Protein AF-A0A453NR59-F1 (afdb_monomer)

Sequence (553 aa):
RKSHPSDSLLFVTFSFIYSMVAASSSSSPSQHPIKNKASTRVNTRGRNKETQRRPRMLTFTAALRHVPVLDQPTAEPWRRLSLHLHSQRRPCGLVLISKSPSYPEVDLGEWKVDEYRQRTDEPSEMRQMIDAIRTALASLGDDETSMSVSAYDTALVALVKNLDGGDGPQFPSCIDWIVQNQLPDGSWGDPAFFMVQDRMISTLACVVAVKSWNIDSDNLCDRGVLFIKENMSRLVEEEQDWMPCGFEINFPALLEKAKDLDLDIPYDDPVLEEIYAKRNLKLSKIPLDVLHAIPTTLLFSVEGMVDLPLDWETLLRLRCPDGSFHSSPAATAAALSHTGDKECHAFLDRLIQKFEGGVPCSHSMDTFEQLWVVDRLMRLGISRHFTSEIQQCLEFIYRRWTQKGLAHNMHCPIPDIDDTAMGFRLLRQHGYDITPSVFKHFEKDGKFVCFPMETNHASVTPMHNTYRASQFMFPGDDDVLARAGRYCREFLQERQSSNKLYDKWIITKDLPGEVGYTLNFPWKASLPRIETRMYLDQYGGNNDVWIANVLYR

Solvent-accessible surface area (backbone atoms only — not comparable to full-atom values): 33286 Å² total; per-residue (Å²): 138,89,82,86,83,88,84,80,81,82,83,79,88,82,81,89,88,85,88,78,82,88,81,84,87,88,82,89,90,87,85,87,84,91,88,84,90,89,86,86,88,88,85,86,89,86,88,87,88,86,89,86,85,86,82,94,74,92,75,85,77,81,79,81,75,85,76,79,89,74,80,85,80,84,80,78,83,86,78,85,84,80,86,85,84,82,88,80,91,82,86,85,84,92,79,93,78,89,83,81,84,90,75,82,92,69,88,74,73,76,75,73,73,70,78,74,74,77,72,69,72,47,76,64,57,55,50,51,52,51,53,52,50,50,54,58,57,68,63,58,48,88,78,29,64,89,62,46,67,22,46,37,23,18,20,44,37,29,57,25,59,24,86,89,72,53,99,46,49,59,38,57,49,21,50,56,36,55,71,74,56,56,42,95,77,25,32,27,51,58,90,87,56,90,48,70,66,38,30,47,44,13,17,52,33,37,33,44,33,39,59,75,68,69,61,87,54,94,59,50,50,59,36,18,43,50,37,46,59,78,44,52,77,53,70,73,76,58,68,80,65,60,55,39,50,57,42,55,40,36,44,57,47,49,48,54,57,29,52,77,66,70,53,86,62,74,80,84,41,73,62,49,57,56,40,52,53,50,23,55,56,53,60,75,66,56,57,62,70,54,62,54,71,47,80,55,78,64,42,44,49,50,57,28,48,75,90,52,96,75,58,62,79,52,42,58,74,56,42,28,85,69,22,24,24,65,31,10,45,33,18,17,28,42,50,26,67,77,66,67,41,65,46,27,47,52,34,51,54,53,39,27,67,75,48,72,18,28,28,33,65,57,51,51,38,29,44,42,50,46,51,50,50,49,51,49,35,48,46,63,65,55,36,85,83,41,56,70,60,48,50,53,43,48,55,54,52,56,75,60,59,48,79,69,31,24,27,46,26,94,51,48,90,63,37,32,39,35,51,26,18,44,47,51,35,55,40,49,74,71,71,49,93,80,70,54,65,28,55,54,60,30,53,53,97,88,41,68,34,53,40,63,91,62,84,70,79,62,50,48,61,39,32,48,35,32,31,61,26,32,75,72,69,57,95,88,56,55,62,56,33,57,52,46,27,51,47,26,47,53,51,53,49,49,26,56,74,68,75,51,55,62,35,52,52,41,52,60,69,29,54,51,58,57,52,51,48,52,74,74,38,47,73,96,69,50,50,71,70,59,51,17,59,54,40,64,76,31,62,42,72,91,70,35,37,35,42,43,70,42,61,39,85

Secondary structure (DSSP, 8-state):
---PPPP------------SSSS------------------------------------------PPPPPPP--PPPPPP----PPP----S-------PPP--------------------HHHHHHHHHHHHHHHHT--TT----PPPHHHHHHHHTPBPTTS-SSBS-HHHHHHHHHT--TTS--S-SSS--HHHHHHHHHHHHHHHHHTT--STTHHHHHHHHHHHHGGGGGSS-GGGPPTTHHHHHHHHHHHHHHTT----TT-HHHHHHHHHHHHHHHT--HHHHHHS--GGGGGGGG-TTS---HHHHHTT--TTS-BTTBHHHHHHHHHHH--HHHHHHHHHHHHHTTT---SSS--HHHHHHHHHHHHHHTT-GGG-HHHHHHHHHHHHHH-BTTB--SSSS-S---HHHHHHHHHHHHHTT----GGGGGGGEETTEE-SSTT--SPPPHHHHHHHHHHHTTPPTTS-THHHHHHHHHHHHHHHHHHTT----SSEE-S-HHHHHHHHHHS-GGG--HHHHHHHHHHH--GGG-EEESSSEE-

pLDDT: mean 80.2, std 28.32, range [20.62, 98.94]

Nearest PDB structures (foldseek):
  8kbw-assembly1_D  TM=9.846E-01  e=1.018E-43  Oryza sativa Japonica Group
  8kbw-assembly1_F  TM=9.799E-01  e=2.922E-42  Oryza sativa Japonica Group
  8ih5-assembly1_E  TM=9.667E-01  e=9.192E-41  Oryza sativa Japonica Group
  7wat-assembly1_B  TM=9.197E-01  e=3.704E-31  Selaginella moellendorffii
  7y47-assembly1_B  TM=9.138E-01  e=4.881E-31  Selaginella moellendorffii

Foldseek 3Di:
DDDDDDDDDDDDDDDDDDPPPPPPDDDDDDDDDDDDDDDDDDDDDDDDDDDDDDDDDDDDDPDPDDDDDDDDDDDDDDDDDDDDDDDDDDDDDDDDDDDDDDDDDDPPPDPPPPDPPPPPVDPVNVVVVLVVVVVVLVQFDAQDADKDFQLLLLLLQLPQCCPVDDLHGVQVQSLVVLLVQQDPQLWDADPQDDDLLQRLNSLLSSLLSCLSHVPDDPCSNVSSQVSQQVCVVVLVVDDPLQHFDCSLQRNVLSVVSCVVSVRPHPCVPPVVVVSPVVNVVVLVPDPQVDQLPEQDPVLLPVLSNVVDPDDLVSNCVRAFPQQHRQQASSSLSVSCNVPVDPSSVVNNVVQCVVVRSTHHRGTDQSLVVLLVSLVLCQLLVNCVSVVVSNVVSLVVNVVQQDLQFDCSHNRRPWRFLLSRLSNLQSCLVVPHDDAPNNQVQQDDPLAGAGTRPDPDDHWLRSLLSLLLSLLSDDPPGDCSSVSSNVRSLVVLVVCLVVVNQDGNFKDFQPSSQLSVCCSVAPPVRDDSVVSSVSVVNGGPVPNMWTHHSGIMD

Structure (mmCIF, N/CA/C/O backbone):
data_AF-A0A453NR59-F1
#
_entry.id   AF-A0A453NR59-F1
#
loop_
_atom_site.group_PDB
_atom_site.id
_atom_site.type_symbol
_atom_site.label_atom_id
_atom_site.label_alt_id
_atom_site.label_comp_id
_atom_site.label_asym_id
_atom_site.label_entity_id
_atom_site.label_seq_id
_atom_site.pdbx_PDB_ins_code
_atom_site.Cartn_x
_atom_site.Cartn_y
_atom_site.Cartn_z
_atom_site.occupancy
_atom_site.B_iso_or_equiv
_atom_site.auth_seq_id
_atom_site.auth_comp_id
_atom_site.auth_asym_id
_atom_site.auth_atom_id
_atom_site.pdbx_PDB_model_num
ATOM 1 N N . ARG A 1 1 ? 21.270 -46.106 5.129 1.00 30.94 1 ARG A N 1
ATOM 2 C CA . ARG A 1 1 ? 21.697 -44.953 4.298 1.00 30.94 1 ARG A CA 1
ATOM 3 C C . ARG A 1 1 ? 20.506 -44.576 3.437 1.00 30.94 1 ARG A C 1
ATOM 5 O O . ARG A 1 1 ? 19.933 -45.461 2.824 1.00 30.94 1 ARG A O 1
ATOM 12 N N . LYS A 1 2 ? 20.062 -43.328 3.589 1.00 27.31 2 LYS A N 1
ATOM 13 C CA . LYS A 1 2 ? 18.743 -42.799 3.228 1.00 27.31 2 LYS A CA 1
ATOM 14 C C . LYS A 1 2 ? 18.624 -42.538 1.721 1.00 27.31 2 LYS A C 1
ATOM 16 O O . LYS A 1 2 ? 19.560 -42.006 1.137 1.00 27.31 2 LYS A O 1
ATOM 21 N N . SER A 1 3 ? 17.450 -42.806 1.162 1.00 23.88 3 SER A N 1
ATOM 22 C CA . SER A 1 3 ? 16.920 -42.159 -0.042 1.00 23.88 3 SER A CA 1
ATOM 23 C C . SER A 1 3 ? 15.446 -41.860 0.234 1.00 23.88 3 SER A C 1
ATOM 25 O O . SER A 1 3 ? 14.648 -42.785 0.377 1.00 23.88 3 SER A O 1
ATOM 27 N N . HIS A 1 4 ? 15.133 -40.578 0.424 1.00 25.89 4 HIS A N 1
ATOM 28 C CA . HIS A 1 4 ? 13.773 -40.068 0.608 1.00 25.89 4 HIS A CA 1
ATOM 29 C C . HIS A 1 4 ? 13.069 -39.904 -0.751 1.00 25.89 4 HIS A C 1
ATOM 31 O O . HIS A 1 4 ? 13.758 -39.695 -1.753 1.00 25.89 4 HIS A O 1
ATOM 37 N N . PRO A 1 5 ? 11.730 -40.023 -0.791 1.00 29.55 5 PRO A N 1
ATOM 38 C CA . PRO A 1 5 ? 10.952 -40.011 -2.019 1.00 29.55 5 PRO A CA 1
ATOM 39 C C . PRO A 1 5 ? 10.528 -38.596 -2.434 1.00 29.55 5 PRO A C 1
ATOM 41 O O . PRO A 1 5 ? 10.531 -37.656 -1.648 1.00 29.55 5 PRO A O 1
ATOM 44 N N . SER A 1 6 ? 10.174 -38.508 -3.709 1.00 24.55 6 SER A N 1
ATOM 45 C CA . SER A 1 6 ? 9.587 -37.392 -4.441 1.00 24.55 6 SER A CA 1
ATOM 46 C C . SER A 1 6 ? 8.207 -36.987 -3.914 1.00 24.55 6 SER A C 1
ATOM 48 O O . SER A 1 6 ? 7.274 -37.790 -3.986 1.00 24.55 6 SER A O 1
ATOM 50 N N . ASP A 1 7 ? 8.056 -35.728 -3.503 1.00 23.50 7 ASP A N 1
ATOM 51 C CA . ASP A 1 7 ? 6.749 -35.116 -3.270 1.00 23.50 7 ASP A CA 1
ATOM 52 C C . ASP A 1 7 ? 6.194 -34.543 -4.574 1.00 23.50 7 ASP A C 1
ATOM 54 O O . ASP A 1 7 ? 6.773 -33.672 -5.225 1.00 23.50 7 ASP A O 1
ATOM 58 N N . SER A 1 8 ? 5.052 -35.101 -4.959 1.00 21.92 8 SER A N 1
ATOM 59 C CA . SER A 1 8 ? 4.227 -34.692 -6.089 1.00 21.92 8 SER A CA 1
ATOM 60 C C . SER A 1 8 ? 3.148 -33.774 -5.522 1.00 21.92 8 SER A C 1
ATOM 62 O O . SER A 1 8 ? 2.193 -34.267 -4.925 1.00 21.92 8 SER A O 1
ATOM 64 N N . LEU A 1 9 ? 3.293 -32.452 -5.643 1.00 24.22 9 LEU A N 1
ATOM 65 C CA . LEU A 1 9 ? 2.202 -31.547 -5.279 1.00 24.22 9 LEU A CA 1
ATOM 66 C C . LEU A 1 9 ? 1.147 -31.571 -6.392 1.00 24.22 9 LEU A C 1
ATOM 68 O O . LEU A 1 9 ? 1.423 -31.212 -7.538 1.00 24.22 9 LEU A O 1
ATOM 72 N N . LEU A 1 10 ? -0.057 -32.024 -6.039 1.00 21.95 10 LEU A N 1
ATOM 73 C CA . LEU A 1 10 ? -1.246 -31.946 -6.876 1.00 21.95 10 LEU A CA 1
ATOM 74 C C . LEU A 1 10 ? -1.553 -30.479 -7.209 1.00 21.95 10 LEU A C 1
ATOM 76 O O . LEU A 1 10 ? -1.907 -29.692 -6.335 1.00 21.95 10 LEU A O 1
ATOM 80 N N . PHE A 1 11 ? -1.484 -30.140 -8.494 1.00 23.05 11 PHE A N 1
ATOM 81 C CA . PHE A 1 11 ? -2.125 -28.951 -9.041 1.00 23.05 11 PHE A CA 1
ATOM 82 C C . PHE A 1 11 ? -3.631 -29.204 -9.114 1.00 23.05 11 PHE A C 1
ATOM 84 O O . PHE A 1 11 ? -4.097 -29.971 -9.956 1.00 23.05 11 PHE A O 1
ATOM 91 N N . VAL A 1 12 ? -4.395 -28.563 -8.233 1.00 22.38 12 VAL A N 1
ATOM 92 C CA . VAL A 1 12 ? -5.850 -28.506 -8.363 1.00 22.38 12 VAL A CA 1
ATOM 93 C C . VAL A 1 12 ? -6.205 -27.236 -9.130 1.00 22.38 12 VAL A C 1
ATOM 95 O O . VAL A 1 12 ? -6.075 -26.118 -8.638 1.00 22.38 12 VAL A O 1
ATOM 98 N N . THR A 1 13 ? -6.622 -27.419 -10.378 1.00 22.52 13 THR A N 1
ATOM 99 C CA . THR A 1 13 ? -7.206 -26.384 -11.231 1.00 22.52 13 THR A CA 1
ATOM 100 C C . THR A 1 13 ? -8.578 -25.978 -10.695 1.00 22.52 13 THR A C 1
ATOM 102 O O . THR A 1 13 ? -9.481 -26.812 -10.659 1.00 22.52 13 THR A O 1
ATOM 105 N N . PHE A 1 14 ? -8.771 -24.701 -10.359 1.00 23.72 14 PHE A N 1
ATOM 106 C CA . PHE A 1 14 ? -10.100 -24.120 -10.154 1.00 23.72 14 PHE A CA 1
ATOM 107 C C . PHE A 1 14 ? -10.243 -22.832 -10.973 1.00 23.72 14 PHE A C 1
ATOM 109 O O . PHE A 1 14 ? -9.561 -21.837 -10.739 1.00 23.72 14 PHE A O 1
ATOM 116 N N . SER A 1 15 ? -11.127 -22.901 -11.970 1.00 21.48 15 SER A N 1
ATOM 117 C CA . SER A 1 15 ? -11.626 -21.795 -12.794 1.00 21.48 15 SER A CA 1
ATOM 118 C C . SER A 1 15 ? -13.110 -21.555 -12.485 1.00 21.48 15 SER A C 1
ATOM 120 O O . SER A 1 15 ? -13.805 -22.498 -12.114 1.00 21.48 15 SER A O 1
ATOM 122 N N . PHE A 1 16 ? -13.573 -20.324 -12.760 1.00 21.75 16 PHE A N 1
ATOM 123 C CA . PHE A 1 16 ? -14.920 -19.739 -12.559 1.00 21.75 16 PHE A CA 1
ATOM 124 C C . PHE A 1 16 ? -15.162 -19.237 -11.119 1.00 21.75 16 PHE A C 1
ATOM 126 O O . PHE A 1 16 ? -14.926 -19.956 -10.163 1.00 21.75 16 PHE A O 1
ATOM 133 N N . ILE A 1 17 ? -15.594 -17.993 -10.855 1.00 23.20 17 ILE A N 1
ATOM 134 C CA . ILE A 1 17 ? -16.795 -17.289 -11.343 1.00 23.20 17 ILE A CA 1
ATOM 135 C C . ILE A 1 17 ? -16.603 -15.758 -11.190 1.00 23.20 17 ILE A C 1
ATOM 137 O O . ILE A 1 17 ? -16.393 -15.292 -10.072 1.00 23.20 17 ILE A O 1
ATOM 141 N N . TYR A 1 18 ? -16.768 -14.978 -12.272 1.00 23.44 18 TYR A N 1
ATOM 142 C CA . TYR A 1 18 ? -17.138 -13.542 -12.209 1.00 23.44 18 TYR A CA 1
ATOM 143 C C . TYR A 1 18 ? -18.020 -13.065 -13.393 1.00 23.44 18 TYR A C 1
ATOM 145 O O . TYR A 1 18 ? -18.164 -11.873 -13.636 1.00 23.44 18 TYR A O 1
ATOM 153 N N . SER A 1 19 ? -18.664 -13.975 -14.138 1.00 23.34 19 SER A N 1
ATOM 154 C CA . SER A 1 19 ? -19.433 -13.630 -15.355 1.00 23.34 19 SER A CA 1
ATOM 155 C C . SER A 1 19 ? -20.955 -13.501 -15.178 1.00 23.34 19 SER A C 1
ATOM 157 O O . SER A 1 19 ? -21.668 -13.609 -16.168 1.00 23.34 19 SER A O 1
ATOM 159 N N . MET A 1 20 ? -21.491 -13.265 -13.974 1.00 23.36 20 MET A N 1
ATOM 160 C CA . MET A 1 20 ? -22.959 -13.212 -13.786 1.00 23.36 20 MET A CA 1
ATOM 161 C C . MET A 1 20 ? -23.554 -11.933 -13.184 1.00 23.36 20 MET A C 1
ATOM 163 O O . MET A 1 20 ? -24.763 -11.885 -13.003 1.00 23.36 20 MET A O 1
ATOM 167 N N . VAL A 1 21 ? -22.782 -10.864 -12.965 1.00 26.31 21 VAL A N 1
ATOM 168 C CA . VAL A 1 21 ? -23.342 -9.607 -12.409 1.00 26.31 21 VAL A CA 1
ATOM 169 C C . VAL A 1 21 ? -23.544 -8.504 -13.468 1.00 26.31 21 VAL A C 1
ATOM 171 O O . VAL A 1 21 ? -24.237 -7.528 -13.221 1.00 26.31 21 VAL A O 1
ATOM 174 N N . ALA A 1 22 ? -23.045 -8.674 -14.699 1.00 24.31 22 ALA A N 1
ATOM 175 C CA . ALA A 1 22 ? -23.114 -7.638 -15.743 1.00 24.31 22 ALA A CA 1
ATOM 176 C C . ALA A 1 22 ? -24.247 -7.810 -16.784 1.00 24.31 22 ALA A C 1
ATOM 178 O O . ALA A 1 22 ? -24.255 -7.107 -17.791 1.00 24.31 22 ALA A O 1
ATOM 179 N N . ALA A 1 23 ? -25.197 -8.732 -16.590 1.00 24.59 23 ALA A N 1
ATOM 180 C CA . ALA A 1 23 ? -26.222 -9.045 -17.595 1.00 24.59 23 ALA A CA 1
ATOM 181 C C . ALA A 1 23 ? -27.645 -9.078 -17.018 1.00 24.59 23 ALA A C 1
ATOM 183 O O . ALA A 1 23 ? -28.349 -10.075 -17.143 1.00 24.59 23 ALA A O 1
ATOM 184 N N . SER A 1 24 ? -28.089 -7.982 -16.403 1.00 26.59 24 SER A N 1
ATOM 185 C CA . SER A 1 24 ? -29.510 -7.800 -16.079 1.00 26.59 24 SER A CA 1
ATOM 186 C C . SER A 1 24 ? -29.870 -6.332 -15.848 1.00 26.59 24 SER A C 1
ATOM 188 O O . SER A 1 24 ? -30.228 -5.940 -14.744 1.00 26.59 24 SER A O 1
ATOM 190 N N . SER A 1 25 ? -29.800 -5.516 -16.902 1.00 25.88 25 SER A N 1
ATOM 191 C CA . SER A 1 25 ? -30.511 -4.228 -16.963 1.00 25.88 25 SER A CA 1
ATOM 192 C C . SER A 1 25 ? -30.574 -3.680 -18.395 1.00 25.88 25 SER A C 1
ATOM 194 O O . SER A 1 25 ? -29.899 -2.723 -18.756 1.00 25.88 25 SER A O 1
ATOM 196 N N . SER A 1 26 ? -31.410 -4.271 -19.254 1.00 23.02 26 SER A N 1
ATOM 197 C CA . SER A 1 26 ? -31.927 -3.537 -20.423 1.00 23.02 26 SER A CA 1
ATOM 198 C C . SER A 1 26 ? -33.247 -4.107 -20.953 1.00 23.02 26 SER A C 1
ATOM 200 O O . SER A 1 26 ? -33.278 -5.093 -21.680 1.00 23.02 26 SER A O 1
ATOM 202 N N . SER A 1 27 ? -34.350 -3.425 -20.631 1.00 23.88 27 SER A N 1
ATOM 203 C CA . SER A 1 27 ? -35.547 -3.334 -21.482 1.00 23.88 27 SER A CA 1
ATOM 204 C C . SER A 1 27 ? -36.422 -2.148 -21.035 1.00 23.88 27 SER A C 1
ATOM 206 O O . SER A 1 27 ? -36.832 -2.077 -19.882 1.00 23.88 27 SER A O 1
ATOM 208 N N . SER A 1 28 ? -36.625 -1.216 -21.970 1.00 21.55 28 SER A N 1
ATOM 209 C CA . SER A 1 28 ? -37.230 0.139 -21.947 1.00 21.55 28 SER A CA 1
ATOM 210 C C . SER A 1 28 ? -38.777 0.164 -21.759 1.00 21.55 28 SER A C 1
ATOM 212 O O . SER A 1 28 ? -39.328 -0.894 -21.468 1.00 21.55 28 SER A O 1
ATOM 214 N N . PRO A 1 29 ? -39.559 1.232 -22.108 1.00 35.22 29 PRO A N 1
ATOM 215 C CA . PRO A 1 29 ? -39.371 2.710 -22.127 1.00 35.22 29 PRO A CA 1
ATOM 216 C C . PRO A 1 29 ? -40.577 3.521 -21.534 1.00 35.22 29 PRO A C 1
ATOM 218 O O . PRO A 1 29 ? -41.672 2.992 -21.381 1.00 35.22 29 PRO A O 1
ATOM 221 N N . SER A 1 30 ? -40.438 4.851 -21.340 1.00 22.66 30 SER A N 1
ATOM 222 C CA . SER A 1 30 ? -41.244 5.912 -22.024 1.00 22.66 30 SER A CA 1
ATOM 223 C C . SER A 1 30 ? -41.492 7.241 -21.251 1.00 22.66 30 SER A C 1
ATOM 225 O O . SER A 1 30 ? -41.971 7.258 -20.127 1.00 22.66 30 SER A O 1
ATOM 227 N N . GLN A 1 31 ? -41.204 8.342 -21.973 1.00 24.48 31 GLN A N 1
ATOM 228 C CA . GLN A 1 31 ? -41.931 9.626 -22.146 1.00 24.48 31 GLN A CA 1
ATOM 229 C C . GLN A 1 31 ? -41.962 10.768 -21.078 1.00 24.48 31 GLN A C 1
ATOM 231 O O . GLN A 1 31 ? -42.538 10.672 -20.005 1.00 24.48 31 GLN A O 1
ATOM 236 N N . HIS A 1 32 ? -41.396 11.910 -21.522 1.00 22.64 32 HIS A N 1
ATOM 237 C CA . HIS A 1 32 ? -41.512 13.351 -21.153 1.00 22.64 32 HIS A CA 1
ATOM 238 C C . HIS A 1 32 ? -42.9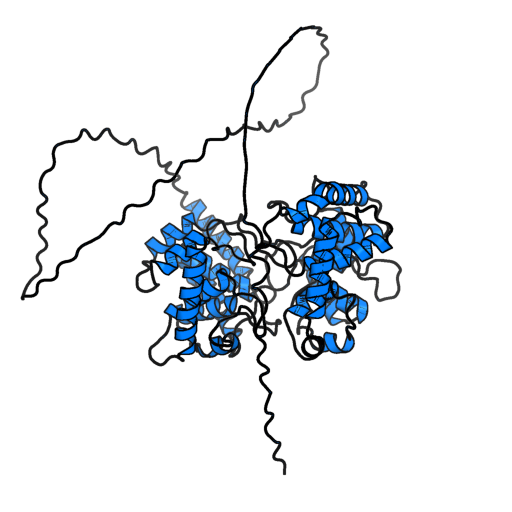66 13.926 -21.086 1.00 22.64 32 HIS A C 1
ATOM 240 O O . HIS A 1 32 ? -43.861 13.145 -21.404 1.00 22.64 32 HIS A O 1
ATOM 246 N N . PRO A 1 33 ? -43.269 15.257 -20.866 1.00 35.56 33 PRO A N 1
ATOM 247 C CA . PRO A 1 33 ? -42.413 16.482 -20.768 1.00 35.56 33 PRO A CA 1
ATOM 248 C C . PRO A 1 33 ? -42.783 17.639 -19.758 1.00 35.56 33 PRO A C 1
ATOM 250 O O . PRO A 1 33 ? -43.935 17.842 -19.406 1.00 35.56 33 PRO A O 1
ATOM 253 N N . ILE A 1 34 ? -41.780 18.499 -19.458 1.00 26.39 34 ILE A N 1
ATOM 254 C CA . ILE A 1 34 ? -41.689 20.004 -19.504 1.00 26.39 34 ILE A CA 1
ATOM 255 C C . ILE A 1 34 ? -42.743 20.922 -18.787 1.00 26.39 34 ILE A C 1
ATOM 257 O O . ILE A 1 34 ? -43.900 20.940 -19.193 1.00 26.39 34 ILE A O 1
ATOM 261 N N . LYS A 1 35 ? -42.298 21.873 -17.913 1.00 25.64 35 LYS A N 1
ATOM 262 C CA . LYS A 1 35 ? -42.375 23.378 -18.065 1.00 25.64 35 LYS A CA 1
ATOM 263 C C . LYS A 1 35 ? -42.089 24.241 -16.798 1.00 25.64 35 LYS A C 1
ATOM 265 O O . LYS A 1 35 ? -42.830 24.208 -15.832 1.00 25.64 35 LYS A O 1
ATOM 270 N N . ASN A 1 36 ? -41.083 25.121 -16.948 1.00 25.41 36 ASN A N 1
ATOM 271 C CA . ASN A 1 36 ? -40.976 26.578 -16.666 1.00 25.41 36 ASN A CA 1
ATOM 272 C C . ASN A 1 36 ? -41.312 27.261 -15.309 1.00 25.41 36 ASN A C 1
ATOM 274 O O . ASN A 1 36 ? -42.467 27.403 -14.937 1.00 25.41 36 ASN A O 1
ATOM 278 N N . LYS A 1 37 ? -40.260 27.920 -14.772 1.00 26.36 37 LYS A N 1
ATOM 279 C CA . LYS A 1 37 ? -40.084 29.351 -14.378 1.00 26.36 37 LYS A CA 1
ATOM 280 C C . LYS A 1 37 ? -41.217 30.122 -13.667 1.00 26.36 37 LYS A C 1
ATOM 282 O O . LYS A 1 37 ? -42.235 30.397 -14.287 1.00 26.36 37 LYS A O 1
ATOM 287 N N . ALA A 1 38 ? -40.869 30.773 -12.545 1.00 25.89 38 ALA A N 1
ATOM 288 C CA . ALA A 1 38 ? -41.012 32.232 -12.354 1.00 25.89 38 ALA A CA 1
ATOM 289 C C . ALA A 1 38 ? -40.244 32.744 -11.114 1.00 25.89 38 ALA A C 1
ATOM 291 O O . ALA A 1 38 ? -40.097 32.051 -10.116 1.00 25.89 38 ALA A O 1
ATOM 292 N N . SER A 1 39 ? -39.759 33.982 -11.219 1.00 24.91 39 SER A N 1
ATOM 293 C CA . SER A 1 39 ? -38.958 34.739 -10.250 1.00 24.91 39 SER A CA 1
ATOM 294 C C . SER A 1 39 ? -39.833 35.760 -9.521 1.00 24.91 39 SER A C 1
ATOM 296 O O . SER A 1 39 ? -40.679 36.361 -10.180 1.00 24.91 39 SER A O 1
ATOM 298 N N . THR A 1 40 ? -39.516 36.109 -8.267 1.00 26.94 40 THR A N 1
ATOM 299 C CA . THR A 1 40 ? -39.802 37.469 -7.769 1.00 26.94 40 THR A CA 1
ATOM 300 C C . THR A 1 40 ? -38.821 37.920 -6.686 1.00 26.94 40 THR A C 1
ATOM 302 O O . THR A 1 40 ? -38.576 37.224 -5.707 1.00 26.94 40 THR A O 1
ATOM 305 N N . ARG A 1 41 ? -38.281 39.124 -6.889 1.00 25.08 41 ARG A N 1
ATOM 306 C CA . ARG A 1 41 ? -37.447 39.931 -5.987 1.00 25.08 41 ARG A CA 1
ATOM 307 C C . ARG A 1 41 ? -38.358 40.912 -5.243 1.00 25.08 41 ARG A C 1
ATOM 309 O O . ARG A 1 41 ? -39.159 41.560 -5.908 1.00 25.08 41 ARG A O 1
ATOM 316 N N . VAL A 1 42 ? -38.140 41.142 -3.948 1.00 28.09 42 VAL A N 1
ATOM 317 C CA . VAL A 1 42 ? -38.495 42.405 -3.269 1.00 28.09 42 VAL A CA 1
ATOM 318 C C . VAL A 1 42 ? -37.373 42.770 -2.295 1.00 28.09 42 VAL A C 1
ATOM 320 O O . VAL A 1 42 ? -36.690 41.915 -1.744 1.00 28.09 42 VAL A O 1
ATOM 323 N N . ASN A 1 43 ? -37.147 44.070 -2.179 1.00 25.08 43 ASN A N 1
ATOM 324 C CA . ASN A 1 43 ? -35.990 44.764 -1.641 1.00 25.08 43 ASN A CA 1
ATOM 325 C C . ASN A 1 43 ? -36.537 45.861 -0.719 1.00 25.08 43 ASN A C 1
ATOM 327 O O . ASN A 1 43 ? -37.370 46.616 -1.207 1.00 25.08 43 ASN A O 1
ATOM 331 N N . THR A 1 44 ? -36.061 46.028 0.521 1.00 29.41 44 THR A N 1
ATOM 332 C CA . THR A 1 44 ? -36.150 47.331 1.218 1.00 29.41 44 THR A CA 1
ATOM 333 C C . THR A 1 44 ? -35.121 47.497 2.340 1.00 29.41 44 THR A C 1
ATOM 335 O O . THR A 1 44 ? -34.983 46.674 3.236 1.00 29.41 44 THR A O 1
ATOM 338 N N . ARG A 1 45 ? -34.444 48.644 2.237 1.00 26.16 45 ARG A N 1
ATOM 339 C CA . ARG A 1 45 ? -33.489 49.341 3.114 1.00 26.16 45 ARG A CA 1
ATOM 340 C C . ARG A 1 45 ? -33.963 49.620 4.552 1.00 26.16 45 ARG A C 1
ATOM 342 O O . ARG A 1 45 ? -35.130 49.923 4.761 1.00 26.16 45 ARG A O 1
ATOM 349 N N . GLY A 1 46 ? -32.991 49.811 5.453 1.00 26.64 46 GLY A N 1
ATOM 350 C CA . GLY A 1 46 ? -33.104 50.675 6.641 1.00 26.64 46 GLY A CA 1
ATOM 351 C C . GLY A 1 46 ? -31.756 50.887 7.350 1.00 26.64 46 GLY A C 1
ATOM 352 O O . GLY A 1 46 ? -31.129 49.926 7.766 1.00 26.64 46 GLY A O 1
ATOM 353 N N . ARG A 1 47 ? -31.282 52.140 7.433 1.00 26.81 47 ARG A N 1
ATOM 354 C CA . ARG A 1 47 ? -30.015 52.596 8.053 1.00 26.81 47 ARG A CA 1
ATOM 355 C C . ARG A 1 47 ? -30.183 52.841 9.561 1.00 26.81 47 ARG A C 1
ATOM 357 O O . ARG A 1 47 ? -31.214 53.379 9.938 1.00 26.81 47 ARG A O 1
ATOM 364 N N . ASN A 1 48 ? -29.113 52.673 10.349 1.00 27.47 48 ASN A N 1
ATOM 365 C CA . ASN A 1 48 ? -28.638 53.711 11.282 1.00 27.47 48 ASN A CA 1
ATOM 366 C C . ASN A 1 48 ? -27.174 53.488 11.707 1.00 27.47 48 ASN A C 1
ATOM 368 O O . ASN A 1 48 ? -26.700 52.360 11.781 1.00 27.47 48 ASN A O 1
ATOM 372 N N . LYS A 1 49 ? -26.455 54.602 11.898 1.00 26.69 49 LYS A N 1
ATOM 373 C CA . LYS A 1 49 ? -25.043 54.709 12.294 1.00 26.69 49 LYS A CA 1
ATOM 374 C C . LYS A 1 49 ? -24.964 55.097 13.770 1.00 26.69 49 LYS A C 1
ATOM 376 O O . LYS A 1 49 ? -25.665 56.024 14.155 1.00 26.69 49 LYS A O 1
ATOM 381 N N . GLU A 1 50 ? -23.998 54.548 14.499 1.00 26.22 50 GLU A N 1
ATOM 382 C CA . GLU A 1 50 ? -23.361 55.233 15.628 1.00 26.22 50 GLU A CA 1
ATOM 383 C C . GLU A 1 50 ? -21.894 54.793 15.756 1.00 26.22 50 GLU A C 1
ATOM 385 O O . GLU A 1 50 ? -21.523 53.667 15.431 1.00 26.22 50 GLU A O 1
ATOM 390 N N . THR A 1 51 ? -21.039 55.744 16.122 1.00 25.23 51 THR A N 1
ATOM 391 C CA . THR A 1 51 ? -19.570 55.690 16.085 1.00 25.23 51 THR A CA 1
ATOM 392 C C . THR A 1 51 ? -18.984 55.721 17.493 1.00 25.23 51 THR A C 1
ATOM 394 O O . THR A 1 51 ? -19.256 56.670 18.221 1.00 25.23 51 THR A O 1
ATOM 397 N N . GLN A 1 52 ? -18.057 54.812 17.817 1.00 25.61 52 GLN A N 1
ATOM 398 C CA . GLN A 1 52 ? -17.033 55.010 18.856 1.00 25.61 52 GLN A CA 1
ATOM 399 C C . GLN A 1 52 ? -15.729 54.268 18.499 1.00 25.61 52 GLN A C 1
ATOM 401 O O . GLN A 1 52 ? -15.718 53.337 17.699 1.00 25.61 52 GLN A O 1
ATOM 406 N N . ARG A 1 53 ? -14.598 54.794 18.985 1.00 23.36 53 ARG A N 1
ATOM 407 C CA . ARG A 1 53 ? -13.232 54.649 18.443 1.00 23.36 53 ARG A CA 1
ATOM 408 C C . ARG A 1 53 ? -12.359 53.595 19.165 1.00 23.36 53 ARG A C 1
ATOM 410 O O . ARG A 1 53 ? -12.208 53.702 20.373 1.00 23.36 53 ARG A O 1
ATOM 417 N N . ARG A 1 54 ? -11.587 52.852 18.337 1.00 22.75 54 ARG A N 1
ATOM 418 C CA . ARG A 1 54 ? -10.211 52.267 18.488 1.00 22.75 54 ARG A CA 1
ATOM 419 C C . ARG A 1 54 ? -10.043 51.002 19.367 1.00 22.75 54 ARG A C 1
ATOM 421 O O . ARG A 1 54 ? -10.797 50.879 20.317 1.00 22.75 54 ARG A O 1
ATOM 428 N N . PRO A 1 55 ? -9.044 50.107 19.111 1.00 24.09 55 PRO A N 1
ATOM 429 C CA . PRO A 1 55 ? -7.799 50.276 18.333 1.00 24.09 55 PRO A CA 1
ATOM 430 C C . PRO A 1 55 ? -7.536 49.223 17.221 1.00 24.09 55 PRO A C 1
ATOM 432 O O . PRO A 1 55 ? -8.305 48.299 17.000 1.00 24.09 55 PRO A O 1
ATOM 435 N N . ARG A 1 56 ? -6.439 49.432 16.477 1.00 23.12 56 ARG A N 1
ATOM 436 C CA . ARG A 1 56 ? -5.957 48.624 15.342 1.00 23.12 56 ARG A CA 1
ATOM 437 C C . ARG A 1 56 ? -5.513 47.221 15.783 1.00 23.12 56 ARG A C 1
ATOM 439 O O . ARG A 1 56 ? -4.618 47.119 16.614 1.00 23.12 56 ARG A O 1
ATOM 446 N N . MET A 1 57 ? -6.030 46.191 15.115 1.00 21.77 57 MET A N 1
ATOM 447 C CA . MET A 1 57 ? -5.423 44.860 15.019 1.00 21.77 57 MET A CA 1
ATOM 448 C C . MET A 1 57 ? -5.384 44.486 13.530 1.00 21.77 57 MET A C 1
ATOM 450 O O . MET A 1 57 ? -6.364 44.683 12.813 1.00 21.77 57 MET A O 1
ATOM 454 N N . LEU A 1 58 ? -4.215 44.071 13.043 1.00 22.08 58 LEU A N 1
ATOM 455 C CA . LEU A 1 58 ? -3.972 43.676 11.655 1.00 22.08 58 LEU A CA 1
ATOM 456 C C . LEU A 1 58 ? -4.678 42.343 11.370 1.00 22.08 58 LEU A C 1
ATOM 458 O O . LEU A 1 58 ? -4.177 41.287 11.732 1.00 22.08 58 LEU A O 1
ATOM 462 N N . THR A 1 59 ? -5.836 42.393 10.717 1.00 21.33 59 THR A N 1
ATOM 463 C CA . THR A 1 59 ? -6.482 41.229 10.098 1.00 21.33 59 THR A CA 1
ATOM 464 C C . THR A 1 59 ? -5.911 41.000 8.700 1.00 21.33 59 THR A C 1
ATOM 466 O O . THR A 1 59 ? -6.078 41.844 7.818 1.00 21.33 59 THR A O 1
ATOM 469 N N . PHE A 1 60 ? -5.275 39.846 8.483 1.00 20.62 60 PHE A N 1
ATOM 470 C CA . PHE A 1 60 ? -5.045 39.292 7.149 1.00 20.62 60 PHE A CA 1
ATOM 471 C C . PHE A 1 60 ? -6.377 38.752 6.611 1.00 20.62 60 PHE A C 1
ATOM 473 O O . PHE A 1 60 ? -6.825 37.675 6.986 1.00 20.62 60 PHE A O 1
ATOM 480 N N . THR A 1 61 ? -7.037 39.505 5.733 1.00 21.00 61 THR A N 1
ATOM 481 C CA . THR A 1 61 ? -8.100 38.971 4.872 1.00 21.00 61 THR A CA 1
ATOM 482 C C . THR A 1 61 ? -7.463 38.215 3.710 1.00 21.00 61 THR A C 1
ATOM 484 O O . THR A 1 61 ? -6.918 38.837 2.796 1.00 21.00 61 THR A O 1
ATOM 487 N N . ALA A 1 62 ? -7.556 36.885 3.721 1.00 22.44 62 ALA A N 1
ATOM 488 C CA . ALA A 1 62 ? -7.386 36.083 2.517 1.00 22.44 62 ALA A CA 1
ATOM 489 C C . ALA A 1 62 ? -8.592 36.346 1.604 1.00 22.44 62 ALA A C 1
ATOM 491 O O . ALA A 1 62 ? -9.715 35.927 1.879 1.00 22.44 62 ALA A O 1
ATOM 492 N N . ALA A 1 63 ? -8.377 37.116 0.541 1.00 22.64 63 ALA A N 1
ATOM 493 C CA . ALA A 1 63 ? -9.374 37.303 -0.497 1.00 22.64 63 ALA A CA 1
ATOM 494 C C . ALA A 1 63 ? -9.518 35.992 -1.285 1.00 22.64 63 ALA A C 1
ATOM 496 O O . ALA A 1 63 ? -8.692 35.682 -2.142 1.00 22.64 63 ALA A O 1
ATOM 497 N N . LEU A 1 64 ? -10.581 35.238 -0.998 1.00 23.86 64 LEU A N 1
ATOM 498 C CA . LEU A 1 64 ? -11.105 34.193 -1.874 1.00 23.86 64 LEU A CA 1
ATOM 499 C C . LEU A 1 64 ? -11.459 34.830 -3.223 1.00 23.86 64 LEU A C 1
ATOM 501 O O . LEU A 1 64 ? -12.458 35.539 -3.357 1.00 23.86 64 LEU A O 1
ATOM 505 N N . ARG A 1 65 ? -10.620 34.605 -4.237 1.00 23.34 65 ARG A N 1
ATOM 506 C CA . ARG A 1 65 ? -11.016 34.828 -5.628 1.00 23.34 65 ARG A CA 1
ATOM 507 C C . ARG A 1 65 ? -11.868 33.642 -6.061 1.00 23.34 65 ARG A C 1
ATOM 509 O O . ARG A 1 65 ? -11.356 32.543 -6.236 1.00 23.34 65 ARG A O 1
ATOM 516 N N . HIS A 1 66 ? -13.159 33.899 -6.252 1.00 22.77 66 HIS A N 1
ATOM 517 C CA . HIS A 1 66 ? -14.033 33.062 -7.065 1.00 22.77 66 HIS A CA 1
ATOM 518 C C . HIS A 1 66 ? -13.388 32.835 -8.439 1.00 22.77 66 HIS A C 1
ATOM 520 O O . HIS A 1 66 ? -13.161 33.790 -9.184 1.00 22.77 66 HIS A O 1
ATOM 526 N N . VAL A 1 67 ? -13.105 31.577 -8.767 1.00 24.05 67 VAL A N 1
ATOM 527 C CA . VAL A 1 67 ? -12.795 31.143 -10.131 1.00 24.05 67 VAL A CA 1
ATOM 528 C C . VAL A 1 67 ? -14.128 30.776 -10.791 1.00 24.05 67 VAL A C 1
ATOM 530 O O . VAL A 1 67 ? -14.865 29.968 -10.225 1.00 24.05 67 VAL A O 1
ATOM 533 N N . PRO A 1 68 ? -14.503 31.382 -11.931 1.00 23.30 68 PRO A N 1
ATOM 534 C CA . PRO A 1 68 ? -15.696 30.970 -12.652 1.00 23.30 68 PRO A CA 1
ATOM 535 C C . PRO A 1 68 ? -15.458 29.617 -13.332 1.00 23.30 68 PRO A C 1
ATOM 537 O O . PRO A 1 68 ? -14.422 29.396 -13.956 1.00 23.30 68 PRO A O 1
ATOM 540 N N . VAL A 1 69 ? -16.451 28.736 -13.208 1.00 28.17 69 VAL A N 1
ATOM 541 C CA . VAL A 1 69 ? -16.606 27.508 -13.994 1.00 28.17 69 VAL A CA 1
ATOM 542 C C . VAL A 1 69 ? -16.622 27.894 -15.475 1.00 28.17 69 VAL A C 1
ATOM 544 O O . VAL A 1 69 ? -17.490 28.656 -15.899 1.00 28.17 69 VAL A O 1
ATOM 547 N N . LEU A 1 70 ? -15.640 27.412 -16.236 1.00 26.02 70 LEU A N 1
ATOM 548 C CA . LEU A 1 70 ? -15.612 27.499 -17.695 1.00 26.02 70 LEU A CA 1
ATOM 549 C C . LEU A 1 70 ? -15.977 26.131 -18.274 1.00 26.02 70 LEU A C 1
ATOM 551 O O . LEU A 1 70 ? -15.474 25.103 -17.823 1.00 26.02 70 LEU A O 1
ATOM 555 N N . ASP A 1 71 ? -16.887 26.171 -19.243 1.00 26.55 71 ASP A N 1
ATOM 556 C CA . ASP A 1 71 ? -17.472 25.043 -19.959 1.00 26.55 71 ASP A CA 1
ATOM 557 C C . ASP A 1 71 ? -16.434 24.081 -20.568 1.00 26.55 71 ASP A C 1
ATOM 559 O O . ASP A 1 71 ? -15.345 24.473 -20.992 1.00 26.55 71 ASP A O 1
ATOM 563 N N . GLN A 1 72 ? -16.826 22.806 -20.643 1.00 25.34 72 GLN A N 1
ATOM 564 C CA . GLN A 1 72 ? -16.107 21.716 -21.306 1.00 25.34 72 GLN A CA 1
ATOM 565 C C . GLN A 1 72 ? -15.712 22.076 -22.753 1.00 25.34 72 GLN A C 1
ATOM 567 O O . GLN A 1 72 ? -16.586 22.451 -23.539 1.00 25.34 72 GLN A O 1
ATOM 572 N N . PRO A 1 73 ? -14.457 21.857 -23.185 1.00 26.34 73 PRO A N 1
ATOM 573 C CA . PRO A 1 73 ? -14.153 21.784 -24.602 1.00 26.34 73 PRO A CA 1
ATOM 574 C C . PRO A 1 73 ? -14.481 20.376 -25.115 1.00 26.34 73 PRO A C 1
ATOM 576 O O . PRO A 1 73 ? -13.851 19.388 -24.739 1.00 26.34 73 PRO A O 1
ATOM 579 N N . THR A 1 74 ? -15.464 20.281 -26.009 1.00 28.61 74 THR A N 1
ATOM 580 C CA . THR A 1 74 ? -15.684 19.104 -26.856 1.00 28.61 74 THR A CA 1
ATOM 581 C C . THR A 1 74 ? -14.445 18.866 -27.721 1.00 28.61 74 THR A C 1
ATOM 583 O O . THR A 1 74 ? -14.146 19.668 -28.607 1.00 28.61 74 THR A O 1
ATOM 586 N N . ALA A 1 75 ? -13.719 17.778 -27.470 1.00 28.81 75 ALA A N 1
ATOM 587 C CA . ALA A 1 75 ? -12.613 17.343 -28.315 1.00 28.81 75 ALA A CA 1
ATOM 588 C C . ALA A 1 75 ? -13.151 16.737 -29.625 1.00 28.81 75 ALA A C 1
ATOM 590 O O . ALA A 1 75 ? -13.909 15.767 -29.597 1.00 28.81 75 ALA A O 1
ATOM 591 N N . GLU A 1 76 ? -12.756 17.286 -30.778 1.00 26.55 76 GLU A N 1
ATOM 592 C CA . GLU A 1 76 ? -12.948 16.609 -32.067 1.00 26.55 76 GLU A CA 1
ATOM 593 C C . GLU A 1 76 ? -11.931 15.460 -32.254 1.00 26.55 76 GLU A C 1
ATOM 595 O O . GLU A 1 76 ? -10.813 15.532 -31.735 1.00 26.55 76 GLU A O 1
ATOM 600 N N . PRO A 1 77 ? -12.264 14.395 -33.014 1.00 27.88 77 PRO A N 1
ATOM 601 C CA . PRO A 1 77 ? -11.424 13.207 -33.128 1.00 27.88 77 PRO A CA 1
ATOM 602 C C . PRO A 1 77 ? -10.195 13.447 -34.017 1.00 27.88 77 PRO A C 1
ATOM 604 O O . PRO A 1 77 ? -10.299 13.925 -35.149 1.00 27.88 77 PRO A O 1
ATOM 607 N N . TRP A 1 78 ? -9.026 13.026 -33.533 1.00 30.83 78 TRP A N 1
ATOM 608 C CA . TRP A 1 78 ? -7.745 13.071 -34.240 1.00 30.83 78 TRP A CA 1
ATOM 609 C C . TRP A 1 78 ? -7.804 12.428 -35.640 1.00 30.83 78 TRP A C 1
ATOM 611 O O . TRP A 1 78 ? -8.030 11.225 -35.793 1.00 30.83 78 TRP A O 1
ATOM 621 N N . ARG A 1 79 ? -7.526 13.217 -36.690 1.00 27.58 79 ARG A N 1
ATOM 622 C CA . ARG A 1 79 ? -7.280 12.704 -38.049 1.00 27.58 79 ARG A CA 1
ATOM 623 C C . ARG A 1 79 ? -5.917 12.003 -38.112 1.00 27.58 79 ARG A C 1
ATOM 625 O O . ARG A 1 79 ? -4.890 12.596 -37.798 1.00 27.58 79 ARG A O 1
ATOM 632 N N . ARG A 1 80 ? -5.906 10.750 -38.588 1.00 26.36 80 ARG A N 1
ATOM 633 C CA . ARG A 1 80 ? -4.700 9.957 -38.901 1.00 26.36 80 ARG A CA 1
ATOM 634 C C . ARG A 1 80 ? -3.736 10.721 -39.821 1.00 26.36 80 ARG A C 1
ATOM 636 O O . ARG A 1 80 ? -4.066 10.973 -40.979 1.00 26.36 80 ARG A O 1
ATOM 643 N N . LEU A 1 81 ? -2.505 10.957 -39.370 1.00 26.81 81 LEU A N 1
ATOM 644 C CA . LEU A 1 81 ? -1.375 11.266 -40.251 1.00 26.81 81 LEU A CA 1
ATOM 645 C C . LEU A 1 81 ? -0.854 9.959 -40.865 1.00 26.81 81 LEU A C 1
ATOM 647 O O . LEU A 1 81 ? -0.267 9.129 -40.178 1.00 26.81 81 LEU A O 1
ATOM 651 N N . SER A 1 82 ? -1.098 9.760 -42.162 1.00 25.19 82 SER A N 1
ATOM 652 C CA . SER A 1 82 ? -0.591 8.608 -42.920 1.00 25.19 82 SER A CA 1
ATOM 653 C C . SER A 1 82 ? 0.621 9.032 -43.751 1.00 25.19 82 SER A C 1
ATOM 655 O O . SER A 1 82 ? 0.461 9.641 -44.807 1.00 25.19 82 SER A O 1
ATOM 657 N N . LEU A 1 83 ? 1.834 8.707 -43.301 1.00 27.34 83 LEU A N 1
ATOM 658 C CA . LEU A 1 83 ? 3.046 8.844 -44.114 1.00 27.34 83 LEU A CA 1
ATOM 659 C C . LEU A 1 83 ? 3.154 7.643 -45.064 1.00 27.34 83 LEU A C 1
ATOM 661 O O . LEU A 1 83 ? 3.437 6.526 -44.638 1.00 27.34 83 LEU A O 1
ATOM 665 N N . HIS A 1 84 ? 2.920 7.870 -46.357 1.00 26.20 84 HIS A N 1
ATOM 666 C CA . HIS A 1 84 ? 3.152 6.869 -47.399 1.00 26.20 84 HIS A CA 1
ATOM 667 C C . HIS A 1 84 ? 4.609 6.946 -47.866 1.00 26.20 84 HIS A C 1
ATOM 669 O O . HIS A 1 84 ? 4.993 7.866 -48.585 1.00 26.20 84 HIS A O 1
ATOM 675 N N . LEU A 1 85 ? 5.424 5.968 -47.470 1.00 26.48 85 LEU A N 1
ATOM 676 C CA . LEU A 1 85 ? 6.767 5.768 -48.015 1.00 26.48 85 LEU A CA 1
ATOM 677 C C . LEU A 1 85 ? 6.680 4.838 -49.231 1.00 26.48 85 LEU A C 1
ATOM 679 O O . LEU A 1 85 ? 6.185 3.715 -49.137 1.00 26.48 85 LEU A O 1
ATOM 683 N N . HIS A 1 86 ? 7.168 5.292 -50.383 1.00 26.69 86 HIS A N 1
ATOM 684 C CA . HIS A 1 86 ? 7.391 4.436 -51.547 1.00 26.69 86 HIS A CA 1
ATOM 685 C C . HIS A 1 86 ? 8.879 4.134 -51.687 1.00 26.69 86 HIS A C 1
ATOM 687 O O . HIS A 1 86 ? 9.704 5.038 -51.800 1.00 26.69 86 HIS A O 1
ATOM 693 N N . SER A 1 87 ? 9.220 2.844 -51.691 1.00 27.08 87 SER A N 1
ATOM 694 C CA . SER A 1 87 ? 10.568 2.375 -51.994 1.00 27.08 87 SER A CA 1
ATOM 695 C C . SER A 1 87 ? 10.722 2.169 -53.500 1.00 27.08 87 SER A C 1
ATOM 697 O O . SER A 1 87 ? 9.969 1.393 -54.091 1.00 27.08 87 SER A O 1
ATOM 699 N N . GLN A 1 88 ? 11.752 2.752 -54.108 1.00 28.78 88 GLN A N 1
ATOM 700 C CA . GLN A 1 88 ? 12.323 2.220 -55.344 1.00 28.78 88 GLN A CA 1
ATOM 701 C C . GLN A 1 88 ? 13.840 2.084 -55.196 1.00 28.78 88 GLN A C 1
ATOM 703 O O . GLN A 1 88 ? 14.527 2.989 -54.733 1.00 28.78 88 GLN A O 1
ATOM 708 N N . ARG A 1 89 ? 14.352 0.905 -55.566 1.00 29.34 89 ARG A N 1
ATOM 709 C CA . ARG A 1 89 ? 15.782 0.573 -55.624 1.00 29.34 89 ARG A CA 1
ATOM 710 C C . ARG A 1 89 ? 16.369 1.016 -56.967 1.00 29.34 89 ARG A C 1
ATOM 712 O O . ARG A 1 89 ? 15.827 0.588 -57.983 1.00 29.34 89 ARG A O 1
ATOM 719 N N . ARG A 1 90 ? 17.530 1.695 -56.963 1.00 27.47 90 ARG A N 1
ATOM 720 C CA . ARG A 1 90 ? 18.775 1.371 -57.723 1.00 27.47 90 ARG A CA 1
ATOM 721 C C . ARG A 1 90 ? 19.878 2.446 -57.508 1.00 27.47 90 ARG A C 1
ATOM 723 O O . ARG A 1 90 ? 19.590 3.438 -56.850 1.00 27.47 90 ARG A O 1
ATOM 730 N N . PRO A 1 91 ? 21.153 2.175 -57.871 1.00 36.88 91 PRO A N 1
ATOM 731 C CA . PRO A 1 91 ? 22.297 2.345 -56.971 1.00 36.88 91 PRO A CA 1
ATOM 732 C C . PRO A 1 91 ? 23.061 3.671 -57.124 1.00 36.88 91 PRO A C 1
ATOM 734 O O . PRO A 1 91 ? 23.083 4.265 -58.195 1.00 36.88 91 PRO A O 1
ATOM 737 N N . CYS A 1 92 ? 23.779 4.005 -56.045 1.00 34.34 92 CYS A N 1
ATOM 738 C CA . CYS A 1 92 ? 24.803 5.048 -55.886 1.00 34.34 92 CYS A CA 1
ATOM 739 C C . CYS A 1 92 ? 24.314 6.495 -55.649 1.00 34.34 92 CYS A C 1
ATOM 741 O O . CYS A 1 92 ? 23.952 7.208 -56.573 1.00 34.34 92 CYS A O 1
ATOM 743 N N . GLY A 1 93 ? 24.455 6.935 -54.386 1.00 32.78 93 GLY A N 1
ATOM 744 C CA . GLY A 1 93 ? 24.615 8.340 -53.976 1.00 32.78 93 GLY A CA 1
ATOM 745 C C . GLY A 1 93 ? 23.331 9.090 -53.603 1.00 32.78 93 GLY A C 1
ATOM 746 O O . GLY A 1 93 ? 22.587 9.516 -54.476 1.00 32.78 93 GLY A O 1
ATOM 747 N N . LEU A 1 94 ? 23.092 9.318 -52.306 1.00 29.66 94 LEU A N 1
ATOM 748 C CA . LEU A 1 94 ? 22.020 10.194 -51.813 1.00 29.66 94 LEU A CA 1
ATOM 749 C C . LEU A 1 94 ? 22.557 11.625 -51.643 1.00 29.66 94 LEU A C 1
ATOM 751 O O . LEU A 1 94 ? 23.330 11.896 -50.728 1.00 29.66 94 LEU A O 1
ATOM 755 N N . VAL A 1 95 ? 22.120 12.534 -52.516 1.00 28.34 95 VAL A N 1
ATOM 756 C CA . VAL A 1 95 ? 22.149 13.988 -52.294 1.00 28.34 95 VAL A CA 1
ATOM 757 C C . VAL A 1 95 ? 20.708 14.412 -52.010 1.00 28.34 95 VAL A C 1
ATOM 759 O O . VAL A 1 95 ? 19.820 14.174 -52.828 1.00 28.34 95 VAL A O 1
ATOM 762 N N . LEU A 1 96 ? 20.458 15.009 -50.845 1.00 27.59 96 LEU A N 1
ATOM 763 C CA . LEU A 1 96 ? 19.148 15.555 -50.484 1.00 27.59 96 LEU A CA 1
ATOM 764 C C . LEU A 1 96 ? 19.005 16.961 -51.082 1.00 27.59 96 LEU A C 1
ATOM 766 O O . LEU A 1 96 ? 19.698 17.883 -50.664 1.00 27.59 96 LEU A O 1
ATOM 770 N N . ILE A 1 97 ? 18.090 17.137 -52.039 1.00 27.08 97 ILE A N 1
ATOM 771 C CA . ILE A 1 97 ? 17.603 18.455 -52.470 1.00 27.08 97 ILE A CA 1
ATOM 772 C C . ILE A 1 97 ? 16.077 18.427 -52.390 1.00 27.08 97 ILE A C 1
ATOM 774 O O . ILE A 1 97 ? 15.429 17.713 -53.154 1.00 27.08 97 ILE A O 1
ATOM 778 N N . SER A 1 98 ? 15.493 19.211 -51.482 1.00 28.81 98 SER A N 1
ATOM 779 C CA . SER A 1 98 ? 14.049 19.454 -51.448 1.00 28.81 98 SER A CA 1
ATOM 780 C C . SER A 1 98 ? 13.698 20.652 -52.334 1.00 28.81 98 SER A C 1
ATOM 782 O O . SER A 1 98 ? 14.161 21.764 -52.080 1.00 28.81 98 SER A O 1
ATOM 784 N N . LYS A 1 99 ? 12.851 20.450 -53.347 1.00 28.80 99 LYS A N 1
ATOM 785 C CA . LYS A 1 99 ? 12.102 21.529 -54.008 1.00 28.80 99 LYS A CA 1
ATOM 786 C C . LYS A 1 99 ? 10.650 21.452 -53.541 1.00 28.80 99 LYS A C 1
ATOM 788 O O . LYS A 1 99 ? 9.972 20.473 -53.836 1.00 28.80 99 LYS A O 1
ATOM 793 N N . SER A 1 100 ? 10.190 22.468 -52.821 1.00 30.09 100 SER A N 1
ATOM 794 C CA . SER A 1 100 ? 8.786 22.617 -52.421 1.00 30.09 100 SER A CA 1
ATOM 795 C C . SER A 1 100 ? 7.979 23.297 -53.541 1.00 30.09 100 SER A C 1
ATOM 797 O O . SER A 1 100 ? 8.519 24.202 -54.181 1.00 30.09 100 SER A O 1
ATOM 799 N N . PRO A 1 101 ? 6.703 22.933 -53.784 1.00 29.97 101 PRO A N 1
ATOM 800 C CA . PRO A 1 101 ? 5.792 23.748 -54.584 1.00 29.97 101 PRO A CA 1
ATOM 801 C C . PRO A 1 101 ? 5.276 24.938 -53.761 1.00 29.97 101 PRO A C 1
ATOM 803 O O . PRO A 1 101 ? 4.969 24.801 -52.577 1.00 29.97 101 PRO A O 1
ATOM 806 N N . SER A 1 102 ? 5.182 26.103 -54.398 1.00 31.39 102 SER A N 1
ATOM 807 C CA . SER A 1 102 ? 4.657 27.351 -53.835 1.00 31.39 102 SER A CA 1
ATOM 808 C C . SER A 1 102 ? 3.132 27.306 -53.665 1.00 31.39 102 SER A C 1
ATOM 810 O O . SER A 1 102 ? 2.421 27.038 -54.635 1.00 31.39 102 SER A O 1
ATOM 812 N N . TYR A 1 103 ? 2.643 27.621 -52.463 1.00 31.12 103 TYR A N 1
ATOM 813 C CA . TYR A 1 103 ? 1.224 27.838 -52.146 1.00 31.12 103 TYR A CA 1
ATOM 814 C C . TYR A 1 103 ? 0.928 29.342 -51.981 1.00 31.12 103 TYR A C 1
ATOM 816 O O . TYR A 1 103 ? 1.852 30.093 -51.664 1.00 31.12 103 TYR A O 1
ATOM 824 N N . PRO A 1 104 ? -0.321 29.794 -52.221 1.00 32.91 104 PRO A N 1
ATOM 825 C CA . PRO A 1 104 ? -0.678 31.211 -52.180 1.00 32.91 104 PRO A CA 1
ATOM 826 C C . PRO A 1 104 ? -0.585 31.784 -50.761 1.00 32.91 104 PRO A C 1
ATOM 828 O O . PRO A 1 104 ? -0.921 31.105 -49.791 1.00 32.91 104 PRO A O 1
ATOM 831 N N . GLU A 1 105 ? -0.136 33.038 -50.673 1.00 36.19 105 GLU A N 1
ATOM 832 C CA . GLU A 1 105 ? -0.032 33.821 -49.440 1.00 36.19 105 GLU A CA 1
ATOM 833 C C . GLU A 1 105 ? -1.396 33.910 -48.747 1.00 36.19 105 GLU A C 1
ATOM 835 O O . GLU A 1 105 ? -2.316 34.591 -49.201 1.00 36.19 105 GLU A O 1
ATOM 840 N N . VAL A 1 106 ? -1.521 33.188 -47.637 1.00 35.16 106 VAL A N 1
ATOM 841 C CA . VAL A 1 106 ? -2.540 33.438 -46.624 1.00 35.16 106 VAL A CA 1
ATOM 842 C C . VAL A 1 106 ? -1.908 34.410 -45.641 1.00 35.16 106 VAL A C 1
ATOM 844 O O . VAL A 1 106 ? -0.810 34.145 -45.152 1.00 35.16 106 VAL A O 1
ATOM 847 N N . ASP A 1 107 ? -2.587 35.527 -45.390 1.00 38.53 107 ASP A N 1
ATOM 848 C CA . ASP A 1 107 ? -2.199 36.530 -44.402 1.00 38.53 107 ASP A CA 1
ATOM 849 C C . ASP A 1 107 ? -2.044 35.845 -43.036 1.00 38.53 107 ASP A C 1
ATOM 851 O O . ASP A 1 107 ? -3.020 35.487 -42.368 1.00 38.53 107 ASP A O 1
ATOM 855 N N . LEU A 1 108 ? -0.793 35.554 -42.673 1.00 35.69 108 LEU A N 1
ATOM 856 C CA . LEU A 1 108 ? -0.422 35.033 -41.370 1.00 35.69 108 LEU A CA 1
ATOM 857 C C . LEU A 1 108 ? -0.543 36.202 -40.403 1.00 35.69 108 LEU A C 1
ATOM 859 O O . LEU A 1 108 ? 0.446 36.859 -40.086 1.00 35.69 108 LEU A O 1
ATOM 863 N N . GLY A 1 109 ? -1.766 36.449 -39.932 1.00 37.69 109 GLY A N 1
ATOM 864 C CA . GLY A 1 109 ? -1.959 37.195 -38.701 1.00 37.69 109 GLY A CA 1
ATOM 865 C C . GLY A 1 109 ? -1.015 36.594 -37.667 1.00 37.69 109 GLY A C 1
ATOM 866 O O . GLY A 1 109 ? -1.115 35.401 -37.367 1.00 37.69 109 GLY A O 1
ATOM 867 N N . GLU A 1 110 ? -0.041 37.393 -37.226 1.00 33.19 110 GLU A N 1
ATOM 868 C CA . GLU A 1 110 ? 0.940 36.997 -36.228 1.00 33.19 110 GLU A CA 1
ATOM 869 C C . GLU A 1 110 ? 0.182 36.356 -35.071 1.00 33.19 110 GLU A C 1
ATOM 871 O O . GLU A 1 110 ? -0.570 37.018 -34.349 1.00 33.19 110 GLU A O 1
ATOM 876 N N . TRP A 1 111 ? 0.365 35.049 -34.896 1.00 30.66 111 TRP A N 1
ATOM 877 C CA . TRP A 1 111 ? 0.070 34.440 -33.618 1.00 30.66 111 TRP A CA 1
ATOM 878 C C . TRP A 1 111 ? 1.011 35.138 -32.654 1.00 30.66 111 TRP A C 1
ATOM 880 O O . TRP A 1 111 ? 2.212 34.865 -32.647 1.00 30.66 111 TRP A O 1
ATOM 890 N N . LYS A 1 112 ? 0.476 36.093 -31.887 1.00 30.84 112 LYS A N 1
ATOM 891 C CA . LYS A 1 112 ? 1.141 36.555 -30.682 1.00 30.84 112 LYS A CA 1
ATOM 892 C C . LYS A 1 112 ? 1.387 35.294 -29.881 1.00 30.84 112 LYS A C 1
ATOM 894 O O . LYS A 1 112 ? 0.455 34.687 -29.364 1.00 30.84 112 LYS A O 1
ATOM 899 N N . VAL A 1 113 ? 2.643 34.866 -29.890 1.00 37.31 113 VAL A N 1
ATOM 900 C CA . VAL A 1 113 ? 3.178 33.927 -28.926 1.00 37.31 113 VAL A CA 1
ATOM 901 C C . VAL A 1 113 ? 2.910 34.619 -27.605 1.00 37.31 113 VAL A C 1
ATOM 903 O O . VAL A 1 113 ? 3.619 35.564 -27.256 1.00 37.31 113 VAL A O 1
ATOM 906 N N . ASP A 1 114 ? 1.798 34.252 -26.963 1.00 36.56 114 ASP A N 1
ATOM 907 C CA . ASP A 1 114 ? 1.508 34.664 -25.602 1.00 36.56 114 ASP A CA 1
ATOM 908 C C . ASP A 1 114 ? 2.799 34.475 -24.832 1.00 36.56 114 ASP A C 1
ATOM 910 O O . ASP A 1 114 ? 3.437 33.424 -24.946 1.00 36.56 114 ASP A O 1
ATOM 914 N N . GLU A 1 115 ? 3.215 35.548 -24.163 1.00 39.03 115 GLU A N 1
ATOM 915 C CA . GLU A 1 115 ? 4.432 35.638 -23.382 1.00 39.03 115 GLU A CA 1
ATOM 916 C C . GLU A 1 115 ? 4.657 34.315 -22.647 1.00 39.03 115 GLU A C 1
ATOM 918 O O . GLU A 1 115 ? 4.100 34.068 -21.574 1.00 39.03 115 GLU A O 1
ATOM 923 N N . TYR A 1 116 ? 5.515 33.458 -23.212 1.00 39.28 116 TYR A N 1
ATOM 924 C CA . TYR A 1 116 ? 6.260 32.505 -22.422 1.00 39.28 116 TYR A CA 1
ATOM 925 C C . TYR A 1 116 ? 7.007 33.404 -21.456 1.00 39.28 116 TYR A C 1
ATOM 927 O O . TYR A 1 116 ? 8.025 33.998 -21.812 1.00 39.28 116 TYR A O 1
ATOM 935 N N . ARG A 1 117 ? 6.442 33.592 -20.258 1.00 39.84 117 ARG A N 1
ATOM 936 C CA . ARG A 1 117 ? 7.170 34.145 -19.132 1.00 39.84 117 ARG A CA 1
ATOM 937 C C . ARG A 1 117 ? 8.466 33.363 -19.113 1.00 39.84 117 ARG A C 1
ATOM 939 O O . ARG A 1 117 ? 8.468 32.181 -18.775 1.00 39.84 117 ARG A O 1
ATOM 946 N N . GLN A 1 118 ? 9.548 34.018 -19.515 1.00 41.78 118 GLN A N 1
ATOM 947 C CA . GLN A 1 118 ? 10.888 33.609 -19.167 1.00 41.78 118 GLN A CA 1
ATOM 948 C C . GLN A 1 118 ? 10.937 33.695 -17.642 1.00 41.78 118 GLN A C 1
ATOM 950 O O . GLN A 1 118 ? 11.402 34.672 -17.068 1.00 41.78 118 GLN A O 1
ATOM 955 N N . ARG A 1 119 ? 10.414 32.674 -16.958 1.00 45.38 119 ARG A N 1
ATOM 956 C CA . ARG A 1 119 ? 11.067 32.226 -15.745 1.00 45.38 119 ARG A CA 1
ATOM 957 C C . ARG A 1 119 ? 12.378 31.653 -16.245 1.00 45.38 119 ARG A C 1
ATOM 959 O O . ARG A 1 119 ? 12.471 30.497 -16.638 1.00 45.38 119 ARG A O 1
ATOM 966 N N . THR A 1 120 ? 13.371 32.523 -16.369 1.00 49.44 120 THR A N 1
ATOM 967 C CA . THR A 1 120 ? 14.737 32.087 -16.160 1.00 49.44 120 THR A CA 1
ATOM 968 C C . THR A 1 120 ? 14.734 31.557 -14.736 1.00 49.44 120 THR A C 1
ATOM 970 O O . THR A 1 120 ? 14.828 32.356 -13.810 1.00 49.44 120 THR A O 1
ATOM 973 N N . ASP A 1 121 ? 14.492 30.255 -14.557 1.00 50.38 121 ASP A N 1
ATOM 974 C CA . ASP A 1 121 ? 14.797 29.603 -13.288 1.00 50.38 121 ASP A CA 1
ATOM 975 C C . ASP A 1 121 ? 16.253 29.977 -13.020 1.00 50.38 121 ASP A C 1
ATOM 977 O O . ASP A 1 121 ? 17.152 29.626 -13.797 1.00 50.38 121 ASP A O 1
ATOM 981 N N . GLU A 1 122 ? 16.467 30.829 -12.021 1.00 59.31 122 GLU A N 1
ATOM 982 C CA . GLU A 1 122 ? 17.790 31.360 -11.735 1.00 59.31 122 GLU A CA 1
ATOM 983 C C . GLU A 1 122 ? 18.704 30.143 -11.525 1.00 59.31 122 GLU A C 1
ATOM 985 O O . GLU A 1 122 ? 18.313 29.206 -10.822 1.00 59.31 122 GLU A O 1
ATOM 990 N N . PRO A 1 123 ? 19.925 30.086 -12.089 1.00 64.94 123 PRO A N 1
ATOM 991 C CA . PRO A 1 123 ? 20.817 28.933 -11.920 1.00 64.94 123 PRO A CA 1
ATOM 992 C C . PRO A 1 123 ? 21.039 28.521 -10.451 1.00 64.94 123 PRO A C 1
ATOM 994 O O . PRO A 1 123 ? 21.462 27.400 -10.172 1.00 64.94 123 PRO A O 1
ATOM 997 N N . SER A 1 124 ? 20.768 29.435 -9.513 1.00 72.69 124 SER A N 1
ATOM 998 C CA . SER A 1 124 ? 20.701 29.192 -8.072 1.00 72.69 124 SER A CA 1
ATOM 999 C C . SER A 1 124 ? 19.533 28.284 -7.655 1.00 72.69 124 SER A C 1
ATOM 1001 O O . SER A 1 124 ? 19.753 27.337 -6.907 1.00 72.69 124 SER A O 1
ATOM 1003 N N . GLU A 1 125 ? 18.321 28.521 -8.158 1.00 86.81 125 GLU A N 1
ATOM 1004 C CA . GLU A 1 125 ? 17.113 27.746 -7.833 1.00 86.81 125 GLU A CA 1
ATOM 1005 C C . GLU A 1 125 ? 17.222 26.307 -8.351 1.00 86.81 125 GLU A C 1
ATOM 1007 O O . GLU A 1 125 ? 16.911 25.358 -7.634 1.00 86.81 125 GLU A O 1
ATOM 1012 N N . MET A 1 126 ? 17.766 26.114 -9.559 1.00 92.25 126 MET A N 1
ATOM 1013 C CA . MET A 1 126 ? 17.996 24.770 -10.104 1.00 92.25 126 MET A CA 1
ATOM 1014 C C . MET A 1 126 ? 18.962 23.952 -9.240 1.00 92.25 126 MET A C 1
ATOM 1016 O O . MET A 1 126 ? 18.714 22.773 -8.992 1.00 92.25 126 MET A O 1
ATOM 1020 N N . ARG A 1 127 ? 20.057 24.566 -8.769 1.00 93.19 127 ARG A N 1
ATOM 1021 C CA . ARG A 1 127 ? 21.003 23.891 -7.868 1.00 93.19 127 ARG A CA 1
ATOM 1022 C C . ARG A 1 127 ? 20.341 23.517 -6.548 1.00 93.19 127 ARG A C 1
ATOM 1024 O O . ARG A 1 127 ? 20.480 22.379 -6.126 1.00 93.19 127 ARG A O 1
ATOM 1031 N N . GLN A 1 128 ? 19.561 24.424 -5.963 1.00 95.00 128 GLN A N 1
ATOM 1032 C CA . GLN A 1 128 ? 18.819 24.149 -4.730 1.00 95.00 128 GLN A CA 1
ATOM 1033 C C . GLN A 1 128 ? 17.843 22.976 -4.893 1.00 95.00 128 GLN A C 1
ATOM 1035 O O . GLN A 1 128 ? 17.796 22.109 -4.027 1.00 95.00 128 GLN A O 1
ATOM 1040 N N . MET A 1 129 ? 17.114 22.896 -6.013 1.00 95.88 129 MET A N 1
ATOM 1041 C CA . MET A 1 129 ? 16.222 21.762 -6.292 1.00 95.88 129 MET A CA 1
ATOM 1042 C C . MET A 1 129 ? 16.989 20.443 -6.458 1.00 95.88 129 MET A C 1
ATOM 1044 O O . MET A 1 129 ? 16.558 19.415 -5.941 1.00 95.88 129 MET A O 1
ATOM 1048 N N . ILE A 1 130 ? 18.134 20.462 -7.149 1.00 96.94 130 ILE A N 1
ATOM 1049 C CA . ILE A 1 130 ? 18.998 19.279 -7.286 1.00 96.94 130 ILE A CA 1
ATOM 1050 C C . ILE A 1 130 ? 19.505 18.830 -5.912 1.00 96.94 130 ILE A C 1
ATOM 1052 O O . ILE A 1 130 ? 19.417 17.648 -5.596 1.00 96.94 130 ILE A O 1
ATOM 1056 N N . ASP A 1 131 ? 19.998 19.749 -5.086 1.00 96.50 131 ASP A N 1
ATOM 1057 C CA . ASP A 1 131 ? 20.532 19.414 -3.764 1.00 96.50 131 ASP A CA 1
ATOM 1058 C C . ASP A 1 131 ? 19.432 18.924 -2.804 1.00 96.50 131 ASP A C 1
ATOM 1060 O O . ASP A 1 131 ? 19.663 18.003 -2.018 1.00 96.50 131 ASP A O 1
ATOM 1064 N N . ALA A 1 132 ? 18.210 19.455 -2.917 1.00 96.56 132 ALA A N 1
ATOM 1065 C CA . ALA A 1 132 ? 17.050 18.953 -2.180 1.00 96.56 132 ALA A CA 1
ATOM 1066 C C . ALA A 1 132 ? 16.695 17.511 -2.582 1.00 96.56 132 ALA A C 1
ATOM 1068 O O . ALA A 1 132 ? 16.513 16.661 -1.712 1.00 96.56 132 ALA A O 1
ATOM 1069 N N . ILE A 1 133 ? 16.670 17.206 -3.886 1.00 97.50 133 ILE A N 1
ATOM 1070 C CA . ILE A 1 133 ? 16.436 15.837 -4.373 1.00 97.50 133 ILE A CA 1
ATOM 1071 C C . ILE A 1 133 ? 17.563 14.904 -3.921 1.00 97.50 133 ILE A C 1
ATOM 1073 O O . ILE A 1 133 ? 17.281 13.803 -3.467 1.00 97.50 133 ILE A O 1
ATOM 1077 N N . ARG A 1 134 ? 18.832 15.330 -3.974 1.00 97.50 134 ARG A N 1
ATOM 1078 C CA . ARG A 1 134 ? 19.949 14.526 -3.446 1.00 97.50 134 ARG A CA 1
ATOM 1079 C C . ARG A 1 134 ? 19.796 14.220 -1.966 1.00 97.50 134 ARG A C 1
ATOM 1081 O O . ARG A 1 134 ? 20.058 13.097 -1.556 1.00 97.50 134 ARG A O 1
ATOM 1088 N N . THR A 1 135 ? 19.366 15.205 -1.183 1.00 96.25 135 THR A N 1
ATOM 1089 C CA . THR A 1 135 ? 19.116 15.022 0.250 1.00 96.25 135 THR A CA 1
ATOM 1090 C C . THR A 1 135 ? 18.017 13.980 0.477 1.00 96.25 135 THR A C 1
ATOM 1092 O O . THR A 1 135 ? 18.208 13.091 1.297 1.00 96.25 135 THR A O 1
ATOM 1095 N N . ALA A 1 136 ? 16.926 14.024 -0.298 1.00 95.62 136 ALA A N 1
ATOM 1096 C CA . ALA A 1 136 ? 15.866 13.014 -0.233 1.00 95.62 136 ALA A CA 1
ATOM 1097 C C . ALA A 1 136 ? 16.335 11.622 -0.699 1.00 95.62 136 ALA A C 1
ATOM 1099 O O . ALA A 1 136 ? 15.966 10.611 -0.116 1.00 95.62 136 ALA A O 1
ATOM 1100 N N . LEU A 1 137 ? 17.189 11.545 -1.724 1.00 96.38 137 LEU A N 1
ATOM 1101 C CA . LEU A 1 137 ? 17.774 10.274 -2.168 1.00 96.38 137 LEU A CA 1
ATOM 1102 C C . LEU A 1 137 ? 18.713 9.675 -1.115 1.00 96.38 137 LEU A C 1
ATOM 1104 O O . LEU A 1 137 ? 18.758 8.461 -0.957 1.00 96.38 137 LEU A O 1
ATOM 1108 N N . ALA A 1 138 ? 19.443 10.517 -0.383 1.00 93.50 138 ALA A N 1
ATOM 1109 C CA . ALA A 1 138 ? 20.359 10.087 0.667 1.00 93.50 138 ALA A CA 1
ATOM 1110 C C . ALA A 1 138 ? 19.650 9.558 1.927 1.00 93.50 138 ALA A C 1
ATOM 1112 O O . ALA A 1 138 ? 20.300 8.894 2.732 1.00 93.50 138 ALA A O 1
ATOM 1113 N N . SER A 1 139 ? 18.354 9.844 2.110 1.00 92.00 139 SER A N 1
ATOM 1114 C CA . SER A 1 139 ? 17.545 9.267 3.194 1.00 92.00 139 SER A CA 1
ATOM 1115 C C . SER A 1 139 ? 16.901 7.925 2.837 1.00 92.00 139 SER A C 1
ATOM 1117 O O . SER A 1 139 ? 16.301 7.307 3.709 1.00 92.00 139 SER A O 1
ATOM 1119 N N . LEU A 1 140 ? 17.013 7.463 1.586 1.00 93.56 140 LEU A N 1
ATOM 1120 C CA . LEU A 1 140 ? 16.568 6.122 1.201 1.00 93.56 140 LEU A CA 1
ATOM 1121 C C . LEU A 1 140 ? 17.513 5.070 1.795 1.00 93.56 140 LEU A C 1
ATOM 1123 O O . LEU A 1 140 ? 18.731 5.258 1.826 1.00 93.56 140 LEU A O 1
ATOM 1127 N N . GLY A 1 141 ? 16.970 3.939 2.240 1.00 89.50 141 GLY A N 1
ATOM 1128 C CA . GLY A 1 141 ? 17.768 2.916 2.908 1.00 89.50 141 GLY A CA 1
ATOM 1129 C C . GLY A 1 141 ? 16.978 1.676 3.296 1.00 89.50 141 GLY A C 1
ATOM 1130 O O . GLY A 1 141 ? 15.818 1.523 2.926 1.00 89.50 141 GLY A O 1
ATOM 1131 N N . ASP A 1 142 ? 17.641 0.773 4.021 1.00 88.94 142 ASP A N 1
ATOM 1132 C CA . ASP A 1 142 ? 16.996 -0.412 4.588 1.00 88.94 142 ASP A CA 1
ATOM 1133 C C . ASP A 1 142 ? 15.992 0.027 5.662 1.00 88.94 142 ASP A C 1
ATOM 1135 O O . ASP A 1 142 ? 16.353 0.791 6.554 1.00 88.94 142 ASP A O 1
ATOM 1139 N N . ASP A 1 143 ? 14.751 -0.459 5.578 1.00 85.19 143 ASP A N 1
ATOM 1140 C CA . ASP A 1 143 ? 13.667 -0.150 6.529 1.00 85.19 143 ASP A CA 1
ATOM 1141 C C . ASP A 1 143 ? 13.251 1.343 6.597 1.00 85.19 143 ASP A C 1
ATOM 1143 O O . ASP A 1 143 ? 12.461 1.789 7.444 1.00 85.19 143 ASP A O 1
ATOM 1147 N N . GLU A 1 144 ? 13.744 2.139 5.647 1.00 85.88 144 GLU A N 1
ATOM 1148 C CA . GLU A 1 144 ? 13.368 3.534 5.458 1.00 85.88 144 GLU A CA 1
ATOM 1149 C C . GLU A 1 144 ? 12.230 3.658 4.452 1.00 85.88 144 GLU A C 1
ATOM 1151 O O . GLU A 1 144 ? 12.213 2.999 3.415 1.00 85.88 144 GLU A O 1
ATOM 1156 N N . THR A 1 145 ? 11.218 4.458 4.786 1.00 85.94 145 THR A N 1
ATOM 1157 C CA . THR A 1 145 ? 10.072 4.683 3.902 1.00 85.94 145 THR A CA 1
ATOM 1158 C C . THR A 1 145 ? 9.400 6.000 4.249 1.00 85.94 145 THR A C 1
ATOM 1160 O O . THR A 1 145 ? 9.062 6.232 5.413 1.00 85.94 145 THR A O 1
ATOM 1163 N N . SER A 1 146 ? 9.164 6.834 3.238 1.00 86.69 146 SER A N 1
ATOM 1164 C CA . SER A 1 146 ? 8.402 8.075 3.382 1.00 86.69 146 SER A CA 1
ATOM 1165 C C . SER A 1 146 ? 6.933 7.830 3.030 1.00 86.69 146 SER A C 1
ATOM 1167 O O . SER A 1 146 ? 6.527 8.049 1.897 1.00 86.69 146 SER A O 1
ATOM 1169 N N . MET A 1 147 ? 6.138 7.361 3.995 1.00 91.88 147 MET A N 1
ATOM 1170 C CA . MET A 1 147 ? 4.692 7.149 3.827 1.00 91.88 147 MET A CA 1
ATOM 1171 C C . MET A 1 147 ? 3.878 8.031 4.766 1.00 91.88 147 MET A C 1
ATOM 1173 O O . MET A 1 147 ? 4.295 8.329 5.886 1.00 91.88 147 MET A O 1
ATOM 1177 N N . SER A 1 148 ? 2.680 8.411 4.326 1.00 95.81 148 SER A N 1
ATOM 1178 C CA . SER A 1 148 ? 1.696 9.059 5.194 1.00 95.81 148 SER A CA 1
ATOM 1179 C C . SER A 1 148 ? 1.179 8.119 6.290 1.00 95.81 148 SER A C 1
ATOM 1181 O O . SER A 1 148 ? 1.047 6.910 6.090 1.00 95.81 148 SER A O 1
ATOM 1183 N N . VAL A 1 149 ? 0.826 8.693 7.441 1.00 97.88 149 VAL A N 1
ATOM 1184 C CA . VAL A 1 149 ? 0.193 7.966 8.550 1.00 97.88 149 VAL A CA 1
ATOM 1185 C C . VAL A 1 149 ? -1.219 7.511 8.161 1.00 97.88 149 VAL A C 1
ATOM 1187 O O . VAL A 1 149 ? -1.982 8.277 7.574 1.00 97.88 149 VAL A O 1
ATOM 1190 N N . SER A 1 150 ? -1.572 6.278 8.527 1.00 98.56 150 SER A N 1
ATOM 1191 C CA . SER A 1 150 ? -2.909 5.700 8.385 1.00 98.56 150 SER A CA 1
ATOM 1192 C C . SER A 1 150 ? -3.689 5.871 9.686 1.00 98.56 150 SER A C 1
ATOM 1194 O O . SER A 1 150 ? -3.317 5.328 10.731 1.00 98.56 150 SER A O 1
ATOM 1196 N N . ALA A 1 151 ? -4.803 6.600 9.632 1.00 98.75 151 ALA A N 1
ATOM 1197 C CA . ALA A 1 151 ? -5.689 6.742 10.785 1.00 98.75 151 ALA A CA 1
ATOM 1198 C C . ALA A 1 151 ? -6.350 5.410 11.177 1.00 98.75 151 ALA A C 1
ATOM 1200 O O . ALA A 1 151 ? -6.477 5.115 12.365 1.00 98.75 151 ALA A O 1
ATOM 1201 N N . TYR A 1 152 ? -6.705 4.585 10.187 1.00 98.88 152 TYR A N 1
ATOM 1202 C CA . TYR A 1 152 ? -7.247 3.243 10.395 1.00 98.88 152 TYR A CA 1
ATOM 1203 C C . TYR A 1 152 ? -6.276 2.342 11.172 1.00 98.88 152 TYR A C 1
ATOM 1205 O O . TYR A 1 152 ? -6.638 1.794 12.214 1.00 98.88 152 TYR A O 1
ATOM 1213 N N . ASP A 1 153 ? -5.031 2.223 10.704 1.00 98.81 153 ASP A N 1
ATOM 1214 C CA . ASP A 1 153 ? -4.029 1.363 11.340 1.00 98.81 153 ASP A CA 1
ATOM 1215 C C . ASP A 1 153 ? -3.638 1.904 12.717 1.00 98.81 153 ASP A C 1
ATOM 1217 O O . ASP A 1 153 ? -3.568 1.139 13.679 1.00 98.81 153 ASP A O 1
ATOM 1221 N N . THR A 1 154 ? -3.476 3.227 12.847 1.00 98.94 154 THR A N 1
ATOM 1222 C CA . THR A 1 154 ? -3.192 3.876 14.137 1.00 98.94 154 THR A CA 1
ATOM 1223 C C . THR A 1 154 ? -4.287 3.586 15.159 1.00 98.94 154 THR A C 1
ATOM 1225 O O . THR A 1 154 ? -3.985 3.263 16.307 1.00 98.94 154 THR A O 1
ATOM 1228 N N . ALA A 1 155 ? -5.558 3.621 14.752 1.00 98.81 155 ALA A N 1
ATOM 1229 C CA . ALA A 1 155 ? -6.672 3.263 15.621 1.00 98.81 155 ALA A CA 1
ATOM 1230 C C . ALA A 1 155 ? -6.658 1.789 16.042 1.00 98.81 155 ALA A C 1
ATOM 1232 O O . ALA A 1 155 ? -6.929 1.491 17.205 1.00 98.81 155 ALA A O 1
ATOM 1233 N N . LEU A 1 156 ? -6.303 0.865 15.145 1.00 98.75 156 LEU A N 1
ATOM 1234 C CA . LEU A 1 156 ? -6.229 -0.555 15.496 1.00 98.75 156 LEU A CA 1
ATOM 1235 C C . LEU A 1 156 ? -5.065 -0.852 16.445 1.00 98.75 156 LEU A C 1
ATOM 1237 O O . LEU A 1 156 ? -5.227 -1.623 17.389 1.00 98.75 156 LEU A O 1
ATOM 1241 N N . VAL A 1 157 ? -3.918 -0.200 16.249 1.00 98.88 157 VAL A N 1
ATOM 1242 C CA . VAL A 1 157 ? -2.788 -0.268 17.187 1.00 98.88 157 VAL A CA 1
ATOM 1243 C C . VAL A 1 157 ? -3.178 0.314 18.547 1.00 98.88 157 VAL A C 1
ATOM 1245 O O . VAL A 1 157 ? -2.867 -0.271 19.585 1.00 98.88 157 VAL A O 1
ATOM 1248 N N . ALA A 1 158 ? -3.933 1.413 18.565 1.00 98.56 158 ALA A N 1
ATOM 1249 C CA . ALA A 1 158 ? -4.402 2.035 19.798 1.00 98.56 158 ALA A CA 1
ATOM 1250 C C . ALA A 1 158 ? -5.376 1.152 20.604 1.00 98.56 158 ALA A C 1
ATOM 1252 O O . ALA A 1 158 ? -5.535 1.360 21.805 1.00 98.56 158 ALA A O 1
ATOM 1253 N N . LEU A 1 159 ? -6.027 0.166 19.976 1.00 98.38 159 LEU A N 1
ATOM 1254 C CA . LEU A 1 159 ? -6.923 -0.789 20.641 1.00 98.38 159 LEU A CA 1
ATOM 1255 C C . LEU A 1 159 ? -6.188 -1.924 21.371 1.00 98.38 159 LEU A C 1
ATOM 1257 O O . LEU A 1 159 ? -6.819 -2.651 22.144 1.00 98.38 159 LEU A O 1
ATOM 1261 N N . VAL A 1 160 ? -4.880 -2.093 21.155 1.00 98.31 160 VAL A N 1
ATOM 1262 C CA . VAL A 1 160 ? -4.091 -3.111 21.859 1.00 98.31 160 VAL A CA 1
ATOM 1263 C C . VAL A 1 160 ? -4.096 -2.789 23.353 1.00 98.31 160 VAL A C 1
ATOM 1265 O O . VAL A 1 160 ? -3.659 -1.717 23.775 1.00 98.31 160 VAL A O 1
ATOM 1268 N N . LYS A 1 161 ? -4.593 -3.721 24.171 1.00 97.25 161 LYS A N 1
ATOM 1269 C CA . LYS A 1 161 ? -4.598 -3.582 25.633 1.00 97.25 161 LYS A CA 1
ATOM 1270 C C . LYS A 1 161 ? -3.196 -3.754 26.196 1.00 97.25 161 LYS A C 1
ATOM 1272 O O . LYS A 1 161 ? -2.400 -4.513 25.649 1.00 97.25 161 LYS A O 1
ATOM 1277 N N . ASN A 1 162 ? -2.922 -3.087 27.312 1.00 96.12 162 ASN A N 1
ATOM 1278 C CA . ASN A 1 162 ? -1.667 -3.244 28.032 1.00 96.12 162 ASN A CA 1
ATOM 1279 C C . ASN A 1 162 ? -1.402 -4.727 28.361 1.00 96.12 162 ASN A C 1
ATOM 1281 O O . ASN A 1 162 ? -2.197 -5.384 29.039 1.00 96.12 162 ASN A O 1
ATOM 1285 N N . LEU A 1 163 ? -0.270 -5.239 27.875 1.00 93.19 163 LEU A N 1
ATOM 1286 C CA . LEU A 1 163 ? 0.094 -6.654 27.975 1.00 93.19 163 LEU A CA 1
ATOM 1287 C C . LEU A 1 163 ? 0.474 -7.076 29.404 1.00 93.19 163 LEU A C 1
ATOM 1289 O O . LEU A 1 163 ? 0.378 -8.256 29.736 1.00 93.19 163 LEU A O 1
ATOM 1293 N N . ASP A 1 164 ? 0.834 -6.122 30.265 1.00 90.94 164 ASP A N 1
ATOM 1294 C CA . ASP A 1 164 ? 1.151 -6.345 31.681 1.00 90.94 164 ASP A CA 1
ATOM 1295 C C . ASP A 1 164 ? -0.104 -6.357 32.582 1.00 90.94 164 ASP A C 1
ATOM 1297 O O . ASP A 1 164 ? 0.002 -6.443 33.808 1.00 90.94 164 ASP A O 1
ATOM 1301 N N . GLY A 1 165 ? -1.308 -6.288 31.996 1.00 84.81 165 GLY A N 1
ATOM 1302 C CA . GLY A 1 165 ? -2.584 -6.436 32.707 1.00 84.81 165 GLY A CA 1
ATOM 1303 C C . GLY A 1 165 ? -3.199 -5.137 33.238 1.00 84.81 165 GLY A C 1
ATOM 1304 O O . GLY A 1 165 ? -4.093 -5.194 34.080 1.00 84.81 165 GLY A O 1
ATOM 1305 N N . GLY A 1 166 ? -2.734 -3.974 32.774 1.00 87.44 166 GLY A N 1
ATOM 1306 C CA . GLY A 1 166 ? -3.387 -2.689 33.048 1.00 87.44 166 GLY A CA 1
ATOM 1307 C C . GLY A 1 166 ? -4.652 -2.468 32.206 1.00 87.44 166 GLY A C 1
ATOM 1308 O O . GLY A 1 166 ? -4.751 -2.951 31.082 1.00 87.44 166 GLY A O 1
ATOM 1309 N N . ASP A 1 167 ? -5.588 -1.659 32.709 1.00 89.00 167 ASP A N 1
ATOM 1310 C CA . ASP A 1 167 ? -6.861 -1.339 32.030 1.00 89.00 167 ASP A CA 1
ATOM 1311 C C . ASP A 1 167 ? -6.734 -0.283 30.910 1.00 89.00 167 ASP A C 1
ATOM 1313 O O . ASP A 1 167 ? -7.737 0.262 30.461 1.00 89.00 167 ASP A O 1
ATOM 1317 N N . GLY A 1 168 ? -5.514 0.056 30.483 1.00 93.94 168 GLY A N 1
ATOM 1318 C CA . GLY A 1 168 ? -5.238 1.104 29.493 1.00 93.94 168 GLY A CA 1
ATOM 1319 C C . GLY A 1 168 ? -4.665 0.574 28.172 1.00 93.94 168 GLY A C 1
ATOM 1320 O O . GLY A 1 168 ? -4.348 -0.618 28.067 1.00 93.94 168 GLY A O 1
ATOM 1321 N N . PRO A 1 169 ? -4.490 1.453 27.168 1.00 97.19 169 PRO A N 1
ATOM 1322 C CA . PRO A 1 169 ? -3.857 1.085 25.909 1.00 97.19 169 PRO A CA 1
ATOM 1323 C C . PRO A 1 169 ? -2.380 0.747 26.120 1.00 97.19 169 PRO A C 1
ATOM 1325 O O . PRO A 1 169 ? -1.678 1.399 26.895 1.00 97.19 169 PRO A O 1
ATOM 1328 N N . GLN A 1 170 ? -1.891 -0.246 25.379 1.00 98.06 170 GLN A N 1
ATOM 1329 C CA . GLN A 1 170 ? -0.467 -0.572 25.294 1.00 98.06 170 GLN A CA 1
ATOM 1330 C C . GLN A 1 170 ? 0.341 0.586 24.694 1.00 98.06 170 GLN A C 1
ATOM 1332 O O . GLN A 1 170 ? 1.500 0.780 25.060 1.00 98.06 170 GLN A O 1
ATOM 1337 N N . PHE A 1 171 ? -0.279 1.355 23.794 1.00 98.00 171 PHE A N 1
ATOM 1338 C CA . PHE A 1 171 ? 0.351 2.442 23.051 1.00 98.00 171 PHE A CA 1
ATOM 1339 C C . PHE A 1 171 ? -0.446 3.754 23.196 1.00 98.00 171 PHE A C 1
ATOM 1341 O O . PHE A 1 171 ? -1.199 4.127 22.294 1.00 98.00 171 PHE A O 1
ATOM 1348 N N . PRO A 1 172 ? -0.318 4.476 24.328 1.00 97.31 172 PRO A N 1
ATOM 1349 C CA . PRO A 1 172 ? -1.080 5.704 24.571 1.00 97.31 172 PRO A CA 1
ATOM 1350 C C . PRO A 1 172 ? -0.838 6.814 23.538 1.00 97.31 172 PRO A C 1
ATOM 1352 O O . PRO A 1 172 ? -1.765 7.544 23.204 1.00 97.31 172 PRO A O 1
ATOM 1355 N N . SER A 1 173 ? 0.367 6.911 22.971 1.00 98.44 173 SER A N 1
ATOM 1356 C CA . SER A 1 173 ? 0.698 7.915 21.949 1.00 98.44 173 SER A CA 1
ATOM 1357 C C . SER A 1 173 ? -0.118 7.766 20.659 1.00 98.44 173 SER A C 1
ATOM 1359 O O . SER A 1 173 ? -0.341 8.757 19.967 1.00 98.44 173 SER A O 1
ATOM 1361 N N . CYS A 1 174 ? -0.626 6.568 20.348 1.00 98.75 174 CYS A N 1
ATOM 1362 C CA . CYS A 1 174 ? -1.562 6.385 19.237 1.00 98.75 174 CYS A CA 1
ATOM 1363 C C . CYS A 1 174 ? -2.907 7.067 19.508 1.00 98.75 174 CYS A C 1
ATOM 1365 O O . CYS A 1 174 ? -3.505 7.629 18.593 1.00 98.75 174 CYS A O 1
ATOM 1367 N N . ILE A 1 175 ? -3.368 7.076 20.763 1.00 98.12 175 ILE A N 1
ATOM 1368 C CA . ILE A 1 175 ? -4.568 7.825 21.162 1.00 98.12 175 ILE A CA 1
ATOM 1369 C C . ILE A 1 175 ? -4.318 9.326 21.034 1.00 98.12 175 ILE A C 1
ATOM 1371 O O . ILE A 1 175 ? -5.154 10.026 20.462 1.00 98.12 175 ILE A O 1
ATOM 1375 N N . ASP A 1 176 ? -3.159 9.808 21.489 1.00 97.94 176 ASP A N 1
ATOM 1376 C CA . ASP A 1 176 ? -2.784 11.219 21.351 1.00 97.94 176 ASP A CA 1
ATOM 1377 C C . ASP A 1 176 ? -2.774 11.653 19.878 1.00 97.94 176 ASP A C 1
ATOM 1379 O O . ASP A 1 176 ? -3.319 12.708 19.541 1.00 97.94 176 ASP A O 1
ATOM 1383 N N . TRP A 1 177 ? -2.229 10.816 18.986 1.00 98.62 177 TRP A N 1
ATOM 1384 C CA . TRP A 1 177 ? -2.250 11.071 17.547 1.00 98.62 177 TRP A CA 1
ATOM 1385 C C . TRP A 1 177 ? -3.683 11.153 17.007 1.00 98.62 177 TRP A C 1
ATOM 1387 O O . TRP A 1 177 ? -4.015 12.111 16.308 1.00 98.62 177 TRP A O 1
ATOM 1397 N N . ILE A 1 178 ? -4.560 10.206 17.362 1.00 98.56 178 ILE A N 1
ATOM 1398 C CA . ILE A 1 178 ? -5.965 10.203 16.914 1.00 98.56 178 ILE A CA 1
ATOM 1399 C C . ILE A 1 178 ? -6.672 11.491 17.344 1.00 98.56 178 ILE A C 1
ATOM 1401 O O . ILE A 1 178 ? -7.343 12.119 16.521 1.00 98.56 178 ILE A O 1
ATOM 1405 N N . VAL A 1 179 ? -6.488 11.909 18.600 1.00 98.06 179 VAL A N 1
ATOM 1406 C CA . VAL A 1 179 ? -7.103 13.125 19.153 1.00 98.06 179 VAL A CA 1
ATOM 1407 C C . VAL A 1 179 ? -6.656 14.379 18.397 1.00 98.06 179 VAL A C 1
ATOM 1409 O O . VAL A 1 179 ? -7.467 15.258 18.114 1.00 98.06 179 VAL A O 1
ATOM 1412 N N . GLN A 1 180 ? -5.379 14.454 18.024 1.00 97.44 180 GLN A N 1
ATOM 1413 C CA . GLN A 1 180 ? -4.794 15.634 17.381 1.00 97.44 180 GLN A CA 1
ATOM 1414 C C . GLN A 1 180 ? -5.070 15.731 15.872 1.00 97.44 180 GLN A C 1
ATOM 1416 O O . GLN A 1 180 ? -4.885 16.803 15.298 1.00 97.44 180 GLN A O 1
ATOM 1421 N N . ASN A 1 181 ? -5.511 14.645 15.226 1.00 98.00 181 ASN A N 1
ATOM 1422 C CA . ASN A 1 181 ? -5.581 14.545 13.762 1.00 98.00 181 ASN A CA 1
ATOM 1423 C C . ASN A 1 181 ? -7.004 14.361 13.198 1.00 98.00 181 ASN A C 1
ATOM 1425 O O . ASN A 1 181 ? -7.154 13.989 12.033 1.00 98.00 181 ASN A O 1
ATOM 1429 N N . GLN A 1 182 ? -8.056 14.648 13.977 1.00 98.25 182 GLN A N 1
ATOM 1430 C CA . GLN A 1 182 ? -9.417 14.716 13.429 1.00 98.25 182 GLN A CA 1
ATOM 1431 C C . GLN A 1 182 ? -9.535 15.875 12.427 1.00 98.25 182 GLN A C 1
ATOM 1433 O O . GLN A 1 182 ? -9.177 17.018 12.724 1.00 98.25 182 GLN A O 1
ATOM 1438 N N . LEU A 1 183 ? -10.091 15.604 11.246 1.00 98.38 183 LEU A N 1
ATOM 1439 C CA . LEU A 1 183 ? -10.322 16.610 10.215 1.00 98.38 183 LEU A CA 1
ATOM 1440 C C . LEU A 1 183 ? -11.450 17.586 10.618 1.00 98.38 183 LEU A C 1
ATOM 1442 O O . LEU A 1 183 ? -12.279 17.292 11.489 1.00 98.38 183 LEU A O 1
ATOM 1446 N N . PRO A 1 184 ? -11.534 18.775 9.987 1.00 97.12 184 PRO A N 1
ATOM 1447 C CA . PRO A 1 184 ? -12.555 19.770 10.324 1.00 97.12 184 PRO A CA 1
ATOM 1448 C C . PRO A 1 184 ? -14.002 19.268 10.191 1.00 97.12 184 PRO A C 1
ATOM 1450 O O . PRO A 1 184 ? -14.861 19.686 10.967 1.00 97.12 184 PRO A O 1
ATOM 1453 N N . ASP A 1 185 ? -14.264 18.350 9.258 1.00 97.50 185 ASP A N 1
ATOM 1454 C CA . ASP A 1 185 ? -15.578 17.728 9.033 1.00 97.50 185 ASP A CA 1
ATOM 1455 C C . ASP A 1 185 ? -15.924 16.616 10.045 1.00 97.50 185 ASP A C 1
ATOM 1457 O O . ASP A 1 185 ? -17.018 16.064 9.990 1.00 97.50 185 ASP A O 1
ATOM 1461 N N . GLY A 1 186 ? -15.027 16.312 10.990 1.00 97.88 186 GLY A N 1
ATOM 1462 C CA . GLY A 1 186 ? -15.203 15.255 11.988 1.00 97.88 186 GLY A CA 1
ATOM 1463 C C . GLY A 1 186 ? -14.668 13.886 11.560 1.00 97.88 186 GLY A C 1
ATOM 1464 O O . GLY A 1 186 ? -14.646 12.975 12.386 1.00 97.88 186 GLY A O 1
ATOM 1465 N N . SER A 1 187 ? -14.209 13.735 10.315 1.00 98.62 187 SER A N 1
ATOM 1466 C CA . SER A 1 187 ? -13.634 12.482 9.815 1.00 98.62 187 SER A CA 1
ATOM 1467 C C . SER A 1 187 ? -12.139 12.330 10.115 1.00 98.62 187 SER A C 1
ATOM 1469 O O . SER A 1 187 ? -11.473 13.267 10.554 1.00 98.62 187 SER A O 1
ATOM 1471 N N . TRP A 1 188 ? -11.606 11.143 9.834 1.00 98.75 188 TRP A N 1
ATOM 1472 C CA . TRP A 1 188 ? -10.177 10.877 9.644 1.00 98.75 188 TRP A CA 1
ATOM 1473 C C . TRP A 1 188 ? -9.958 10.246 8.262 1.00 98.75 188 TRP A C 1
ATOM 1475 O O . TRP A 1 188 ? -10.875 9.632 7.719 1.00 98.75 188 TRP A O 1
ATOM 1485 N N . GLY A 1 189 ? -8.755 10.386 7.699 1.00 97.75 189 GLY A N 1
ATOM 1486 C CA . GLY A 1 189 ? -8.363 9.839 6.390 1.00 97.75 189 GLY A CA 1
ATOM 1487 C C . GLY A 1 189 ? -7.427 10.787 5.633 1.00 97.75 189 GLY A C 1
ATOM 1488 O O . GLY A 1 189 ? -6.857 11.695 6.246 1.00 97.75 189 GLY A O 1
ATOM 1489 N N . ASP A 1 190 ? -7.284 10.620 4.312 1.00 96.19 190 ASP A N 1
ATOM 1490 C CA . ASP A 1 190 ? -6.445 11.527 3.505 1.00 96.19 190 ASP A CA 1
ATOM 1491 C C . ASP A 1 190 ? -7.048 12.957 3.507 1.00 96.19 190 ASP A C 1
ATOM 1493 O O . ASP A 1 190 ? -8.218 13.156 3.141 1.00 96.19 190 ASP A O 1
ATOM 1497 N N . PRO A 1 191 ? -6.289 13.988 3.935 1.00 94.31 191 PRO A N 1
ATOM 1498 C CA . PRO A 1 191 ? -6.800 15.355 4.046 1.00 94.31 191 PRO A CA 1
ATOM 1499 C C . PRO A 1 191 ? -6.935 16.071 2.693 1.00 94.31 191 PRO A C 1
ATOM 1501 O O . PRO A 1 191 ? -7.659 17.062 2.595 1.00 94.31 191 PRO A O 1
ATOM 1504 N N . ALA A 1 192 ? -6.229 15.606 1.662 1.00 93.12 192 ALA A N 1
ATOM 1505 C CA . ALA A 1 192 ? -6.140 16.229 0.346 1.00 93.12 192 ALA A CA 1
ATOM 1506 C C . ALA A 1 192 ? -7.032 15.550 -0.708 1.00 93.12 192 ALA A C 1
ATOM 1508 O O . ALA A 1 192 ? -7.437 16.205 -1.669 1.00 93.12 192 ALA A O 1
ATOM 1509 N N . PHE A 1 193 ? -7.355 14.267 -0.537 1.00 93.62 193 PHE A N 1
ATOM 1510 C CA . PHE A 1 193 ? -8.219 13.495 -1.424 1.00 93.62 193 PHE A CA 1
ATOM 1511 C C . PHE A 1 193 ? -9.393 12.898 -0.644 1.00 93.62 193 PHE A C 1
ATOM 1513 O O . PHE A 1 193 ? -9.211 12.169 0.326 1.00 93.62 193 PHE A O 1
ATOM 1520 N N . PHE A 1 194 ? -10.618 13.213 -1.064 1.00 94.00 194 PHE A N 1
ATOM 1521 C CA . PHE A 1 194 ? -11.818 12.649 -0.455 1.00 94.00 194 PHE A CA 1
ATOM 1522 C C . PHE A 1 194 ? -12.237 11.393 -1.218 1.00 94.00 194 PHE A C 1
ATOM 1524 O O . PHE A 1 194 ? -12.620 11.485 -2.382 1.00 94.00 194 PHE A O 1
ATOM 1531 N N . MET A 1 195 ? -12.230 10.252 -0.536 1.00 93.56 195 MET A N 1
ATOM 1532 C CA . MET A 1 195 ? -12.875 9.018 -0.982 1.00 93.56 195 MET A CA 1
ATOM 1533 C C . MET A 1 195 ? -13.749 8.509 0.157 1.00 93.56 195 MET A C 1
ATOM 1535 O O . MET A 1 195 ? -13.268 8.397 1.289 1.00 93.56 195 MET A O 1
ATOM 1539 N N . VAL A 1 196 ? -15.030 8.230 -0.102 1.00 94.56 196 VAL A N 1
ATOM 1540 C CA . VAL A 1 196 ? -15.969 7.944 0.991 1.00 94.56 196 VAL A CA 1
ATOM 1541 C C . VAL A 1 196 ? -15.545 6.712 1.787 1.00 94.56 196 VAL A C 1
ATOM 1543 O O . VAL A 1 196 ? -15.608 6.731 3.011 1.00 94.56 196 VAL A O 1
ATOM 1546 N N . GLN A 1 197 ? -15.038 5.671 1.129 1.00 94.69 197 GLN A N 1
ATOM 1547 C CA . GLN A 1 197 ? -14.627 4.431 1.786 1.00 94.69 197 GLN A CA 1
ATOM 1548 C C . GLN A 1 197 ? -13.433 4.649 2.722 1.00 94.69 197 GLN A C 1
ATOM 1550 O O . GLN A 1 197 ? -13.465 4.172 3.855 1.00 94.69 197 GLN A O 1
ATOM 1555 N N . ASP A 1 198 ? -12.429 5.419 2.288 1.00 96.50 198 ASP A N 1
ATOM 1556 C CA . ASP A 1 198 ? -11.268 5.798 3.110 1.00 96.50 198 ASP A CA 1
ATOM 1557 C C . ASP A 1 198 ? -11.693 6.568 4.361 1.00 96.50 198 ASP A C 1
ATOM 1559 O O . ASP A 1 198 ? -11.335 6.202 5.485 1.00 96.50 198 ASP A O 1
ATOM 1563 N N . ARG A 1 199 ? -12.537 7.590 4.170 1.00 97.62 199 ARG A N 1
ATOM 1564 C CA . ARG A 1 199 ? -13.038 8.412 5.272 1.00 97.62 199 ARG A CA 1
ATOM 1565 C C . ARG A 1 199 ? -13.892 7.604 6.234 1.00 97.62 199 ARG A C 1
ATOM 1567 O O . ARG A 1 199 ? -13.739 7.739 7.444 1.00 97.62 199 ARG A O 1
ATOM 1574 N N . MET A 1 200 ? -14.781 6.756 5.724 1.00 97.56 200 MET A N 1
ATOM 1575 C CA . MET A 1 200 ? -15.699 5.970 6.546 1.00 97.56 200 MET A CA 1
ATOM 1576 C C . MET A 1 200 ? -14.957 4.937 7.396 1.00 97.56 200 MET A C 1
ATOM 1578 O O . MET A 1 200 ? -15.206 4.870 8.600 1.00 97.56 200 MET A O 1
ATOM 1582 N N . ILE A 1 201 ? -14.027 4.165 6.817 1.00 98.12 201 ILE A N 1
ATOM 1583 C CA . ILE A 1 201 ? -13.306 3.128 7.572 1.00 98.12 201 ILE A CA 1
ATOM 1584 C C . ILE A 1 201 ? -12.336 3.727 8.593 1.00 98.12 201 ILE A C 1
ATOM 1586 O O . ILE A 1 201 ? -12.303 3.271 9.736 1.00 98.12 201 ILE A O 1
ATOM 1590 N N . SER A 1 202 ? -11.616 4.790 8.221 1.00 98.81 202 SER A N 1
ATOM 1591 C CA . SER A 1 202 ? -10.702 5.499 9.119 1.00 98.81 202 SER A CA 1
ATOM 1592 C C . SER A 1 202 ? -11.454 6.147 10.281 1.00 98.81 202 SER A C 1
ATOM 1594 O O . SER A 1 202 ? -11.084 5.966 11.440 1.00 98.81 202 SER A O 1
ATOM 1596 N N . THR A 1 203 ? -12.561 6.841 9.995 1.00 98.81 203 THR A N 1
ATOM 1597 C CA . THR A 1 203 ? -13.379 7.491 11.031 1.00 98.81 203 THR A CA 1
ATOM 1598 C C . THR A 1 203 ? -13.993 6.471 11.980 1.00 98.81 203 THR A C 1
ATOM 1600 O O . THR A 1 203 ? -13.930 6.657 13.193 1.00 98.81 203 THR A O 1
ATOM 1603 N N . LEU A 1 204 ? -14.547 5.372 11.456 1.00 98.81 204 LEU A N 1
ATOM 1604 C CA . LEU A 1 204 ? -15.125 4.317 12.284 1.00 98.81 204 LEU A CA 1
ATOM 1605 C C . LEU A 1 204 ? -14.079 3.698 13.217 1.00 98.81 204 LEU A C 1
ATOM 1607 O O . LEU A 1 204 ? -14.346 3.541 14.407 1.00 98.81 204 LEU A O 1
ATOM 1611 N N . ALA A 1 205 ? -12.881 3.400 12.707 1.00 98.81 205 ALA A N 1
ATOM 1612 C CA . ALA A 1 205 ? -11.792 2.862 13.514 1.00 98.81 205 ALA A CA 1
ATOM 1613 C C . ALA A 1 205 ? -11.396 3.822 14.650 1.00 98.81 205 ALA A C 1
ATOM 1615 O O . ALA A 1 205 ? -11.337 3.414 15.811 1.00 98.81 205 ALA A O 1
ATOM 1616 N N . CYS A 1 206 ? -11.189 5.108 14.342 1.00 98.81 206 CYS A N 1
ATOM 1617 C CA . CYS A 1 206 ? -10.827 6.123 15.335 1.00 98.81 206 CYS A CA 1
ATOM 1618 C C . CYS A 1 206 ? -11.913 6.318 16.401 1.00 98.81 206 CYS A C 1
ATOM 1620 O O . CYS A 1 206 ? -11.596 6.388 17.589 1.00 98.81 206 CYS A O 1
ATOM 1622 N N . VAL A 1 207 ? -13.189 6.353 16.004 1.00 98.50 207 VAL A N 1
ATOM 1623 C CA . VAL A 1 207 ? -14.326 6.452 16.933 1.00 98.50 207 VAL A CA 1
ATOM 1624 C C . VAL A 1 207 ? -14.380 5.232 17.858 1.00 98.50 207 VAL A C 1
ATOM 1626 O O . VAL A 1 207 ? -14.524 5.396 19.069 1.00 98.50 207 VAL A O 1
ATOM 1629 N N . VAL A 1 208 ? -14.202 4.019 17.322 1.00 98.62 208 VAL A N 1
ATOM 1630 C CA . VAL A 1 208 ? -14.134 2.783 18.122 1.00 98.62 208 VAL A CA 1
ATOM 1631 C C . VAL A 1 208 ? -12.982 2.844 19.127 1.00 98.62 208 VAL A C 1
ATOM 1633 O O . VAL A 1 208 ? -13.182 2.503 20.292 1.00 98.62 208 VAL A O 1
ATOM 1636 N N . ALA A 1 209 ? -11.799 3.317 18.729 1.00 98.31 209 ALA A N 1
ATOM 1637 C CA . ALA A 1 209 ? -10.648 3.445 19.624 1.00 98.31 209 ALA A CA 1
ATOM 1638 C C . ALA A 1 209 ? -10.901 4.447 20.762 1.00 98.31 209 ALA A C 1
ATOM 1640 O O . ALA A 1 209 ? -10.756 4.112 21.937 1.00 98.31 209 ALA A O 1
ATOM 1641 N N . VAL A 1 210 ? -11.354 5.654 20.429 1.00 97.19 210 VAL A N 1
ATOM 1642 C CA . VAL A 1 210 ? -11.664 6.728 21.389 1.00 97.19 210 VAL A CA 1
ATOM 1643 C C . VAL A 1 210 ? -12.749 6.300 22.375 1.00 97.19 210 VAL A C 1
ATOM 1645 O O . VAL A 1 210 ? -12.611 6.512 23.582 1.00 97.19 210 VAL A O 1
ATOM 1648 N N . LYS A 1 211 ? -13.803 5.639 21.881 1.00 97.31 211 LYS A N 1
ATOM 1649 C CA . LYS A 1 211 ? -14.893 5.127 22.715 1.00 97.31 211 LYS A CA 1
ATOM 1650 C C . LYS A 1 211 ? -14.428 3.998 23.636 1.00 97.31 211 LYS A C 1
ATOM 1652 O O . LYS A 1 211 ? -14.793 4.000 24.808 1.00 97.31 211 LYS A O 1
ATOM 1657 N N . SER A 1 212 ? -13.598 3.080 23.135 1.00 97.12 212 SER A N 1
ATOM 1658 C CA . SER A 1 212 ? -13.071 1.937 23.904 1.00 97.12 212 SER A CA 1
ATOM 1659 C C . SER A 1 212 ? -12.277 2.366 25.141 1.00 97.12 212 SER A C 1
ATOM 1661 O O . SER A 1 212 ? -12.286 1.665 26.151 1.00 97.12 212 SER A O 1
ATOM 1663 N N . TRP A 1 213 ? -11.622 3.528 25.078 1.00 96.38 213 TRP A N 1
ATOM 1664 C CA . TRP A 1 213 ? -10.813 4.078 26.170 1.00 96.38 213 TRP A CA 1
ATOM 1665 C C . TRP A 1 213 ? -11.487 5.224 26.934 1.00 96.38 213 TRP A C 1
ATOM 1667 O O . TRP A 1 213 ? -10.839 5.868 27.755 1.00 96.38 213 TRP A O 1
ATOM 1677 N N . ASN A 1 214 ? -12.782 5.469 26.698 1.00 94.69 214 ASN A N 1
ATOM 1678 C CA . ASN A 1 214 ? -13.554 6.557 27.313 1.00 94.69 214 ASN A CA 1
ATOM 1679 C C . ASN A 1 214 ? -12.868 7.932 27.198 1.00 94.69 214 ASN A C 1
ATOM 1681 O O . ASN A 1 214 ? -12.850 8.712 28.153 1.00 94.69 214 ASN A O 1
ATOM 1685 N N . ILE A 1 215 ? -12.290 8.225 26.032 1.00 93.56 215 ILE A N 1
ATOM 1686 C CA . ILE A 1 215 ? -11.640 9.511 25.781 1.00 93.56 215 ILE A CA 1
ATOM 1687 C C . ILE A 1 215 ? -12.717 10.562 25.507 1.00 93.56 215 ILE A C 1
ATOM 1689 O O . ILE A 1 215 ? -13.372 10.549 24.465 1.00 93.56 215 ILE A O 1
ATOM 1693 N N . ASP A 1 216 ? -12.887 11.478 26.456 1.00 80.44 216 ASP A N 1
ATOM 1694 C CA . ASP A 1 216 ? -13.813 12.607 26.373 1.00 80.44 216 ASP A CA 1
ATOM 1695 C C . ASP A 1 216 ? -13.031 13.894 26.074 1.00 80.44 216 ASP A C 1
ATOM 1697 O O . ASP A 1 216 ? -12.565 14.597 26.972 1.00 80.44 216 ASP A O 1
ATOM 1701 N N . SER A 1 217 ? -12.797 14.156 24.787 1.00 83.94 217 SER A N 1
ATOM 1702 C CA . SER A 1 217 ? -12.083 15.343 24.307 1.00 83.94 217 SER A CA 1
ATOM 1703 C C . SER A 1 217 ? -12.875 15.991 23.177 1.00 83.94 217 SER A C 1
ATOM 1705 O O . SER A 1 217 ? -13.177 15.331 22.189 1.00 83.94 217 SER A O 1
ATOM 1707 N N . ASP A 1 218 ? -13.246 17.266 23.337 1.00 84.56 218 ASP A N 1
ATOM 1708 C CA . ASP A 1 218 ? -13.831 18.139 22.305 1.00 84.56 218 ASP A CA 1
ATOM 1709 C C . ASP A 1 218 ? -14.965 17.529 21.448 1.00 84.56 218 ASP A C 1
ATOM 1711 O O . ASP A 1 218 ? -15.097 17.826 20.257 1.00 84.56 218 ASP A O 1
ATOM 1715 N N . ASN A 1 219 ? -15.820 16.688 22.049 1.00 90.38 219 ASN A N 1
ATOM 1716 C CA . ASN A 1 219 ? -16.888 15.944 21.357 1.00 90.38 219 ASN A CA 1
ATOM 1717 C C . ASN A 1 219 ? -16.378 15.148 20.138 1.00 90.38 219 ASN A C 1
ATOM 1719 O O . ASN A 1 219 ? -17.086 14.973 19.144 1.00 90.38 219 ASN A O 1
ATOM 1723 N N . LEU A 1 220 ? -15.126 14.691 20.188 1.00 93.12 220 LEU A N 1
ATOM 1724 C CA . LEU A 1 220 ? -14.422 14.059 19.077 1.00 93.12 220 LEU A CA 1
ATOM 1725 C C . LEU A 1 220 ? -15.140 12.798 18.582 1.00 93.12 220 LEU A C 1
ATOM 1727 O O . LEU A 1 220 ? -15.310 12.622 17.374 1.00 93.12 220 LEU A O 1
ATOM 1731 N N . CYS A 1 221 ? -15.633 11.979 19.516 1.00 96.00 221 CYS A N 1
ATOM 1732 C CA . CYS A 1 221 ? -16.460 10.808 19.227 1.00 96.00 221 CYS A CA 1
ATOM 1733 C C . CYS A 1 221 ? -17.756 11.203 18.495 1.00 96.00 221 CYS A C 1
ATOM 1735 O O . CYS A 1 221 ? -18.027 10.695 17.408 1.00 96.00 221 CYS A O 1
ATOM 1737 N N . ASP A 1 222 ? -18.511 12.165 19.035 1.00 96.69 222 ASP A N 1
ATOM 1738 C CA . ASP A 1 222 ? -19.803 12.589 18.477 1.00 96.69 222 ASP A CA 1
ATOM 1739 C C . ASP A 1 222 ? -19.664 13.184 17.073 1.00 96.69 222 ASP A C 1
ATOM 1741 O O . ASP A 1 222 ? -20.490 12.921 16.201 1.00 96.69 222 ASP A O 1
ATOM 1745 N N . ARG A 1 223 ? -18.597 13.952 16.825 1.00 97.81 223 ARG A N 1
ATOM 1746 C CA . ARG A 1 223 ? -18.294 14.506 15.496 1.00 97.81 223 ARG A CA 1
ATOM 1747 C C . ARG A 1 223 ? -17.990 13.408 14.476 1.00 97.81 223 ARG A C 1
ATOM 1749 O O . ARG A 1 223 ? -18.485 13.482 13.354 1.00 97.81 223 ARG A O 1
ATOM 1756 N N . GLY A 1 224 ? -17.229 12.384 14.866 1.00 98.31 224 GLY A N 1
ATOM 1757 C CA . GLY A 1 224 ? -16.951 11.232 14.005 1.00 98.31 224 GLY A CA 1
ATOM 1758 C C . GLY A 1 224 ? -18.201 10.398 13.720 1.00 98.31 224 GLY A C 1
ATOM 1759 O O . GLY A 1 224 ? -18.465 10.046 12.571 1.00 98.31 224 GLY A O 1
ATOM 1760 N N . VAL A 1 225 ? -19.025 10.147 14.741 1.00 98.44 225 VAL A N 1
ATOM 1761 C CA . VAL A 1 225 ? -20.319 9.465 14.586 1.00 98.44 225 VAL A CA 1
ATOM 1762 C C . VAL A 1 225 ? -21.254 10.255 13.667 1.00 98.44 225 VAL A C 1
ATOM 1764 O O . VAL A 1 225 ? -21.893 9.669 12.792 1.00 98.44 225 VAL A O 1
ATOM 1767 N N . LEU A 1 226 ? -21.319 11.581 13.819 1.00 98.44 226 LEU A N 1
ATOM 1768 C CA . LEU A 1 226 ? -22.116 12.442 12.947 1.00 98.44 226 LEU A CA 1
ATOM 1769 C C . LEU A 1 226 ? -21.650 12.344 11.490 1.00 98.44 226 LEU A C 1
ATOM 1771 O O . LEU A 1 226 ? -22.481 12.139 10.609 1.00 98.44 226 LEU A O 1
ATOM 1775 N N . PHE A 1 227 ? -20.338 12.400 11.244 1.00 98.50 227 PHE A N 1
ATOM 1776 C CA . PHE A 1 227 ? -19.789 12.224 9.900 1.00 98.50 227 PHE A CA 1
ATOM 1777 C C . PHE A 1 227 ? -20.204 10.877 9.285 1.00 98.50 227 PHE A C 1
ATOM 1779 O O . PHE A 1 227 ? -20.648 10.838 8.136 1.00 98.50 227 PHE A O 1
ATOM 1786 N N . ILE A 1 228 ? -20.111 9.779 10.046 1.00 98.44 228 ILE A N 1
ATOM 1787 C CA . ILE A 1 228 ? -20.517 8.439 9.588 1.00 98.44 228 ILE A CA 1
ATOM 1788 C C . ILE A 1 228 ? -22.004 8.422 9.213 1.00 98.44 228 ILE A C 1
ATOM 1790 O O . ILE A 1 228 ? -22.362 7.921 8.147 1.00 98.44 228 ILE A O 1
ATOM 1794 N N . LYS A 1 229 ? -22.875 9.003 10.047 1.00 98.00 229 LYS A N 1
ATOM 1795 C CA . LYS A 1 229 ? -24.318 9.098 9.768 1.00 98.00 229 LYS A CA 1
ATOM 1796 C C . LYS A 1 229 ? -24.612 9.855 8.479 1.00 98.00 229 LYS A C 1
ATOM 1798 O O . LYS A 1 229 ? -25.421 9.402 7.675 1.00 98.00 229 LYS A O 1
ATOM 1803 N N . GLU A 1 230 ? -23.961 10.997 8.284 1.00 97.06 230 GLU A N 1
ATOM 1804 C CA . GLU A 1 230 ? -24.186 11.859 7.121 1.00 97.06 230 GLU A CA 1
ATOM 1805 C C . GLU A 1 230 ? -23.680 11.235 5.812 1.00 97.06 230 GLU A C 1
ATOM 1807 O O . GLU A 1 230 ? -24.177 11.578 4.739 1.00 97.06 230 GLU A O 1
ATOM 1812 N N . ASN A 1 231 ? -22.727 10.298 5.884 1.00 96.06 231 ASN A N 1
ATOM 1813 C CA . ASN A 1 231 ? -22.075 9.712 4.712 1.00 96.06 231 ASN A CA 1
ATOM 1814 C C . ASN A 1 231 ? -22.391 8.225 4.474 1.00 96.06 231 ASN A C 1
ATOM 1816 O O . ASN A 1 231 ? -21.980 7.704 3.440 1.00 96.06 231 ASN A O 1
ATOM 1820 N N . MET A 1 232 ? -23.145 7.547 5.350 1.00 94.88 232 MET A N 1
ATOM 1821 C CA . MET A 1 232 ? -23.456 6.112 5.217 1.00 94.88 232 MET A CA 1
ATOM 1822 C C . MET A 1 232 ? -24.032 5.758 3.839 1.00 94.88 232 MET A C 1
ATOM 1824 O O . MET A 1 232 ? -23.485 4.915 3.132 1.00 94.88 232 MET A O 1
ATOM 1828 N N . SER A 1 233 ? -25.073 6.475 3.411 1.00 91.00 233 SER A N 1
ATOM 1829 C CA . SER A 1 233 ? -25.743 6.242 2.121 1.00 91.00 233 SER A CA 1
ATOM 1830 C C . SER A 1 233 ? -24.830 6.403 0.895 1.00 91.00 233 SER A C 1
ATOM 1832 O O . SER A 1 233 ? -25.071 5.782 -0.139 1.00 91.00 233 SER A O 1
ATOM 1834 N N . ARG A 1 234 ? -23.741 7.176 1.011 1.00 90.88 234 ARG A N 1
ATOM 1835 C CA . ARG A 1 234 ? -22.784 7.422 -0.080 1.00 90.88 234 ARG A CA 1
ATOM 1836 C C . ARG A 1 234 ? -21.861 6.233 -0.349 1.00 90.88 234 ARG A C 1
ATOM 1838 O O . ARG A 1 234 ? -21.234 6.191 -1.400 1.00 90.88 234 ARG A O 1
ATOM 1845 N N . LEU A 1 235 ? -21.803 5.239 0.544 1.00 88.81 235 LEU A N 1
ATOM 1846 C CA . LEU A 1 235 ? -21.033 4.006 0.324 1.00 88.81 235 LEU A CA 1
ATOM 1847 C C . LEU A 1 235 ? -21.523 3.200 -0.899 1.00 88.81 235 LEU A C 1
ATOM 1849 O O . LEU A 1 235 ? -20.760 2.397 -1.434 1.00 88.81 235 LEU A O 1
ATOM 1853 N N . VAL A 1 236 ? -22.763 3.422 -1.359 1.00 74.88 236 VAL A N 1
ATOM 1854 C CA . VAL A 1 236 ? -23.322 2.820 -2.588 1.00 74.88 236 VAL A CA 1
ATOM 1855 C C . VAL A 1 236 ? -22.819 3.527 -3.856 1.00 74.88 236 VAL A C 1
ATOM 1857 O O . VAL A 1 236 ? -22.817 2.934 -4.933 1.00 74.88 236 VAL A O 1
ATOM 1860 N N . GLU A 1 237 ? -22.423 4.799 -3.752 1.00 60.12 237 GLU A N 1
ATOM 1861 C CA . GLU A 1 237 ? -22.333 5.720 -4.895 1.00 60.12 237 GLU A CA 1
ATOM 1862 C C . GLU A 1 237 ? -20.949 5.800 -5.560 1.00 60.12 237 GLU A C 1
ATOM 1864 O O . GLU A 1 237 ? -20.817 6.468 -6.584 1.00 60.12 237 GLU A O 1
ATOM 1869 N N . GLU A 1 238 ? -19.923 5.114 -5.050 1.00 57.22 238 GLU A N 1
ATOM 1870 C CA . GLU A 1 238 ? -18.542 5.302 -5.523 1.00 57.22 238 GLU A CA 1
ATOM 1871 C C . GLU A 1 238 ? -17.932 4.040 -6.169 1.00 57.22 238 GLU A C 1
ATOM 1873 O O . GLU A 1 238 ? -18.240 2.897 -5.818 1.00 57.22 238 GLU A O 1
ATOM 1878 N N . GLU A 1 239 ? -17.095 4.281 -7.185 1.00 60.69 239 GLU A N 1
ATOM 1879 C CA . GLU A 1 239 ? -16.540 3.315 -8.138 1.00 60.69 239 GLU A CA 1
ATOM 1880 C C . GLU A 1 239 ? -15.932 2.086 -7.437 1.00 60.69 239 GLU A C 1
ATOM 1882 O O . GLU A 1 239 ? -14.911 2.177 -6.755 1.00 60.69 239 GLU A O 1
ATOM 1887 N N . GLN A 1 240 ? -16.520 0.898 -7.655 1.00 63.03 240 GLN A N 1
ATOM 1888 C CA . GLN A 1 240 ? -16.008 -0.384 -7.126 1.00 63.03 240 GLN A CA 1
ATOM 1889 C C . GLN A 1 240 ? -14.537 -0.646 -7.490 1.00 63.03 240 GLN A C 1
ATOM 1891 O O . GLN A 1 240 ? -13.872 -1.473 -6.867 1.00 63.03 240 GLN A O 1
ATOM 1896 N N . ASP A 1 241 ? -14.046 0.047 -8.509 1.00 71.69 241 ASP A N 1
ATOM 1897 C CA . ASP A 1 241 ? -12.720 -0.099 -9.075 1.00 71.69 241 ASP A CA 1
ATOM 1898 C C . ASP A 1 241 ? -11.592 0.435 -8.168 1.00 71.69 241 ASP A C 1
ATOM 1900 O O . ASP A 1 241 ? -10.484 -0.102 -8.225 1.00 71.69 241 ASP A O 1
ATOM 1904 N N . TRP A 1 242 ? -11.874 1.400 -7.279 1.00 82.75 242 TRP A N 1
ATOM 1905 C CA . TRP A 1 242 ? -10.911 1.975 -6.315 1.00 82.75 242 TRP A CA 1
ATOM 1906 C C . TRP A 1 242 ? -11.161 1.563 -4.863 1.00 82.75 242 TRP A C 1
ATOM 1908 O O . TRP A 1 242 ? -10.614 2.149 -3.931 1.00 82.75 242 TRP A O 1
ATOM 1918 N N . MET A 1 243 ? -11.977 0.530 -4.654 1.00 86.75 243 MET A N 1
ATOM 1919 C CA . MET A 1 243 ? -12.284 0.025 -3.318 1.00 86.75 243 MET A CA 1
ATOM 1920 C C . MET A 1 243 ? -10.996 -0.332 -2.543 1.00 86.75 243 MET A C 1
ATOM 1922 O O . MET A 1 243 ? -10.230 -1.186 -3.029 1.00 86.75 243 MET A O 1
ATOM 1926 N N . PRO A 1 244 ? -10.785 0.238 -1.333 1.00 90.69 244 PRO A N 1
ATOM 1927 C CA . PRO A 1 244 ? -9.653 -0.111 -0.487 1.00 90.69 244 PRO A CA 1
ATOM 1928 C C . PRO A 1 244 ? -9.575 -1.608 -0.198 1.00 90.69 244 PRO A C 1
ATOM 1930 O O . PRO A 1 244 ? -10.573 -2.335 -0.130 1.00 90.69 244 PRO A O 1
ATOM 1933 N N . CYS A 1 245 ? -8.354 -2.089 -0.031 1.00 88.06 245 CYS A N 1
ATOM 1934 C CA . CYS A 1 245 ? -8.053 -3.487 0.208 1.00 88.06 245 CYS A CA 1
ATOM 1935 C C . CYS A 1 245 ? -8.706 -3.964 1.501 1.00 88.06 245 CYS A C 1
ATOM 1937 O O . CYS A 1 245 ? -8.542 -3.367 2.558 1.00 88.06 245 CYS A O 1
ATOM 1939 N N . GLY A 1 246 ? -9.476 -5.045 1.399 1.00 90.00 246 GLY A N 1
ATOM 1940 C CA . GLY A 1 246 ? -10.154 -5.621 2.553 1.00 90.00 246 GLY A CA 1
ATOM 1941 C C . GLY A 1 246 ? -11.336 -4.804 3.076 1.00 90.00 246 GLY A C 1
ATOM 1942 O O . GLY A 1 246 ? -11.933 -5.248 4.050 1.00 90.00 246 GLY A O 1
ATOM 1943 N N . PHE A 1 247 ? -11.744 -3.689 2.447 1.00 94.25 247 PHE A N 1
ATOM 1944 C CA . PHE A 1 247 ? -12.833 -2.839 2.956 1.00 94.25 247 PHE A CA 1
ATOM 1945 C C . PHE A 1 247 ? -14.101 -3.640 3.281 1.00 94.25 247 PHE A C 1
ATOM 1947 O O . PHE A 1 247 ? -14.635 -3.532 4.382 1.00 94.25 247 PHE A O 1
ATOM 1954 N N . GLU A 1 248 ? -14.550 -4.521 2.379 1.00 92.69 248 GLU A N 1
ATOM 1955 C CA . GLU A 1 248 ? -15.775 -5.304 2.596 1.00 92.69 248 GLU A CA 1
ATOM 1956 C C . GLU A 1 248 ? -15.635 -6.386 3.682 1.00 92.69 248 GLU A C 1
ATOM 1958 O O . GLU A 1 248 ? -16.622 -7.016 4.037 1.00 92.69 248 GLU A O 1
ATOM 1963 N N . ILE A 1 249 ? -14.433 -6.631 4.206 1.00 95.12 249 ILE A N 1
ATOM 1964 C CA . ILE A 1 249 ? -14.182 -7.533 5.340 1.00 95.12 249 ILE A CA 1
ATOM 1965 C C . ILE A 1 249 ? -13.987 -6.719 6.626 1.00 95.12 249 ILE A C 1
ATOM 1967 O O . ILE A 1 249 ? -14.624 -7.005 7.642 1.00 95.12 249 ILE A O 1
ATOM 1971 N N . ASN A 1 250 ? -13.150 -5.687 6.550 1.00 97.12 250 ASN A N 1
ATOM 1972 C CA . ASN A 1 250 ? -12.674 -4.894 7.675 1.00 97.12 250 ASN A CA 1
ATOM 1973 C C . ASN A 1 250 ? -13.722 -3.898 8.179 1.00 97.12 250 ASN A C 1
ATOM 1975 O O . ASN A 1 250 ? -13.896 -3.755 9.389 1.00 97.12 250 ASN A O 1
ATOM 1979 N N . PHE A 1 251 ? -14.450 -3.233 7.275 1.00 97.25 251 PHE A N 1
ATOM 1980 C CA . PHE A 1 251 ? -15.458 -2.246 7.659 1.00 97.25 251 PHE A CA 1
ATOM 1981 C C . PHE A 1 251 ? -16.610 -2.879 8.462 1.00 97.25 251 PHE A C 1
ATOM 1983 O O . PHE A 1 251 ? -16.905 -2.378 9.547 1.00 97.25 251 PHE A O 1
ATOM 1990 N N . PRO A 1 252 ? -17.199 -4.025 8.055 1.00 97.06 252 PRO A N 1
ATOM 1991 C CA . PRO A 1 252 ? -18.211 -4.680 8.885 1.00 97.06 252 PRO A CA 1
ATOM 1992 C C . PRO A 1 252 ? -17.667 -5.235 10.205 1.00 97.06 252 PRO A C 1
ATOM 1994 O O . PRO A 1 252 ? -18.349 -5.162 11.219 1.00 97.06 252 PRO A O 1
ATOM 1997 N N . ALA A 1 253 ? -16.426 -5.736 10.236 1.00 97.06 253 ALA A N 1
ATOM 1998 C CA . ALA A 1 253 ? -15.812 -6.183 11.490 1.00 97.06 253 ALA A CA 1
ATOM 1999 C C . ALA A 1 253 ? -15.680 -5.034 12.511 1.00 97.06 253 ALA A C 1
ATOM 2001 O O . ALA A 1 253 ? -15.867 -5.237 13.711 1.00 97.06 253 ALA A O 1
ATOM 2002 N N . LEU A 1 254 ? -15.403 -3.813 12.039 1.00 98.12 254 LEU A N 1
ATOM 2003 C CA . LEU A 1 254 ? -15.425 -2.612 12.872 1.00 98.12 254 LEU A CA 1
ATOM 2004 C C . LEU A 1 254 ? -16.838 -2.184 13.277 1.00 98.12 254 LEU A C 1
ATOM 2006 O O . LEU A 1 254 ? -17.012 -1.705 14.395 1.00 98.12 254 LEU A O 1
ATOM 2010 N N . LEU A 1 255 ? -17.840 -2.356 12.411 1.00 98.19 255 LEU A N 1
ATOM 2011 C CA . LEU A 1 255 ? -19.233 -2.051 12.752 1.00 98.19 255 LEU A CA 1
ATOM 2012 C C . LEU A 1 255 ? -19.737 -2.927 13.901 1.00 98.19 255 LEU A C 1
ATOM 2014 O O . LEU A 1 255 ? -20.384 -2.405 14.803 1.00 98.19 255 LEU A O 1
ATOM 2018 N N . GLU A 1 256 ? -19.397 -4.217 13.920 1.00 97.38 256 GLU A N 1
ATOM 2019 C CA . GLU A 1 256 ? -19.750 -5.094 15.046 1.00 97.38 256 GLU A CA 1
ATOM 2020 C C . GLU A 1 256 ? -19.076 -4.634 16.350 1.00 97.38 256 GLU A C 1
ATOM 2022 O O . GLU A 1 256 ? -19.739 -4.513 17.377 1.00 97.38 256 GLU A O 1
ATOM 2027 N N . LYS A 1 257 ? -17.797 -4.230 16.304 1.00 97.38 257 LYS A N 1
ATOM 2028 C CA . LYS A 1 257 ? -17.131 -3.615 17.471 1.00 97.38 257 LYS A CA 1
ATOM 2029 C C . LYS A 1 257 ? -17.808 -2.318 17.915 1.00 97.38 257 LYS A C 1
ATOM 2031 O O . LYS A 1 257 ? -17.910 -2.057 19.108 1.00 97.38 257 LYS A O 1
ATOM 2036 N N . ALA A 1 258 ? -18.242 -1.487 16.972 1.00 98.31 258 ALA A N 1
ATOM 2037 C CA . ALA A 1 258 ? -18.929 -0.241 17.285 1.00 98.31 258 ALA A CA 1
ATOM 2038 C C . ALA A 1 258 ? -20.290 -0.489 17.949 1.00 98.31 258 ALA A C 1
ATOM 2040 O O . ALA A 1 258 ? -20.664 0.223 18.884 1.00 98.31 258 ALA A O 1
ATOM 2041 N N . LYS A 1 259 ? -20.989 -1.536 17.506 1.00 97.62 259 LYS A N 1
ATOM 2042 C CA . LYS A 1 259 ? -22.257 -1.988 18.072 1.00 97.62 259 LYS A CA 1
ATOM 2043 C C . LYS A 1 259 ? -22.091 -2.491 19.504 1.00 97.62 259 LYS A C 1
ATOM 2045 O O . LYS A 1 259 ? -22.874 -2.096 20.360 1.00 97.62 259 LYS A O 1
ATOM 2050 N N . ASP A 1 260 ? -21.038 -3.262 19.780 1.00 97.38 260 ASP A N 1
ATOM 2051 C CA . ASP A 1 260 ? -20.691 -3.719 21.136 1.00 97.38 260 ASP A CA 1
ATOM 2052 C C . ASP A 1 260 ? -20.369 -2.562 22.105 1.00 97.38 260 ASP A C 1
ATOM 2054 O O . ASP A 1 260 ? -20.438 -2.726 23.322 1.00 97.38 260 ASP A O 1
ATOM 2058 N N . LEU A 1 261 ? -20.011 -1.387 21.573 1.00 97.62 261 LEU A N 1
ATOM 2059 C CA . LEU A 1 261 ? -19.723 -0.162 22.328 1.00 97.62 261 LEU A CA 1
ATOM 2060 C C . LEU A 1 261 ? -20.923 0.798 22.422 1.00 97.62 261 LEU A C 1
ATOM 2062 O O . LEU A 1 261 ? -20.750 1.945 22.855 1.00 97.62 261 LEU A O 1
ATOM 2066 N N . ASP A 1 262 ? -22.112 0.360 21.996 1.00 97.19 262 ASP A N 1
ATOM 2067 C CA . ASP A 1 262 ? -23.345 1.153 21.950 1.00 97.19 262 ASP A CA 1
ATOM 2068 C C . ASP A 1 262 ? -23.182 2.484 21.183 1.00 97.19 262 ASP A C 1
ATOM 2070 O O . ASP A 1 262 ? -23.752 3.517 21.551 1.00 97.19 262 ASP A O 1
ATOM 2074 N N . LEU A 1 263 ? -22.372 2.495 20.115 1.00 97.38 263 LEU A N 1
ATOM 2075 C CA . LEU A 1 263 ? -22.250 3.666 19.247 1.00 97.38 263 LEU A CA 1
ATOM 2076 C C . LEU A 1 263 ? -23.509 3.823 18.392 1.00 97.38 263 LEU A C 1
ATOM 2078 O O . LEU A 1 263 ? -23.944 2.884 17.728 1.00 97.38 263 LEU A O 1
ATOM 2082 N N . ASP A 1 264 ? -24.067 5.031 18.374 1.00 96.81 264 ASP A N 1
ATOM 2083 C CA . ASP A 1 264 ? -25.270 5.377 17.615 1.00 96.81 264 ASP A CA 1
ATOM 2084 C C . ASP A 1 264 ? -24.937 5.530 16.120 1.00 96.81 264 ASP A C 1
ATOM 2086 O O . ASP A 1 264 ? -24.691 6.628 15.631 1.00 96.81 264 ASP A O 1
ATOM 2090 N N . ILE A 1 265 ? -24.869 4.414 15.398 1.00 97.31 265 ILE A N 1
ATOM 2091 C CA . ILE A 1 265 ? -24.596 4.324 13.955 1.00 97.31 265 ILE A CA 1
ATOM 2092 C C . ILE A 1 265 ? -25.835 3.721 13.269 1.00 97.31 265 ILE A C 1
ATOM 2094 O O . ILE A 1 265 ? -26.532 2.908 13.877 1.00 97.31 265 ILE A O 1
ATOM 2098 N N . PRO A 1 266 ? -26.146 4.082 12.010 1.00 96.06 266 PRO A N 1
ATOM 2099 C CA . PRO A 1 266 ? -27.283 3.516 11.287 1.00 96.06 266 PRO A CA 1
ATOM 2100 C C . PRO A 1 266 ? -26.986 2.078 10.821 1.00 96.06 266 PRO A C 1
ATOM 2102 O O . PRO A 1 266 ? -26.726 1.835 9.647 1.00 96.06 266 PRO A O 1
ATOM 2105 N N . TYR A 1 267 ? -27.011 1.113 11.746 1.00 96.62 267 TYR A N 1
ATOM 2106 C CA . TYR A 1 267 ? -26.720 -0.303 11.464 1.00 96.62 267 TYR A CA 1
ATOM 2107 C C . TYR A 1 267 ? -27.745 -0.976 10.537 1.00 96.62 267 TYR A C 1
ATOM 2109 O O . TYR A 1 267 ? -27.416 -1.970 9.897 1.00 96.62 267 TYR A O 1
ATOM 2117 N N . ASP A 1 268 ? -28.958 -0.423 10.454 1.00 94.38 268 ASP A N 1
ATOM 2118 C CA . ASP A 1 268 ? -30.039 -0.905 9.586 1.00 94.38 268 ASP A CA 1
ATOM 2119 C C . ASP A 1 268 ? -30.055 -0.200 8.209 1.00 94.38 268 ASP A C 1
ATOM 2121 O O . ASP A 1 268 ? -31.040 -0.299 7.474 1.00 94.38 268 ASP A O 1
ATOM 2125 N N . ASP A 1 269 ? -29.009 0.563 7.854 1.00 94.44 269 ASP A N 1
ATOM 2126 C CA . ASP A 1 269 ? -28.923 1.202 6.535 1.00 94.44 269 ASP A CA 1
ATOM 2127 C C . ASP A 1 269 ? -28.824 0.133 5.424 1.00 94.44 269 ASP A C 1
ATOM 2129 O O . ASP A 1 269 ? -27.950 -0.741 5.499 1.00 94.44 269 ASP A O 1
ATOM 2133 N N . PRO A 1 270 ? -29.662 0.191 4.368 1.00 92.44 270 PRO A N 1
ATOM 2134 C CA . PRO A 1 270 ? -29.666 -0.804 3.296 1.00 92.44 270 PRO A CA 1
ATOM 2135 C C . PRO A 1 270 ? -28.310 -1.028 2.615 1.00 92.44 270 PRO A C 1
ATOM 2137 O O . PRO A 1 270 ? -28.061 -2.126 2.115 1.00 92.44 270 PRO A O 1
ATOM 2140 N N . VAL A 1 271 ? -27.410 -0.032 2.595 1.00 92.06 271 VAL A N 1
ATOM 2141 C CA . VAL A 1 271 ? -26.063 -0.223 2.025 1.00 92.06 271 VAL A CA 1
ATOM 2142 C C . VAL A 1 271 ? -25.278 -1.313 2.750 1.00 92.06 271 VAL A C 1
ATOM 2144 O O . VAL A 1 271 ? -24.496 -2.044 2.135 1.00 92.06 271 VAL A O 1
ATOM 2147 N N . LEU A 1 272 ? -25.498 -1.453 4.057 1.00 94.44 272 LEU A N 1
ATOM 2148 C CA . LEU A 1 272 ? -24.779 -2.414 4.875 1.00 94.44 272 LEU A CA 1
ATOM 2149 C C . LEU A 1 272 ? -25.191 -3.843 4.528 1.00 94.44 272 LEU A C 1
ATOM 2151 O O . LEU A 1 272 ? -24.327 -4.716 4.525 1.00 94.44 272 LEU A O 1
ATOM 2155 N N . GLU A 1 273 ? -26.447 -4.090 4.143 1.00 92.81 273 GLU A N 1
ATOM 2156 C CA . GLU A 1 273 ? -26.900 -5.421 3.715 1.00 92.81 273 GLU A CA 1
ATOM 2157 C C . GLU A 1 273 ? -26.048 -5.961 2.555 1.00 92.81 273 GLU A C 1
ATOM 2159 O O . GLU A 1 273 ? -25.592 -7.109 2.585 1.00 92.81 273 GLU A O 1
ATOM 2164 N N . GLU A 1 274 ? -25.765 -5.120 1.553 1.00 89.81 274 GLU A N 1
ATOM 2165 C CA . GLU A 1 274 ? -24.920 -5.497 0.418 1.00 89.81 274 GLU A CA 1
ATOM 2166 C C . GLU A 1 274 ? -23.466 -5.742 0.851 1.00 89.81 274 GLU A C 1
ATOM 2168 O O . GLU A 1 274 ? -22.835 -6.710 0.409 1.00 89.81 274 GLU A O 1
ATOM 2173 N N . ILE A 1 275 ? -22.926 -4.900 1.738 1.00 92.81 275 ILE A N 1
ATOM 2174 C CA . ILE A 1 275 ? -21.554 -5.043 2.240 1.00 92.81 275 ILE A CA 1
ATOM 2175 C C . ILE A 1 275 ? -21.413 -6.334 3.061 1.00 92.81 275 ILE A C 1
ATOM 2177 O O . ILE A 1 275 ? -20.479 -7.100 2.822 1.00 92.81 275 ILE A O 1
ATOM 2181 N N . TYR A 1 276 ? -22.351 -6.643 3.961 1.00 94.88 276 TYR A N 1
ATOM 2182 C CA . TYR A 1 276 ? -22.360 -7.899 4.722 1.00 94.88 276 TYR A CA 1
ATOM 2183 C C . TYR A 1 276 ? -22.513 -9.122 3.808 1.00 94.88 276 TYR A C 1
ATOM 2185 O O . TYR A 1 276 ? -21.836 -10.133 4.010 1.00 94.88 276 TYR A O 1
ATOM 2193 N N . ALA A 1 277 ? -23.338 -9.043 2.760 1.00 93.56 277 ALA A N 1
ATOM 2194 C CA . ALA A 1 277 ? -23.442 -10.117 1.774 1.00 93.56 277 ALA A CA 1
ATOM 2195 C C . ALA A 1 277 ? -22.104 -10.355 1.047 1.00 93.56 277 ALA A C 1
ATOM 2197 O O . ALA A 1 277 ? -21.663 -11.504 0.914 1.00 93.56 277 ALA A O 1
ATOM 2198 N N . LYS A 1 278 ? -21.412 -9.281 0.635 1.00 92.06 278 LYS A N 1
ATOM 2199 C CA . LYS A 1 278 ? -20.062 -9.355 0.048 1.00 92.06 278 LYS A CA 1
ATOM 2200 C C . LYS A 1 278 ? -19.051 -9.929 1.036 1.00 92.06 278 LYS A C 1
ATOM 2202 O O . LYS A 1 278 ? -18.276 -10.803 0.644 1.00 92.06 278 LYS A O 1
ATOM 2207 N N . ARG A 1 279 ? -19.085 -9.504 2.303 1.00 94.31 279 ARG A N 1
ATOM 2208 C CA . ARG A 1 279 ? -18.238 -10.038 3.378 1.00 94.31 279 ARG A CA 1
ATOM 2209 C C . ARG A 1 279 ? -18.384 -11.544 3.499 1.00 94.31 279 ARG A C 1
ATOM 2211 O O . ARG A 1 279 ? -17.400 -12.265 3.370 1.00 94.31 279 ARG A O 1
ATOM 2218 N N . ASN A 1 280 ? -19.613 -12.021 3.678 1.00 95.19 280 ASN A N 1
ATOM 2219 C CA . ASN A 1 280 ? -19.903 -13.439 3.875 1.00 95.19 280 ASN A CA 1
ATOM 2220 C C . ASN A 1 280 ? -19.449 -14.273 2.672 1.00 95.19 280 ASN A C 1
ATOM 2222 O O . ASN A 1 280 ? -18.829 -15.325 2.836 1.00 95.19 280 ASN A O 1
ATOM 2226 N N . LEU A 1 281 ? -19.676 -13.771 1.453 1.00 93.69 281 LEU A N 1
ATOM 2227 C CA . LEU A 1 281 ? -19.185 -14.416 0.240 1.00 93.69 281 LEU A CA 1
ATOM 2228 C C . LEU A 1 281 ? -17.651 -14.477 0.203 1.00 93.69 281 LEU A C 1
ATOM 2230 O O . LEU A 1 281 ? -17.104 -15.525 -0.141 1.00 93.69 281 LEU A O 1
ATOM 2234 N N . LYS A 1 282 ? -16.950 -13.387 0.541 1.00 92.56 282 LYS A N 1
ATOM 2235 C CA . LYS A 1 282 ? -15.479 -13.352 0.559 1.00 92.56 282 LYS A CA 1
ATOM 2236 C C . LYS A 1 282 ? -14.907 -14.282 1.629 1.00 92.56 282 LYS A C 1
ATOM 2238 O O . LYS A 1 282 ? -14.064 -15.107 1.292 1.00 92.56 282 LYS A O 1
ATOM 2243 N N . LEU A 1 283 ? -15.411 -14.220 2.863 1.00 94.75 283 LEU A N 1
ATOM 2244 C CA . LEU A 1 283 ? -14.974 -15.088 3.961 1.00 94.75 283 LEU A CA 1
ATOM 2245 C C . LEU A 1 283 ? -15.183 -16.574 3.631 1.00 94.75 283 LEU A C 1
ATOM 2247 O O . LEU A 1 283 ? -14.285 -17.376 3.859 1.00 94.75 283 LEU A O 1
ATOM 2251 N N . SER A 1 284 ? -16.306 -16.939 2.996 1.00 94.81 284 SER A N 1
ATOM 2252 C CA . SER A 1 284 ? -16.578 -18.332 2.589 1.00 94.81 284 SER A CA 1
ATOM 2253 C C . SER A 1 284 ? -15.595 -18.898 1.556 1.00 94.81 284 SER A C 1
ATOM 2255 O O . SER A 1 284 ? -15.516 -20.112 1.376 1.00 94.81 284 SER A O 1
ATOM 2257 N N . LYS A 1 285 ? -14.858 -18.025 0.857 1.00 92.44 285 LYS A N 1
ATOM 2258 C CA . LYS A 1 285 ? -13.876 -18.394 -0.169 1.00 92.44 285 LYS A CA 1
ATOM 2259 C C . LYS A 1 285 ? -12.444 -18.415 0.355 1.00 92.44 285 LYS A C 1
ATOM 2261 O O . LYS A 1 285 ? -11.556 -18.789 -0.406 1.00 92.44 285 LYS A O 1
ATOM 2266 N N . ILE A 1 286 ? -12.205 -18.000 1.600 1.00 92.56 286 ILE A N 1
ATOM 2267 C CA . ILE A 1 286 ? -10.862 -17.996 2.178 1.00 92.56 286 ILE A CA 1
ATOM 2268 C C . ILE A 1 286 ? -10.422 -19.448 2.422 1.00 92.56 286 ILE A C 1
ATOM 2270 O O . ILE A 1 286 ? -11.066 -20.159 3.198 1.00 92.56 286 ILE A O 1
ATOM 2274 N N . PRO A 1 287 ? -9.331 -19.909 1.784 1.00 93.06 287 PRO A N 1
ATOM 2275 C CA . PRO A 1 287 ? -8.806 -21.249 2.006 1.00 93.06 287 PRO A CA 1
ATOM 2276 C C . PRO A 1 287 ? -8.051 -21.283 3.339 1.00 93.06 287 PRO A C 1
ATOM 2278 O O . PRO A 1 287 ? -6.869 -20.947 3.407 1.00 93.06 287 PRO A O 1
ATOM 2281 N N . LEU A 1 288 ? -8.749 -21.637 4.421 1.00 94.56 288 LEU A N 1
ATOM 2282 C CA . LEU A 1 288 ? -8.190 -21.629 5.779 1.00 94.56 288 LEU A CA 1
ATOM 2283 C C . LEU A 1 288 ? -6.962 -22.533 5.923 1.00 94.56 288 LEU A C 1
ATOM 2285 O O . LEU A 1 288 ? -6.024 -22.177 6.629 1.00 94.56 288 LEU A O 1
ATOM 2289 N N . ASP A 1 289 ? -6.947 -23.678 5.249 1.00 94.62 289 ASP A N 1
ATOM 2290 C CA . ASP A 1 289 ? -5.805 -24.589 5.213 1.00 94.62 289 ASP A CA 1
ATOM 2291 C C . ASP A 1 289 ? -4.566 -23.919 4.608 1.00 94.62 289 ASP A C 1
ATOM 2293 O O . ASP A 1 289 ? -3.479 -24.009 5.173 1.00 94.62 289 ASP A O 1
ATOM 2297 N N . VAL A 1 290 ? -4.735 -23.181 3.508 1.00 94.25 290 VAL A N 1
ATOM 2298 C CA . VAL A 1 290 ? -3.648 -22.432 2.863 1.00 94.25 290 VAL A CA 1
ATOM 2299 C C . VAL A 1 290 ? -3.215 -21.242 3.722 1.00 94.25 290 VAL A C 1
ATOM 2301 O O . VAL A 1 290 ? -2.015 -21.049 3.910 1.00 94.25 290 VAL A O 1
ATOM 2304 N N . LEU A 1 291 ? -4.170 -20.488 4.282 1.00 94.12 291 L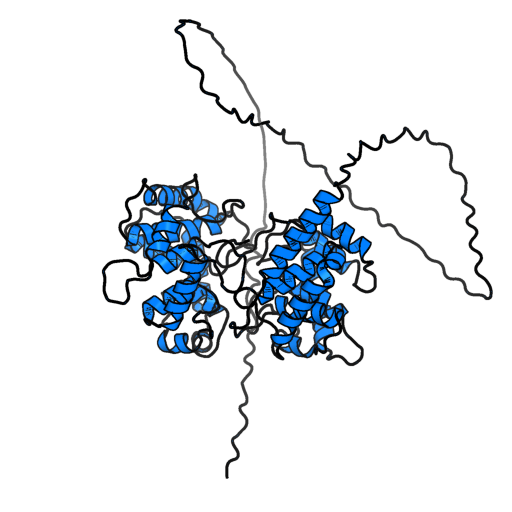EU A N 1
ATOM 2305 C CA . LEU A 1 291 ? -3.915 -19.327 5.146 1.00 94.12 291 LEU A CA 1
ATOM 2306 C C . LEU A 1 291 ? -3.031 -19.681 6.351 1.00 94.12 291 LEU A C 1
ATOM 2308 O O . LEU A 1 291 ? -2.173 -18.890 6.726 1.00 94.12 291 LEU A O 1
ATOM 2312 N N . HIS A 1 292 ? -3.218 -20.868 6.933 1.00 96.38 292 HIS A N 1
ATOM 2313 C CA . HIS A 1 292 ? -2.433 -21.344 8.076 1.00 96.38 292 HIS A CA 1
ATOM 2314 C C . HIS A 1 292 ? -1.164 -22.117 7.675 1.00 96.38 292 HIS A C 1
ATOM 2316 O O . HIS A 1 292 ? -0.325 -22.399 8.528 1.00 96.38 292 HIS A O 1
ATOM 2322 N N . ALA A 1 293 ? -0.996 -22.482 6.401 1.00 95.88 293 ALA A N 1
ATOM 2323 C CA . ALA A 1 293 ? 0.141 -23.285 5.953 1.00 95.88 293 ALA A CA 1
ATOM 2324 C C . ALA A 1 293 ? 1.296 -22.448 5.394 1.00 95.88 293 ALA A C 1
ATOM 2326 O O . ALA A 1 293 ? 2.459 -22.804 5.594 1.00 95.88 293 ALA A O 1
ATOM 2327 N N . ILE A 1 294 ? 0.992 -21.377 4.657 1.00 94.19 294 ILE A N 1
ATOM 2328 C CA . ILE A 1 294 ? 1.993 -20.587 3.933 1.00 94.19 294 ILE A CA 1
ATOM 2329 C C . ILE A 1 294 ? 1.673 -19.090 3.983 1.00 94.19 294 ILE A C 1
ATOM 2331 O O . ILE A 1 294 ? 0.502 -18.718 4.060 1.00 94.19 294 ILE A O 1
ATOM 2335 N N . PRO A 1 295 ? 2.687 -18.210 3.875 1.00 93.38 295 PRO A N 1
ATOM 2336 C CA . PRO A 1 295 ? 2.438 -16.783 3.749 1.00 93.38 295 PRO A CA 1
ATOM 2337 C C . PRO A 1 295 ? 1.594 -16.489 2.505 1.00 93.38 295 PRO A C 1
ATOM 2339 O O . PRO A 1 295 ? 1.935 -16.899 1.393 1.00 93.38 295 PRO A O 1
ATOM 2342 N N . THR A 1 296 ? 0.513 -15.737 2.693 1.00 92.25 296 THR A N 1
ATOM 2343 C CA . THR A 1 296 ? -0.326 -15.206 1.611 1.00 92.25 296 THR A CA 1
ATOM 2344 C C . THR A 1 296 ? -0.637 -13.734 1.867 1.00 92.25 296 THR A C 1
ATOM 2346 O O . THR A 1 296 ? -0.473 -13.246 2.986 1.00 92.25 296 THR A O 1
ATOM 2349 N N . THR A 1 297 ? -1.113 -13.022 0.846 1.00 92.75 297 THR A N 1
ATOM 2350 C CA . THR A 1 297 ? -1.544 -11.618 0.975 1.00 92.75 297 THR A CA 1
ATOM 2351 C C . THR A 1 297 ? -2.731 -11.440 1.926 1.00 92.75 297 THR A C 1
ATOM 2353 O O . THR A 1 297 ? -2.952 -10.345 2.425 1.00 92.75 297 THR A O 1
ATOM 2356 N N . LEU A 1 298 ? -3.461 -12.514 2.252 1.00 93.62 298 LEU A N 1
ATOM 2357 C CA . LEU A 1 298 ? -4.528 -12.495 3.257 1.00 93.62 298 LEU A CA 1
ATOM 2358 C C . LEU A 1 298 ? -4.023 -12.087 4.648 1.00 93.62 298 LEU A C 1
ATOM 2360 O O . LEU A 1 298 ? -4.791 -11.511 5.413 1.00 93.62 298 LEU A O 1
ATOM 2364 N N . LEU A 1 299 ? -2.740 -12.333 4.954 1.00 95.25 299 LEU A N 1
ATOM 2365 C CA . LEU A 1 299 ? -2.107 -11.908 6.206 1.00 95.25 299 LEU A CA 1
ATOM 2366 C C . LEU A 1 299 ? -2.100 -10.381 6.389 1.00 95.25 299 LEU A C 1
ATOM 2368 O O . LEU A 1 299 ? -1.991 -9.928 7.520 1.00 95.25 299 LEU A O 1
ATOM 2372 N N . PHE A 1 300 ? -2.249 -9.601 5.313 1.00 95.62 300 PHE A N 1
ATOM 2373 C CA . PHE A 1 300 ? -2.340 -8.139 5.367 1.00 95.62 300 PHE A CA 1
ATOM 2374 C C . PHE A 1 300 ? -3.668 -7.626 5.950 1.00 95.62 300 PHE A C 1
ATOM 2376 O O . PHE A 1 300 ? -3.770 -6.450 6.276 1.00 95.62 300 PHE A O 1
ATOM 2383 N N . SER A 1 301 ? -4.700 -8.476 6.037 1.00 95.88 301 SER A N 1
ATOM 2384 C CA . SER A 1 301 ? -6.050 -8.072 6.472 1.00 95.88 301 SER A CA 1
ATOM 2385 C C . SER A 1 301 ? -6.691 -9.067 7.451 1.00 95.88 301 SER A C 1
ATOM 2387 O O . SER A 1 301 ? -7.907 -9.279 7.445 1.00 95.88 301 SER A O 1
ATOM 2389 N N . VAL A 1 302 ? -5.877 -9.757 8.258 1.00 96.31 302 VAL A N 1
ATOM 2390 C CA . VAL A 1 302 ? -6.366 -10.763 9.225 1.00 96.31 302 VAL A CA 1
ATOM 2391 C C . VAL A 1 302 ? -7.185 -10.153 10.362 1.00 96.31 302 VAL A C 1
ATOM 2393 O O . VAL A 1 302 ? -8.020 -10.842 10.942 1.00 96.31 302 VAL A O 1
ATOM 2396 N N . GLU A 1 303 ? -7.020 -8.862 10.648 1.00 97.31 303 GLU A N 1
ATOM 2397 C CA . GLU A 1 303 ? -7.774 -8.117 11.660 1.00 97.31 303 GLU A CA 1
ATOM 2398 C C . GLU A 1 303 ? -9.287 -8.090 11.399 1.00 97.31 303 GLU A C 1
ATOM 2400 O O . GLU A 1 303 ? -10.069 -8.013 12.347 1.00 97.31 303 GLU A O 1
A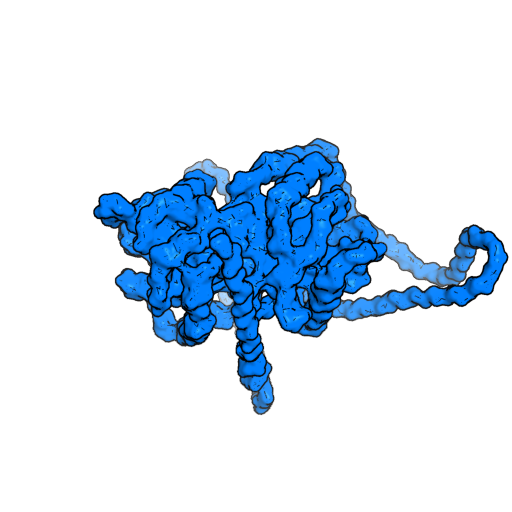TOM 2405 N N . GLY A 1 304 ? -9.722 -8.179 10.136 1.00 95.38 304 GLY A N 1
ATOM 2406 C CA . GLY A 1 304 ? -11.142 -8.208 9.774 1.00 95.38 304 GLY A CA 1
ATOM 2407 C C . GLY A 1 304 ? -11.755 -9.610 9.712 1.00 95.38 304 GLY A C 1
ATOM 2408 O O . GLY A 1 304 ? -12.974 -9.755 9.579 1.00 95.38 304 GLY A O 1
ATOM 2409 N N . MET A 1 305 ? -10.942 -10.663 9.835 1.00 95.88 305 MET A N 1
ATOM 2410 C CA . MET A 1 305 ? -11.360 -12.068 9.723 1.00 95.88 305 MET A CA 1
ATOM 2411 C C . MET A 1 305 ? -11.870 -12.653 11.052 1.00 95.88 305 MET A C 1
ATOM 2413 O O . MET A 1 305 ? -11.725 -13.845 11.310 1.00 95.88 305 MET A O 1
ATOM 2417 N N . VAL A 1 306 ? -12.491 -11.818 11.889 1.00 90.44 306 VAL A N 1
ATOM 2418 C CA . VAL A 1 306 ? -12.882 -12.134 13.277 1.00 90.44 306 VAL A CA 1
ATOM 2419 C C . VAL A 1 306 ? -13.855 -13.313 13.427 1.00 90.44 306 VAL A C 1
ATOM 2421 O O . VAL A 1 306 ? -13.866 -13.952 14.473 1.00 90.44 306 VAL A O 1
ATOM 2424 N N . ASP A 1 307 ? -14.630 -13.632 12.385 1.00 90.50 307 ASP A N 1
ATOM 2425 C CA . ASP A 1 307 ? -15.614 -14.730 12.401 1.00 90.50 307 ASP A CA 1
ATOM 2426 C C . ASP A 1 307 ? -15.048 -16.065 11.896 1.00 90.50 307 ASP A C 1
ATOM 2428 O O . ASP A 1 307 ? -15.756 -17.074 11.848 1.00 90.50 307 ASP A O 1
ATOM 2432 N N . LEU A 1 308 ? -13.785 -16.085 11.465 1.00 94.69 308 LEU A N 1
ATOM 2433 C CA . LEU A 1 308 ? -13.125 -17.307 11.028 1.00 94.69 308 LEU A CA 1
ATOM 2434 C C . LEU A 1 308 ? -12.429 -17.993 12.211 1.00 94.69 308 LEU A C 1
ATOM 2436 O O . LEU A 1 308 ? -11.914 -17.320 13.105 1.00 94.69 308 LEU A O 1
ATOM 2440 N N . PRO A 1 309 ? -12.364 -19.336 12.227 1.00 94.94 309 PRO A N 1
ATOM 2441 C CA . PRO A 1 309 ? -11.651 -20.077 13.260 1.00 94.94 309 PRO A CA 1
ATOM 2442 C C . PRO A 1 309 ? -10.136 -19.992 13.014 1.00 94.94 309 PRO A C 1
ATOM 2444 O O . PRO A 1 309 ? -9.524 -20.933 12.509 1.00 94.94 309 PRO A O 1
ATOM 2447 N N . LEU A 1 310 ? -9.547 -18.835 13.320 1.00 96.25 310 LEU A N 1
ATOM 2448 C CA . LEU A 1 310 ? -8.119 -18.583 13.164 1.00 96.25 310 LEU A CA 1
ATOM 2449 C C . LEU A 1 310 ? -7.324 -19.204 14.318 1.00 96.25 310 LEU A C 1
ATOM 2451 O O . LEU A 1 310 ? -7.591 -18.940 15.491 1.00 96.25 310 LEU A O 1
ATOM 2455 N N . ASP A 1 311 ? -6.312 -19.996 13.976 1.00 96.88 311 ASP A N 1
ATOM 2456 C CA . ASP A 1 311 ? -5.295 -20.474 14.908 1.00 96.88 311 ASP A CA 1
ATOM 2457 C C . ASP A 1 311 ? -4.109 -19.502 14.902 1.00 96.88 311 ASP A C 1
ATOM 2459 O O . ASP A 1 311 ? -3.189 -19.604 14.084 1.00 96.88 311 ASP A O 1
ATOM 2463 N N . TRP A 1 312 ? -4.141 -18.552 15.835 1.00 96.62 312 TRP A N 1
ATOM 2464 C CA . TRP A 1 312 ? -3.123 -17.512 15.970 1.00 96.62 312 TRP A CA 1
ATOM 2465 C C . TRP A 1 312 ? -1.721 -18.054 16.263 1.00 96.62 312 TRP A C 1
ATOM 2467 O O . TRP A 1 312 ? -0.751 -17.457 15.807 1.00 96.62 312 TRP A O 1
ATOM 2477 N N . GLU A 1 313 ? -1.588 -19.200 16.935 1.00 95.31 313 GLU A N 1
ATOM 2478 C CA . GLU A 1 313 ? -0.280 -19.827 17.185 1.00 95.31 313 GLU A CA 1
ATOM 2479 C C . GLU A 1 313 ? 0.345 -20.352 15.891 1.00 95.31 313 GLU A C 1
ATOM 2481 O O . GLU A 1 313 ? 1.561 -20.283 15.684 1.00 95.31 313 GLU A O 1
ATOM 2486 N N . THR A 1 314 ? -0.489 -20.874 14.993 1.00 96.50 314 THR A N 1
ATOM 2487 C CA . THR A 1 314 ? -0.044 -21.300 13.668 1.00 96.50 314 THR A CA 1
ATOM 2488 C C . THR A 1 314 ? 0.238 -20.093 1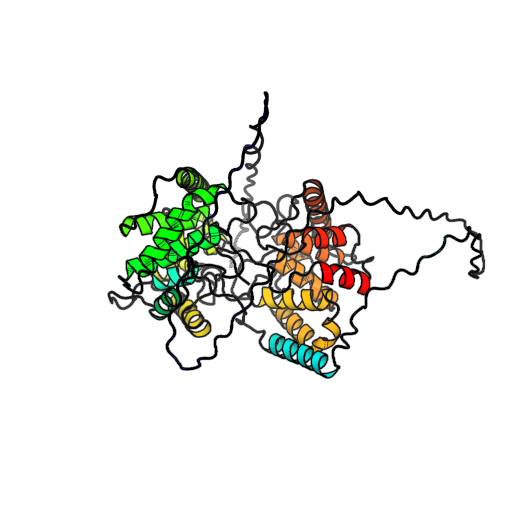2.772 1.00 96.50 314 THR A C 1
ATOM 2490 O O . THR A 1 314 ? 1.299 -20.046 12.145 1.00 96.50 314 THR A O 1
ATOM 2493 N N . LEU A 1 315 ? -0.643 -19.086 12.759 1.00 97.31 315 LEU A N 1
ATOM 2494 C CA . LEU A 1 315 ? -0.446 -17.857 11.981 1.00 97.31 315 LEU A CA 1
ATOM 2495 C C . LEU A 1 315 ? 0.814 -17.089 12.403 1.00 97.31 315 LEU A C 1
ATOM 2497 O O . LEU A 1 315 ? 1.523 -16.569 11.544 1.00 97.31 315 LEU A O 1
ATOM 2501 N N . LEU A 1 316 ? 1.152 -17.077 13.696 1.00 97.62 316 LEU A N 1
ATOM 2502 C CA . LEU A 1 316 ? 2.351 -16.414 14.216 1.00 97.62 316 LEU A CA 1
ATOM 2503 C C . LEU A 1 316 ? 3.647 -16.941 13.586 1.00 97.62 316 LEU A C 1
ATOM 2505 O O . LEU A 1 316 ? 4.611 -16.196 13.423 1.00 97.62 316 LEU A O 1
ATOM 2509 N N . ARG A 1 317 ? 3.670 -18.205 13.149 1.00 97.00 317 ARG A N 1
ATOM 2510 C CA . ARG A 1 317 ? 4.830 -18.801 12.460 1.00 97.00 317 ARG A CA 1
ATOM 2511 C C . ARG A 1 317 ? 5.028 -18.271 11.040 1.00 97.00 317 ARG A C 1
ATOM 2513 O O . ARG A 1 317 ? 6.084 -18.505 10.460 1.00 97.00 317 ARG A O 1
ATOM 2520 N N . LEU A 1 318 ? 4.024 -17.595 10.483 1.00 96.88 318 LEU A N 1
ATOM 2521 C CA . LEU A 1 318 ? 4.050 -16.989 9.151 1.00 96.88 318 LEU A CA 1
ATOM 2522 C C . LEU A 1 318 ? 4.418 -15.496 9.187 1.00 96.88 318 LEU A C 1
ATOM 2524 O O . LEU A 1 318 ? 4.489 -14.867 8.130 1.00 96.88 318 LEU A O 1
ATOM 2528 N N . ARG A 1 319 ? 4.655 -14.936 10.381 1.00 96.69 319 ARG A N 1
ATOM 2529 C CA . ARG A 1 319 ? 5.108 -13.557 10.589 1.00 96.69 319 ARG A CA 1
ATOM 2530 C C . ARG A 1 319 ? 6.410 -13.285 9.831 1.00 96.69 319 ARG A C 1
ATOM 2532 O O . ARG A 1 319 ? 7.293 -14.141 9.742 1.00 96.69 319 ARG A O 1
ATOM 2539 N N . CYS A 1 320 ? 6.546 -12.071 9.315 1.00 97.00 320 CYS A N 1
ATOM 2540 C CA . CYS A 1 320 ? 7.761 -11.611 8.657 1.00 97.00 320 CYS A CA 1
ATOM 2541 C C . CYS A 1 320 ? 8.909 -11.473 9.678 1.00 97.00 320 CYS A C 1
ATOM 2543 O O . CYS A 1 320 ? 8.653 -11.258 10.869 1.00 97.00 320 CYS A O 1
ATOM 2545 N N . PRO A 1 321 ? 10.183 -11.587 9.253 1.00 96.06 321 PRO A N 1
ATOM 2546 C CA . PRO A 1 321 ? 11.330 -11.523 10.162 1.00 96.06 321 PRO A CA 1
ATOM 2547 C C . PRO A 1 321 ? 11.431 -10.242 11.003 1.00 96.06 321 PRO A C 1
ATOM 2549 O O . PRO A 1 321 ? 12.026 -10.282 12.073 1.00 96.06 321 PRO A O 1
ATOM 2552 N N . ASP A 1 322 ? 10.851 -9.135 10.541 1.00 96.19 322 ASP A N 1
ATOM 2553 C CA . ASP A 1 322 ? 10.817 -7.829 11.215 1.00 96.19 322 ASP A CA 1
ATOM 2554 C C . ASP A 1 322 ? 9.796 -7.722 12.362 1.00 96.19 322 ASP A C 1
ATOM 2556 O O . ASP A 1 322 ? 9.800 -6.720 13.078 1.00 96.19 322 ASP A O 1
ATOM 2560 N N . GLY A 1 323 ? 8.929 -8.724 12.543 1.00 97.56 323 GLY A N 1
ATOM 2561 C CA . GLY A 1 323 ? 7.832 -8.664 13.517 1.00 97.56 323 GLY A CA 1
ATOM 2562 C C . GLY A 1 323 ? 6.457 -8.423 12.904 1.00 97.56 323 GLY A C 1
ATOM 2563 O O . GLY A 1 323 ? 5.463 -8.499 13.616 1.00 97.56 323 GLY A O 1
ATOM 2564 N N . SER A 1 324 ? 6.358 -8.176 11.600 1.00 98.06 324 SER A N 1
ATOM 2565 C CA . SER A 1 324 ? 5.090 -7.788 10.988 1.00 98.06 324 SER A CA 1
ATOM 2566 C C . SER A 1 324 ? 4.280 -8.964 10.443 1.00 98.06 324 SER A C 1
ATOM 2568 O O . SER A 1 324 ? 4.809 -9.986 9.993 1.00 98.06 324 SER A O 1
ATOM 2570 N N . PHE A 1 325 ? 2.963 -8.801 10.407 1.00 97.38 325 PHE A N 1
ATOM 2571 C CA . PHE A 1 325 ? 2.075 -9.597 9.567 1.00 97.38 325 PHE A CA 1
ATOM 2572 C C . PHE A 1 325 ? 1.930 -8.912 8.209 1.00 97.38 325 PHE A C 1
ATOM 2574 O O . PHE A 1 325 ? 1.202 -7.935 8.065 1.00 97.38 325 PHE A O 1
ATOM 2581 N N . HIS A 1 326 ? 2.668 -9.418 7.215 1.00 95.31 326 HIS A N 1
ATOM 2582 C CA . HIS A 1 326 ? 2.703 -8.880 5.849 1.00 95.31 326 HIS A CA 1
ATOM 2583 C C . HIS A 1 326 ? 2.947 -7.360 5.800 1.00 95.31 326 HIS A C 1
ATOM 2585 O O . HIS A 1 326 ? 2.326 -6.664 5.009 1.00 95.31 326 HIS A O 1
ATOM 2591 N N . SER A 1 327 ? 3.812 -6.825 6.666 1.00 96.88 327 SER A N 1
ATOM 2592 C CA . SER A 1 327 ? 4.081 -5.382 6.766 1.00 96.88 327 SER A CA 1
ATOM 2593 C C . SER A 1 327 ? 2.907 -4.507 7.229 1.00 96.88 327 SER A C 1
ATOM 2595 O O . SER A 1 327 ? 3.091 -3.301 7.333 1.00 96.88 327 SER A O 1
ATOM 2597 N N . SER A 1 328 ? 1.734 -5.058 7.569 1.00 98.25 328 SER A N 1
ATOM 2598 C CA . SER A 1 328 ? 0.580 -4.280 8.052 1.00 98.25 328 SER A CA 1
ATOM 2599 C C . SER A 1 328 ? 0.635 -4.053 9.569 1.00 98.25 328 SER A C 1
ATOM 2601 O O . SER A 1 328 ? 0.648 -5.028 10.336 1.00 98.25 328 SER A O 1
ATOM 2603 N N . PRO A 1 329 ? 0.594 -2.797 10.051 1.00 98.56 329 PRO A N 1
ATOM 2604 C CA . PRO A 1 329 ? 0.469 -2.516 11.479 1.00 98.56 329 PRO A CA 1
ATOM 2605 C C . PRO A 1 329 ? -0.879 -2.953 12.062 1.00 98.56 329 PRO A C 1
ATOM 2607 O O . PRO A 1 329 ? -0.886 -3.540 13.143 1.00 98.56 329 PRO A O 1
ATOM 2610 N N . ALA A 1 330 ? -1.998 -2.768 11.350 1.00 98.75 330 ALA A N 1
ATOM 2611 C CA . ALA A 1 330 ? -3.313 -3.254 11.782 1.00 98.75 330 ALA A CA 1
ATOM 2612 C C . ALA A 1 330 ? -3.343 -4.780 11.999 1.00 98.75 330 ALA A C 1
ATOM 2614 O O . ALA A 1 330 ? -3.747 -5.251 13.068 1.00 98.75 330 ALA A O 1
ATOM 2615 N N . ALA A 1 331 ? -2.853 -5.556 11.029 1.00 98.44 331 ALA A N 1
ATOM 2616 C CA . ALA A 1 331 ? -2.774 -7.012 11.143 1.00 98.44 331 ALA A CA 1
ATOM 2617 C C . ALA A 1 331 ? -1.844 -7.445 12.288 1.00 98.44 331 ALA A C 1
ATOM 2619 O O . ALA A 1 331 ? -2.146 -8.373 13.044 1.00 98.44 331 ALA A O 1
ATOM 2620 N N . THR A 1 332 ? -0.722 -6.740 12.454 1.00 98.81 332 THR A N 1
ATOM 2621 C CA . THR A 1 332 ? 0.246 -7.015 13.523 1.00 98.81 332 THR A CA 1
ATOM 2622 C C . THR A 1 332 ? -0.327 -6.683 14.904 1.00 98.81 332 THR A C 1
ATOM 2624 O O . THR A 1 332 ? -0.094 -7.425 15.855 1.00 98.81 332 THR A O 1
ATOM 2627 N N . ALA A 1 333 ? -1.140 -5.629 15.027 1.00 98.75 333 ALA A N 1
ATOM 2628 C CA . ALA A 1 333 ? -1.858 -5.292 16.256 1.00 98.75 333 ALA A CA 1
ATOM 2629 C C . ALA A 1 333 ? -2.877 -6.372 16.647 1.00 98.75 333 ALA A C 1
ATOM 2631 O O . ALA A 1 333 ? -2.987 -6.725 17.827 1.00 98.75 333 ALA A O 1
ATOM 2632 N N . ALA A 1 334 ? -3.583 -6.945 15.667 1.00 98.25 334 ALA A N 1
ATOM 2633 C CA . ALA A 1 334 ? -4.467 -8.084 15.898 1.00 98.25 334 ALA A CA 1
ATOM 2634 C C . ALA A 1 334 ? -3.679 -9.307 16.397 1.00 98.25 334 ALA A C 1
ATOM 2636 O O . ALA A 1 334 ? -4.019 -9.875 17.437 1.00 98.25 334 ALA A O 1
ATOM 2637 N N . ALA A 1 335 ? -2.575 -9.657 15.729 1.00 98.25 335 ALA A N 1
ATOM 2638 C CA . ALA A 1 335 ? -1.716 -10.760 16.149 1.00 98.25 335 ALA A CA 1
ATOM 2639 C C . ALA A 1 335 ? -1.148 -10.552 17.561 1.00 98.25 335 ALA A C 1
ATOM 2641 O O . ALA A 1 335 ? -1.201 -11.464 18.392 1.00 98.25 335 ALA A O 1
ATOM 2642 N N . LEU A 1 336 ? -0.678 -9.341 17.871 1.00 98.50 336 LEU A N 1
ATOM 2643 C CA . LEU A 1 336 ? -0.175 -8.986 19.195 1.00 98.50 336 LEU A CA 1
ATOM 2644 C C . LEU A 1 336 ? -1.253 -9.157 20.268 1.00 98.50 336 LEU A C 1
ATOM 2646 O O . LEU A 1 336 ? -0.991 -9.750 21.310 1.00 98.50 336 LEU A O 1
ATOM 2650 N N . SER A 1 337 ? -2.473 -8.693 19.994 1.00 96.94 337 SER A N 1
ATOM 2651 C CA . SER A 1 337 ? -3.595 -8.784 20.935 1.00 96.94 337 SER A CA 1
ATOM 2652 C C . SER A 1 337 ? -3.980 -10.229 21.265 1.00 96.94 337 SER A C 1
ATOM 2654 O O . SER A 1 337 ? -4.442 -10.500 22.371 1.00 96.94 337 SER A O 1
ATOM 2656 N N . HIS A 1 338 ? -3.793 -11.159 20.325 1.00 96.50 338 HIS A N 1
ATOM 2657 C CA . HIS A 1 338 ? -4.121 -12.572 20.518 1.00 96.50 338 HIS A CA 1
ATOM 2658 C C . HIS A 1 338 ? -2.985 -13.408 21.116 1.00 96.50 338 HIS A C 1
ATOM 2660 O O . HIS A 1 338 ? -3.261 -14.388 21.804 1.00 96.50 338 HIS A O 1
ATOM 2666 N N . THR A 1 339 ? -1.729 -13.046 20.851 1.00 97.00 339 THR A N 1
ATOM 2667 C CA . THR A 1 339 ? -0.564 -13.898 21.160 1.00 97.00 339 THR A CA 1
ATOM 2668 C C . THR A 1 339 ? 0.386 -13.307 22.200 1.00 97.00 339 THR A C 1
ATOM 2670 O O . THR A 1 339 ? 1.149 -14.044 22.820 1.00 97.00 339 THR A O 1
ATOM 2673 N N . GLY A 1 340 ? 0.381 -11.984 22.393 1.00 97.06 340 GLY A N 1
ATOM 2674 C CA . GLY A 1 340 ? 1.378 -11.285 23.207 1.00 97.06 340 GLY A CA 1
ATOM 2675 C C . GLY A 1 340 ? 2.807 -11.366 22.647 1.00 97.06 340 GLY A C 1
ATOM 2676 O O . GLY A 1 340 ? 3.766 -11.198 23.402 1.00 97.06 340 GLY A O 1
ATOM 2677 N N . ASP A 1 341 ? 2.969 -11.664 21.351 1.00 98.12 341 ASP A N 1
ATOM 2678 C CA . ASP A 1 341 ? 4.279 -11.860 20.726 1.00 98.12 341 ASP A CA 1
ATOM 2679 C C . ASP A 1 341 ? 5.170 -10.610 20.803 1.00 98.12 341 ASP A C 1
ATOM 2681 O O . ASP A 1 341 ? 4.790 -9.503 20.418 1.00 98.12 341 ASP A O 1
ATOM 2685 N N . LYS A 1 342 ? 6.407 -10.803 21.266 1.00 98.12 342 LYS A N 1
ATOM 2686 C CA . LYS A 1 342 ? 7.352 -9.704 21.517 1.00 98.12 342 LYS A CA 1
ATOM 2687 C C . LYS A 1 342 ? 7.864 -9.048 20.243 1.00 98.12 342 LYS A C 1
ATOM 2689 O O . LYS A 1 342 ? 8.197 -7.871 20.270 1.00 98.12 342 LYS A O 1
ATOM 2694 N N . GLU A 1 343 ? 7.931 -9.787 19.142 1.00 98.44 343 GLU A N 1
ATOM 2695 C CA . GLU A 1 343 ? 8.410 -9.239 17.875 1.00 98.44 343 GLU A CA 1
ATOM 2696 C C . GLU A 1 343 ? 7.309 -8.425 17.184 1.00 98.44 343 GLU A C 1
ATOM 2698 O O . GLU A 1 343 ? 7.603 -7.361 16.647 1.00 98.44 343 GLU A O 1
ATOM 2703 N N . CYS A 1 344 ? 6.040 -8.849 17.283 1.00 98.69 344 CYS A N 1
ATOM 2704 C CA . CYS A 1 344 ? 4.893 -8.011 16.908 1.00 98.69 344 CYS A CA 1
ATOM 2705 C C . CYS A 1 344 ? 4.893 -6.691 17.691 1.00 98.69 344 CYS A C 1
ATOM 2707 O O . CYS A 1 344 ? 4.735 -5.620 17.107 1.00 98.69 344 CYS A O 1
ATOM 2709 N N . HIS A 1 345 ? 5.117 -6.758 19.009 1.00 98.69 345 HIS A N 1
ATOM 2710 C CA . HIS A 1 345 ? 5.254 -5.566 19.852 1.00 98.69 345 HIS A CA 1
ATOM 2711 C C . HIS A 1 345 ? 6.419 -4.681 19.400 1.00 98.69 345 HIS A C 1
ATOM 2713 O O . HIS A 1 345 ? 6.216 -3.495 19.152 1.00 98.69 345 HIS A O 1
ATOM 2719 N N . ALA A 1 346 ? 7.606 -5.262 19.212 1.00 98.50 346 ALA A N 1
ATOM 2720 C CA . ALA A 1 346 ? 8.796 -4.529 18.798 1.00 98.50 346 ALA A CA 1
ATOM 2721 C C . ALA A 1 346 ? 8.636 -3.870 17.421 1.00 98.50 346 ALA A C 1
ATOM 2723 O O . ALA A 1 346 ? 9.176 -2.788 17.207 1.00 98.50 346 ALA A O 1
ATOM 2724 N N . PHE A 1 347 ? 7.927 -4.503 16.481 1.00 98.50 347 PHE A N 1
ATOM 2725 C CA . PHE A 1 347 ? 7.594 -3.895 15.192 1.00 98.50 347 PHE A CA 1
ATOM 2726 C C . PHE A 1 347 ? 6.756 -2.630 15.385 1.00 98.50 347 PHE A C 1
ATOM 2728 O O . PHE A 1 347 ? 7.162 -1.560 14.938 1.00 98.50 347 PHE A O 1
ATOM 2735 N N . LEU A 1 348 ? 5.639 -2.729 16.111 1.00 98.75 348 LEU A N 1
ATOM 2736 C CA . LEU A 1 348 ? 4.743 -1.594 16.344 1.00 98.75 348 LEU A CA 1
ATOM 2737 C C . LEU A 1 348 ? 5.426 -0.460 17.118 1.00 98.75 348 LEU A C 1
ATOM 2739 O O . LEU A 1 348 ? 5.293 0.698 16.732 1.00 98.75 348 LEU A O 1
ATOM 2743 N N . ASP A 1 349 ? 6.202 -0.780 18.156 1.00 98.38 349 ASP A N 1
ATOM 2744 C CA . ASP A 1 349 ? 6.924 0.211 18.962 1.00 98.38 349 ASP A CA 1
ATOM 2745 C C . ASP A 1 349 ? 7.913 1.031 18.115 1.00 98.38 349 ASP A C 1
ATOM 2747 O O . ASP A 1 349 ? 7.958 2.259 18.224 1.00 98.38 349 ASP A O 1
ATOM 2751 N N . ARG A 1 350 ? 8.637 0.385 17.185 1.00 97.38 350 ARG A N 1
ATOM 2752 C CA . ARG A 1 350 ? 9.523 1.094 16.243 1.00 97.38 350 ARG A CA 1
ATOM 2753 C C . ARG A 1 350 ? 8.754 2.059 15.344 1.00 97.38 350 ARG A C 1
ATOM 2755 O O . ARG A 1 350 ? 9.217 3.180 15.133 1.00 97.38 350 ARG A O 1
ATOM 2762 N N . LEU A 1 351 ? 7.590 1.657 14.829 1.00 97.75 351 LEU A N 1
ATOM 2763 C CA . LEU A 1 351 ? 6.777 2.534 13.980 1.00 97.75 351 LEU A CA 1
ATOM 2764 C C . LEU A 1 351 ? 6.246 3.728 14.763 1.00 97.75 351 LEU A C 1
ATOM 2766 O O . LEU A 1 351 ? 6.383 4.859 14.316 1.00 97.75 351 LEU A O 1
ATOM 2770 N N . ILE A 1 352 ? 5.710 3.493 15.954 1.00 98.06 352 ILE A N 1
ATOM 2771 C CA . ILE A 1 352 ? 5.161 4.549 16.808 1.00 98.06 352 ILE A CA 1
ATOM 2772 C C . ILE A 1 352 ? 6.227 5.599 17.137 1.00 98.06 352 ILE A C 1
ATOM 2774 O O . ILE A 1 352 ? 5.934 6.795 17.134 1.00 98.06 352 ILE A O 1
ATOM 2778 N N . GLN A 1 353 ? 7.465 5.169 17.396 1.00 96.81 353 GLN A N 1
ATOM 2779 C CA . GLN A 1 353 ? 8.592 6.079 17.612 1.00 96.81 353 GLN A CA 1
ATOM 2780 C C . GLN A 1 353 ? 8.951 6.858 16.341 1.00 96.81 353 GLN A C 1
ATOM 2782 O O . GLN A 1 353 ? 9.215 8.056 16.416 1.00 96.81 353 GLN A O 1
ATOM 2787 N N . LYS A 1 354 ? 8.939 6.199 15.177 1.00 95.25 354 LYS A N 1
ATOM 2788 C CA . LYS A 1 354 ? 9.264 6.807 13.877 1.00 95.25 354 LYS A CA 1
ATOM 2789 C C . LYS A 1 354 ? 8.209 7.809 13.396 1.00 95.25 354 LYS A C 1
ATOM 2791 O O . LYS A 1 354 ? 8.564 8.811 12.786 1.00 95.25 354 LYS A O 1
ATOM 2796 N N . PHE A 1 355 ? 6.936 7.540 13.667 1.00 96.56 355 PHE A N 1
ATOM 2797 C CA . PHE A 1 355 ? 5.781 8.295 13.170 1.00 96.56 355 PHE A CA 1
ATOM 2798 C C . PHE A 1 355 ? 5.062 9.086 14.278 1.00 96.56 355 PHE A C 1
ATOM 2800 O O . PHE A 1 355 ? 3.899 9.457 14.125 1.00 96.56 355 PHE A O 1
ATOM 2807 N N . GLU A 1 356 ? 5.758 9.352 15.389 1.00 96.81 356 GLU A N 1
ATOM 2808 C CA . GLU A 1 356 ? 5.317 10.234 16.479 1.00 96.81 356 GLU A CA 1
ATOM 2809 C C . GLU A 1 356 ? 3.897 9.916 16.994 1.00 96.81 356 GLU A C 1
ATOM 2811 O O . GLU A 1 356 ? 3.040 10.789 17.122 1.00 96.81 356 GLU A O 1
ATOM 2816 N N . GLY A 1 357 ? 3.630 8.638 17.280 1.00 97.56 357 GLY A N 1
ATOM 2817 C CA . GLY A 1 357 ? 2.317 8.159 17.733 1.00 97.56 357 GLY A CA 1
ATOM 2818 C C . GLY A 1 357 ? 1.446 7.575 16.622 1.00 97.56 357 GLY A C 1
ATOM 2819 O O . GLY A 1 357 ? 0.646 6.683 16.890 1.00 97.56 357 GLY A O 1
ATOM 2820 N N . GLY A 1 358 ? 1.624 8.013 15.377 1.00 98.06 358 GLY A N 1
ATOM 2821 C CA . GLY A 1 358 ? 0.972 7.410 14.217 1.00 98.06 358 GLY A CA 1
ATOM 2822 C C . GLY A 1 358 ? 1.636 6.107 13.769 1.00 98.06 358 GLY A C 1
ATOM 2823 O O . GLY A 1 358 ? 2.731 5.770 14.212 1.00 98.06 358 GLY A O 1
ATOM 2824 N N . VAL A 1 359 ? 0.997 5.392 12.842 1.00 98.62 359 VAL A N 1
ATOM 2825 C CA . VAL A 1 359 ? 1.620 4.337 12.019 1.00 98.62 359 VAL A CA 1
ATOM 2826 C C . VAL A 1 359 ? 1.077 4.386 10.578 1.00 98.62 359 VAL A C 1
ATOM 2828 O O . VAL A 1 359 ? -0.076 4.772 10.379 1.00 98.62 359 VAL A O 1
ATOM 2831 N N . PRO A 1 360 ? 1.863 4.027 9.547 1.00 98.00 360 PRO A N 1
ATOM 2832 C CA . PRO A 1 360 ? 1.382 3.934 8.164 1.00 98.00 360 PRO A CA 1
ATOM 2833 C C . PRO A 1 360 ? 0.486 2.699 7.956 1.00 98.00 360 PRO A C 1
ATOM 2835 O O . PRO A 1 360 ? 0.313 1.884 8.856 1.00 98.00 360 PRO A O 1
ATOM 2838 N N . CYS A 1 361 ? -0.069 2.531 6.753 1.00 97.00 361 CYS A N 1
ATOM 2839 C CA . CYS A 1 361 ? -0.829 1.326 6.390 1.00 97.00 361 CYS A CA 1
ATOM 2840 C C . CYS A 1 361 ? 0.036 0.094 6.086 1.00 97.00 361 CYS A C 1
ATOM 2842 O O . CYS A 1 361 ? -0.443 -1.037 6.098 1.00 97.00 361 CYS A O 1
ATOM 2844 N N . SER A 1 362 ? 1.310 0.314 5.769 1.00 95.94 362 SER A N 1
ATOM 2845 C CA . SER A 1 362 ? 2.301 -0.730 5.528 1.00 95.94 362 SER A CA 1
ATOM 2846 C C . SER A 1 362 ? 3.684 -0.191 5.877 1.00 95.94 362 SER A C 1
ATOM 2848 O O . SER A 1 362 ? 3.953 0.988 5.641 1.00 95.94 362 SER A O 1
ATOM 2850 N N . HIS A 1 363 ? 4.563 -1.021 6.434 1.00 95.56 363 HIS A N 1
ATOM 2851 C CA . HIS A 1 363 ? 5.965 -0.667 6.645 1.00 95.56 363 HIS A CA 1
ATOM 2852 C C . HIS A 1 363 ? 6.884 -1.901 6.698 1.00 95.56 363 HIS A C 1
ATOM 2854 O O . HIS A 1 363 ? 6.505 -2.925 7.265 1.00 95.56 363 HIS A O 1
ATOM 2860 N N . SER A 1 364 ? 8.094 -1.850 6.133 1.00 93.56 364 SER A N 1
ATOM 2861 C CA . SER A 1 364 ? 8.621 -0.820 5.213 1.00 93.56 364 SER A CA 1
ATOM 2862 C C . SER A 1 364 ? 8.173 -1.055 3.761 1.00 93.56 364 SER A C 1
ATOM 2864 O O . SER A 1 364 ? 7.653 -2.115 3.426 1.00 93.56 364 SER A O 1
ATOM 2866 N N . MET A 1 365 ? 8.361 -0.069 2.882 1.00 94.31 365 MET A N 1
ATOM 2867 C CA . MET A 1 365 ? 8.161 -0.163 1.421 1.00 94.31 365 MET A CA 1
ATOM 2868 C C . MET A 1 365 ? 9.435 0.266 0.673 1.00 94.31 365 MET A C 1
ATOM 2870 O O . MET A 1 365 ? 9.388 0.883 -0.389 1.00 94.31 365 MET A O 1
ATOM 2874 N N . ASP A 1 366 ? 10.594 -0.015 1.259 1.00 95.19 366 ASP A N 1
ATOM 2875 C CA . ASP A 1 366 ? 11.901 0.488 0.831 1.00 95.19 366 ASP A CA 1
ATOM 2876 C C . ASP A 1 366 ? 12.334 0.012 -0.573 1.00 95.19 366 ASP A C 1
ATOM 2878 O O . ASP A 1 366 ? 13.007 0.740 -1.306 1.00 95.19 366 ASP A O 1
ATOM 2882 N N . THR A 1 367 ? 11.928 -1.190 -0.992 1.00 97.06 367 THR A N 1
ATOM 2883 C CA . THR A 1 367 ? 12.210 -1.706 -2.345 1.00 97.06 367 THR A CA 1
ATOM 2884 C C . THR A 1 367 ? 11.315 -1.020 -3.364 1.00 97.06 367 THR A C 1
ATOM 2886 O O . THR A 1 367 ? 11.811 -0.510 -4.372 1.00 97.06 367 THR A O 1
ATOM 2889 N N . PHE A 1 368 ? 10.021 -0.947 -3.055 1.00 97.00 368 PHE A N 1
ATOM 2890 C CA . PHE A 1 368 ? 9.028 -0.228 -3.844 1.00 97.00 368 PHE A CA 1
ATOM 2891 C C . PHE A 1 368 ? 9.445 1.237 -4.054 1.00 97.00 368 PHE A C 1
ATOM 2893 O O . PHE A 1 368 ? 9.540 1.691 -5.195 1.00 97.00 368 PHE A O 1
ATOM 2900 N N . GLU A 1 369 ? 9.777 1.968 -2.984 1.00 96.75 369 GLU A N 1
ATOM 2901 C CA . GLU A 1 369 ? 10.127 3.393 -3.034 1.00 96.75 369 GLU A CA 1
ATOM 2902 C C . GLU A 1 369 ? 11.345 3.636 -3.936 1.00 96.75 369 GLU A C 1
ATOM 2904 O O . GLU A 1 369 ? 11.297 4.474 -4.840 1.00 96.75 369 GLU A O 1
ATOM 2909 N N . GLN A 1 370 ? 12.415 2.852 -3.778 1.00 97.38 370 GLN A N 1
ATOM 2910 C CA . GLN A 1 370 ? 13.629 3.017 -4.582 1.00 97.38 370 GLN A CA 1
ATOM 2911 C C . GLN A 1 370 ? 13.411 2.716 -6.069 1.00 97.38 370 GLN A C 1
ATOM 2913 O O . GLN A 1 370 ? 13.883 3.471 -6.926 1.00 97.38 370 GLN A O 1
ATOM 2918 N N . LEU A 1 371 ? 12.665 1.655 -6.400 1.00 98.31 371 LEU A N 1
ATOM 2919 C CA . LEU A 1 371 ? 12.306 1.330 -7.787 1.00 98.31 371 LEU A CA 1
ATOM 2920 C C . LEU A 1 371 ? 11.567 2.493 -8.452 1.00 98.31 371 LEU A C 1
ATOM 2922 O O . LEU A 1 371 ? 11.872 2.913 -9.576 1.00 98.31 371 LEU A O 1
ATOM 2926 N N . TRP A 1 372 ? 10.599 3.030 -7.726 1.00 97.75 372 TRP A N 1
ATOM 2927 C CA . TRP A 1 372 ? 9.702 4.062 -8.196 1.00 97.75 372 TRP A CA 1
ATOM 2928 C C . TRP A 1 372 ? 10.348 5.440 -8.278 1.00 97.75 372 TRP A C 1
ATOM 2930 O O . TRP A 1 372 ? 10.055 6.185 -9.217 1.00 97.75 372 TRP A O 1
ATOM 2940 N N . VAL A 1 373 ? 11.255 5.776 -7.365 1.00 97.56 373 VAL A N 1
ATOM 2941 C CA . VAL A 1 373 ? 12.056 7.002 -7.433 1.00 97.56 373 VAL A CA 1
ATOM 2942 C C . VAL A 1 373 ? 12.967 6.975 -8.660 1.00 97.56 373 VAL A C 1
ATOM 2944 O O . VAL A 1 373 ? 12.967 7.929 -9.445 1.00 97.56 373 VAL A O 1
ATOM 2947 N N . VAL A 1 374 ? 13.686 5.870 -8.891 1.00 98.56 374 VAL A N 1
ATOM 2948 C CA . VAL A 1 374 ? 14.563 5.729 -10.064 1.00 98.56 374 VAL A CA 1
ATOM 2949 C C . VAL A 1 374 ? 13.759 5.857 -11.362 1.00 98.56 374 VAL A C 1
ATOM 2951 O O . VAL A 1 374 ? 14.125 6.651 -12.234 1.00 98.56 374 VAL A O 1
ATOM 2954 N N . ASP A 1 375 ? 12.633 5.147 -11.485 1.00 98.50 375 ASP A N 1
ATOM 2955 C CA . ASP A 1 375 ? 11.789 5.215 -12.684 1.00 98.50 375 ASP A CA 1
ATOM 2956 C C . ASP A 1 375 ? 11.264 6.633 -12.949 1.00 98.50 375 ASP A C 1
ATOM 2958 O O . ASP A 1 375 ? 11.335 7.121 -14.080 1.00 98.50 375 ASP A O 1
ATOM 2962 N N . ARG A 1 376 ? 10.796 7.334 -11.908 1.00 98.38 376 ARG A N 1
ATOM 2963 C CA . ARG A 1 376 ? 10.284 8.708 -12.026 1.00 98.38 376 ARG A CA 1
ATOM 2964 C C . ARG A 1 376 ? 11.385 9.675 -12.462 1.00 98.38 376 ARG A C 1
ATOM 2966 O O . ARG A 1 376 ? 11.180 10.415 -13.425 1.00 98.38 376 ARG A O 1
ATOM 2973 N N . LEU A 1 377 ? 12.571 9.635 -11.847 1.00 98.56 377 LEU A N 1
ATOM 2974 C CA . LEU A 1 377 ? 13.707 10.489 -12.232 1.00 98.56 377 LEU A CA 1
ATOM 2975 C C . LEU A 1 377 ? 14.144 10.264 -13.688 1.00 98.56 377 LEU A C 1
ATOM 2977 O O . LEU A 1 377 ? 14.489 11.220 -14.398 1.00 98.56 377 LEU A O 1
ATOM 2981 N N . MET A 1 378 ? 14.130 9.007 -14.142 1.00 98.19 378 MET A N 1
ATOM 2982 C CA . MET A 1 378 ? 14.461 8.643 -15.520 1.00 98.19 378 MET A CA 1
ATOM 2983 C C . MET A 1 378 ? 13.420 9.168 -16.509 1.00 98.19 378 MET A C 1
ATOM 2985 O O . MET A 1 378 ? 13.788 9.846 -17.471 1.00 98.19 378 MET A O 1
ATOM 2989 N N . ARG A 1 379 ? 12.131 8.914 -16.265 1.00 98.25 379 ARG A N 1
ATOM 2990 C CA . ARG A 1 379 ? 11.044 9.319 -17.170 1.00 98.25 379 ARG A CA 1
ATOM 2991 C C . ARG A 1 379 ? 10.877 10.837 -17.229 1.00 98.25 379 ARG A C 1
ATOM 2993 O O . ARG A 1 379 ? 10.684 11.383 -18.312 1.00 98.25 379 ARG A O 1
ATOM 3000 N N . LEU A 1 380 ? 11.081 11.542 -16.112 1.00 98.44 380 LEU A N 1
ATOM 3001 C CA . LEU A 1 380 ? 11.135 13.013 -16.064 1.00 98.44 380 LEU A CA 1
ATOM 3002 C C . LEU A 1 380 ? 12.366 13.599 -16.784 1.00 98.44 380 LEU A C 1
ATOM 3004 O O . LEU A 1 380 ? 12.474 14.811 -16.962 1.00 98.44 380 LEU A O 1
ATOM 3008 N N . GLY A 1 381 ? 13.310 12.762 -17.225 1.00 97.94 381 GLY A N 1
ATOM 3009 C CA . GLY A 1 381 ? 14.462 13.183 -18.018 1.00 97.94 381 GLY A CA 1
ATOM 3010 C C . GLY A 1 381 ? 15.492 14.000 -17.234 1.00 97.94 381 GLY A C 1
ATOM 3011 O O . GLY A 1 381 ? 16.248 14.773 -17.845 1.00 97.94 381 GLY A O 1
ATOM 3012 N N . ILE A 1 382 ? 15.528 13.831 -15.905 1.00 97.94 382 ILE A N 1
ATOM 3013 C CA . ILE A 1 382 ? 16.426 14.529 -14.968 1.00 97.94 382 ILE A CA 1
ATOM 3014 C C . ILE A 1 382 ? 17.448 13.608 -14.284 1.00 97.94 382 ILE A C 1
ATOM 3016 O O . ILE A 1 382 ? 18.372 14.115 -13.654 1.00 97.94 382 ILE A O 1
ATOM 3020 N N . SER A 1 383 ? 17.360 12.288 -14.484 1.00 97.81 383 SER A N 1
ATOM 3021 C CA . SER A 1 383 ? 18.240 11.271 -13.874 1.00 97.81 383 SER A CA 1
ATOM 3022 C C . SER A 1 383 ? 19.746 11.541 -13.988 1.00 97.81 383 SER A C 1
ATOM 3024 O O . SER A 1 383 ? 20.492 11.209 -13.076 1.00 97.81 383 SER A O 1
ATOM 3026 N N . ARG A 1 384 ? 20.209 12.202 -15.060 1.00 97.25 384 ARG A N 1
ATOM 3027 C CA . ARG A 1 384 ? 21.635 12.538 -15.275 1.00 97.25 384 ARG A CA 1
ATOM 3028 C C . ARG A 1 384 ? 22.286 13.334 -14.134 1.00 97.25 384 ARG A C 1
ATOM 3030 O O . ARG A 1 384 ? 23.507 13.331 -14.019 1.00 97.25 384 ARG A O 1
ATOM 3037 N N . HIS A 1 385 ? 21.488 14.046 -13.336 1.00 97.94 385 HIS A N 1
ATOM 3038 C CA . HIS A 1 385 ? 21.972 14.837 -12.198 1.00 97.94 385 HIS A CA 1
ATOM 3039 C C . HIS A 1 385 ? 22.229 13.990 -10.944 1.00 97.94 385 HIS A C 1
ATOM 3041 O O . HIS A 1 385 ? 22.919 14.454 -10.034 1.00 97.94 385 HIS A O 1
ATOM 3047 N N . PHE A 1 386 ? 21.708 12.759 -10.933 1.00 98.38 386 PHE A N 1
ATOM 3048 C CA . PHE A 1 386 ? 21.627 11.856 -9.783 1.00 98.38 386 PHE A CA 1
ATOM 3049 C C . PHE A 1 386 ? 22.239 10.480 -10.091 1.00 98.38 386 PHE A C 1
ATOM 3051 O O . PHE A 1 386 ? 21.779 9.452 -9.604 1.00 98.38 386 PHE A O 1
ATOM 3058 N N . THR A 1 387 ? 23.233 10.428 -10.985 1.00 97.88 387 THR A N 1
ATOM 3059 C CA . THR A 1 387 ? 23.796 9.160 -11.482 1.00 97.88 387 THR A CA 1
ATOM 3060 C C . THR A 1 387 ? 24.374 8.293 -10.356 1.00 97.88 387 THR A C 1
ATOM 3062 O O . THR A 1 387 ? 24.210 7.077 -10.385 1.00 97.88 387 THR A O 1
ATOM 3065 N N . SER A 1 388 ? 25.033 8.902 -9.361 1.00 97.81 388 SER A N 1
ATOM 3066 C CA . SER A 1 388 ? 25.634 8.163 -8.240 1.00 97.81 388 SER A CA 1
ATOM 3067 C C . SER A 1 388 ? 24.566 7.607 -7.301 1.00 97.81 388 SER A C 1
ATOM 3069 O O . SER A 1 388 ? 24.664 6.478 -6.840 1.00 97.81 388 SER A O 1
ATOM 3071 N N . GLU A 1 389 ? 23.545 8.405 -7.026 1.00 98.31 389 GLU A N 1
ATOM 3072 C CA . GLU A 1 389 ? 22.441 8.083 -6.133 1.00 98.31 389 GLU A CA 1
ATOM 3073 C C . GLU A 1 389 ? 21.549 6.994 -6.751 1.00 98.31 389 GLU A C 1
ATOM 3075 O O . GLU A 1 389 ? 21.192 6.024 -6.087 1.00 98.31 389 GLU A O 1
ATOM 3080 N N . ILE A 1 390 ? 21.273 7.081 -8.059 1.00 98.44 390 ILE A N 1
ATOM 3081 C CA . ILE A 1 390 ? 20.571 6.028 -8.808 1.00 98.44 390 ILE A CA 1
ATOM 3082 C C . ILE A 1 390 ? 21.371 4.724 -8.787 1.00 98.44 390 ILE A C 1
ATOM 3084 O O . ILE A 1 390 ? 20.792 3.663 -8.573 1.00 98.44 390 ILE A O 1
ATOM 3088 N N . GLN A 1 391 ? 22.693 4.783 -8.975 1.00 98.19 391 GLN A N 1
ATOM 3089 C CA . GLN A 1 391 ? 23.539 3.592 -8.898 1.00 98.19 391 GLN A CA 1
ATOM 3090 C C . GLN A 1 391 ? 23.441 2.920 -7.517 1.00 98.19 391 GLN A C 1
ATOM 3092 O O . GLN A 1 391 ? 23.283 1.704 -7.456 1.00 98.19 391 GLN A O 1
ATOM 3097 N N . GLN A 1 392 ? 23.443 3.695 -6.427 1.00 97.94 392 GLN A N 1
ATOM 3098 C CA . GLN A 1 392 ? 23.260 3.171 -5.065 1.00 97.94 392 GLN A CA 1
ATOM 3099 C C . GLN A 1 392 ? 21.887 2.508 -4.875 1.00 97.94 392 GLN A C 1
ATOM 3101 O O . GLN A 1 392 ? 21.811 1.418 -4.305 1.00 97.94 392 GLN A O 1
ATOM 3106 N N . CYS A 1 393 ? 20.818 3.110 -5.412 1.00 98.06 393 CYS A N 1
ATOM 3107 C CA . CYS A 1 393 ? 19.479 2.512 -5.393 1.00 98.06 393 CYS A CA 1
ATOM 3108 C C . CYS A 1 393 ? 19.451 1.174 -6.152 1.00 98.06 393 CYS A C 1
ATOM 3110 O O . CYS A 1 393 ? 18.907 0.178 -5.683 1.00 98.06 393 CYS A O 1
ATOM 3112 N N . LEU A 1 394 ? 20.083 1.106 -7.327 1.00 98.44 394 LEU A N 1
ATOM 3113 C CA . LEU A 1 394 ? 20.144 -0.129 -8.113 1.00 98.44 394 LEU A CA 1
ATOM 3114 C C . LEU A 1 394 ? 20.974 -1.218 -7.423 1.00 98.44 394 LEU A C 1
ATOM 3116 O O . LEU A 1 394 ? 20.588 -2.382 -7.461 1.00 98.44 394 LEU A O 1
ATOM 3120 N N . GLU A 1 395 ? 22.073 -0.861 -6.755 1.00 98.00 395 GLU A N 1
ATOM 3121 C CA . GLU A 1 395 ? 22.864 -1.797 -5.944 1.00 98.00 395 GLU A CA 1
ATOM 3122 C C . GLU A 1 395 ? 22.066 -2.331 -4.750 1.00 98.00 395 GLU A C 1
ATOM 3124 O O . GLU A 1 395 ? 22.179 -3.503 -4.387 1.00 98.00 395 GLU A O 1
ATOM 3129 N N . PHE A 1 396 ? 21.236 -1.493 -4.131 1.00 97.31 396 PHE A N 1
ATOM 3130 C CA . PHE A 1 396 ? 20.286 -1.913 -3.107 1.00 97.31 396 PHE A CA 1
ATOM 3131 C C . PHE A 1 396 ? 19.254 -2.907 -3.649 1.00 97.31 396 PHE A C 1
ATOM 3133 O O . PHE A 1 396 ? 19.129 -4.005 -3.107 1.00 97.31 396 PHE A O 1
ATOM 3140 N N . ILE A 1 397 ? 18.592 -2.578 -4.759 1.00 97.69 397 ILE A N 1
ATOM 3141 C CA . ILE A 1 397 ? 17.605 -3.454 -5.404 1.00 97.69 397 ILE A CA 1
ATOM 3142 C C . ILE A 1 397 ? 18.254 -4.784 -5.818 1.00 97.69 397 ILE A C 1
ATOM 3144 O O . ILE A 1 397 ? 17.699 -5.855 -5.577 1.00 97.69 397 ILE A O 1
ATOM 3148 N N . TYR A 1 398 ? 19.459 -4.745 -6.397 1.00 97.81 398 TYR A N 1
ATOM 3149 C CA . TYR A 1 398 ? 20.171 -5.943 -6.841 1.00 97.81 398 TYR A CA 1
ATOM 3150 C C . TYR A 1 398 ? 20.538 -6.874 -5.682 1.00 97.81 398 TYR A C 1
ATOM 3152 O O . TYR A 1 398 ? 20.393 -8.088 -5.806 1.00 97.81 398 TYR A O 1
ATOM 3160 N N . ARG A 1 399 ? 20.950 -6.328 -4.527 1.00 96.44 399 ARG A N 1
ATOM 3161 C CA . ARG A 1 399 ? 21.227 -7.121 -3.313 1.00 96.44 399 ARG A CA 1
ATOM 3162 C C . ARG A 1 399 ? 20.004 -7.896 -2.813 1.00 96.44 399 ARG A C 1
ATOM 3164 O O . ARG A 1 399 ? 20.172 -8.918 -2.154 1.00 96.44 399 ARG A O 1
ATOM 3171 N N . ARG A 1 400 ? 18.800 -7.422 -3.133 1.00 95.19 400 ARG A N 1
ATOM 3172 C CA . ARG A 1 400 ? 17.515 -8.017 -2.740 1.00 95.19 400 ARG A CA 1
ATOM 3173 C C . ARG A 1 400 ? 16.899 -8.894 -3.824 1.00 95.19 400 ARG A C 1
ATOM 3175 O O . ARG A 1 400 ? 15.908 -9.572 -3.573 1.00 95.19 400 ARG A O 1
ATOM 3182 N N . TRP A 1 401 ? 17.481 -8.905 -5.021 1.00 96.56 401 TRP A N 1
ATOM 3183 C CA . TRP A 1 401 ? 16.978 -9.687 -6.138 1.00 96.56 401 TRP A CA 1
ATOM 3184 C C . TRP A 1 401 ? 17.046 -11.187 -5.839 1.00 96.56 401 TRP A C 1
ATOM 3186 O O . TRP A 1 401 ? 18.107 -11.734 -5.531 1.00 96.56 401 TRP A O 1
ATOM 3196 N N . THR A 1 402 ? 15.917 -11.883 -5.978 1.00 94.62 402 THR A N 1
ATOM 3197 C CA . THR A 1 402 ? 15.838 -13.334 -5.773 1.00 94.62 402 THR A CA 1
ATOM 3198 C C . THR A 1 402 ? 15.346 -14.054 -7.026 1.00 94.62 402 THR A C 1
ATOM 3200 O O . THR A 1 402 ? 14.775 -13.460 -7.937 1.00 94.62 402 THR A O 1
ATOM 3203 N N . GLN A 1 403 ? 15.497 -15.381 -7.056 1.00 91.62 403 GLN A N 1
ATOM 3204 C CA . GLN A 1 403 ? 14.933 -16.213 -8.128 1.00 91.62 403 GLN A CA 1
ATOM 3205 C C . GLN A 1 403 ? 13.395 -16.227 -8.145 1.00 91.62 403 GLN A C 1
ATOM 3207 O O . GLN A 1 403 ? 12.814 -16.626 -9.153 1.00 91.62 403 GLN A O 1
ATOM 3212 N N . LYS A 1 404 ? 12.746 -15.808 -7.048 1.00 92.88 404 LYS A N 1
ATOM 3213 C CA . LYS A 1 404 ? 11.285 -15.721 -6.929 1.00 92.88 404 LYS A CA 1
ATOM 3214 C C . LYS A 1 404 ? 10.730 -14.343 -7.296 1.00 92.88 404 LYS A C 1
ATOM 3216 O O . LYS A 1 404 ? 9.540 -14.247 -7.564 1.00 92.88 404 LYS A O 1
ATOM 3221 N N . GLY A 1 405 ? 11.573 -13.311 -7.324 1.00 95.44 405 GLY A N 1
ATOM 3222 C CA . GLY A 1 405 ? 11.170 -11.927 -7.566 1.00 95.44 405 GLY A CA 1
ATOM 3223 C C . GLY A 1 405 ? 11.601 -10.986 -6.457 1.00 95.44 405 GLY A C 1
ATOM 3224 O O . GLY A 1 405 ? 12.400 -11.352 -5.587 1.00 95.44 405 GLY A O 1
ATOM 3225 N N . LEU A 1 406 ? 11.065 -9.775 -6.534 1.00 96.94 406 LEU A N 1
ATOM 3226 C CA . LEU A 1 406 ? 11.122 -8.754 -5.500 1.00 96.94 406 LEU A CA 1
ATOM 3227 C C . LEU A 1 406 ? 9.752 -8.653 -4.832 1.00 96.94 406 LEU A C 1
ATOM 3229 O O . LEU A 1 406 ? 8.729 -8.838 -5.488 1.00 96.94 406 LEU A O 1
ATOM 3233 N N . ALA A 1 407 ? 9.772 -8.376 -3.537 1.00 95.38 407 ALA A N 1
ATOM 3234 C CA . ALA A 1 407 ? 8.628 -7.874 -2.794 1.00 95.38 407 ALA A CA 1
ATOM 3235 C C . ALA A 1 407 ? 8.870 -6.394 -2.470 1.00 95.38 407 ALA A C 1
ATOM 3237 O O . ALA A 1 407 ? 9.986 -5.891 -2.650 1.00 95.38 407 ALA A O 1
ATOM 3238 N N . HIS A 1 408 ? 7.862 -5.734 -1.906 1.00 93.94 408 HIS A N 1
ATOM 3239 C CA . HIS A 1 408 ? 7.930 -4.322 -1.526 1.00 93.94 408 HIS A CA 1
ATOM 3240 C C . HIS A 1 408 ? 9.006 -4.002 -0.473 1.00 93.94 408 HIS A C 1
ATOM 3242 O O . HIS A 1 408 ? 9.486 -2.867 -0.418 1.00 93.94 408 HIS A O 1
ATOM 3248 N N . ASN A 1 409 ? 9.441 -4.995 0.314 1.00 94.44 409 ASN A N 1
ATOM 3249 C CA . ASN A 1 409 ? 10.604 -4.922 1.207 1.00 94.44 409 ASN A CA 1
ATOM 3250 C C . ASN A 1 409 ? 11.317 -6.281 1.366 1.00 94.44 409 ASN A C 1
ATOM 3252 O O . ASN A 1 409 ? 10.845 -7.311 0.885 1.00 94.44 409 ASN A O 1
ATOM 3256 N N . MET A 1 410 ? 12.462 -6.298 2.063 1.00 92.69 410 MET A N 1
ATOM 3257 C CA . MET A 1 410 ? 13.276 -7.513 2.253 1.00 92.69 410 MET A CA 1
ATOM 3258 C C . MET A 1 410 ? 12.691 -8.556 3.221 1.00 92.69 410 MET A C 1
ATOM 3260 O O . MET A 1 410 ? 13.142 -9.703 3.228 1.00 92.69 410 MET A O 1
ATOM 3264 N N . HIS A 1 411 ? 11.745 -8.164 4.073 1.00 93.69 411 HIS A N 1
ATOM 3265 C CA . HIS A 1 411 ? 11.139 -9.017 5.095 1.00 93.69 411 HIS A CA 1
ATOM 3266 C C . HIS A 1 411 ? 9.888 -9.732 4.579 1.00 93.69 411 HIS A C 1
ATOM 3268 O O . HIS A 1 411 ? 9.585 -10.835 5.040 1.00 93.69 411 HIS A O 1
ATOM 3274 N N . CYS A 1 412 ? 9.194 -9.146 3.602 1.00 92.94 412 CYS A N 1
ATOM 3275 C CA . CYS A 1 412 ? 8.022 -9.737 2.981 1.00 92.94 412 CYS A CA 1
ATOM 3276 C C . CYS A 1 412 ? 8.417 -10.977 2.153 1.00 92.94 412 CYS A C 1
ATOM 3278 O O . CYS A 1 412 ? 9.186 -10.877 1.194 1.00 92.94 412 CYS A O 1
ATOM 3280 N N . PRO A 1 413 ? 7.883 -12.171 2.472 1.00 91.00 413 PRO A N 1
ATOM 3281 C CA . PRO A 1 413 ? 8.244 -13.401 1.769 1.00 91.00 413 PRO A CA 1
ATOM 3282 C C . PRO A 1 413 ? 7.519 -13.572 0.425 1.00 91.00 413 PRO A C 1
ATOM 3284 O O . PRO A 1 413 ? 7.773 -14.554 -0.281 1.00 91.00 413 PRO A O 1
ATOM 3287 N N . ILE A 1 414 ? 6.582 -12.679 0.097 1.00 93.06 414 ILE A N 1
ATOM 3288 C CA . ILE A 1 414 ? 5.683 -12.801 -1.052 1.00 93.06 414 ILE A CA 1
ATOM 3289 C C . ILE A 1 414 ? 6.061 -11.729 -2.074 1.00 93.06 414 ILE A C 1
ATOM 3291 O O . ILE A 1 414 ? 5.754 -10.561 -1.855 1.00 93.06 414 ILE A O 1
ATOM 3295 N N . PRO A 1 415 ? 6.716 -12.107 -3.182 1.00 95.12 415 PRO A N 1
ATOM 3296 C CA . PRO A 1 415 ? 7.012 -11.171 -4.251 1.00 95.12 415 PRO A CA 1
ATOM 3297 C C . PRO A 1 415 ? 5.751 -10.845 -5.055 1.00 95.12 415 PRO A C 1
ATOM 3299 O O . PRO A 1 415 ? 4.845 -11.679 -5.173 1.00 95.12 415 PRO A O 1
ATOM 3302 N N . ASP A 1 416 ? 5.740 -9.672 -5.672 1.00 95.88 416 ASP A N 1
ATOM 3303 C CA . ASP A 1 416 ? 4.719 -9.233 -6.616 1.00 95.88 416 ASP A CA 1
ATOM 3304 C C . ASP A 1 416 ? 5.333 -8.959 -7.996 1.00 95.88 416 ASP A C 1
ATOM 3306 O O . ASP A 1 416 ? 6.538 -8.724 -8.156 1.00 95.88 416 ASP A O 1
ATOM 3310 N N . ILE A 1 417 ? 4.502 -9.051 -9.033 1.00 97.38 417 ILE A N 1
ATOM 3311 C CA . ILE A 1 417 ? 4.967 -8.882 -10.409 1.00 97.38 417 ILE A CA 1
ATOM 3312 C C . ILE A 1 417 ? 5.326 -7.424 -10.721 1.00 97.38 417 ILE A C 1
ATOM 3314 O O . ILE A 1 417 ? 6.100 -7.203 -11.650 1.00 97.38 417 ILE A O 1
ATOM 3318 N N . ASP A 1 418 ? 4.784 -6.444 -9.991 1.00 98.00 418 ASP A N 1
ATOM 3319 C CA . ASP A 1 418 ? 4.995 -5.026 -10.281 1.00 98.00 418 ASP A CA 1
ATOM 3320 C C . ASP A 1 418 ? 6.428 -4.620 -9.921 1.00 98.00 418 ASP A C 1
ATOM 3322 O O . ASP A 1 418 ? 7.216 -4.259 -10.805 1.00 98.00 418 ASP A O 1
ATOM 3326 N N . ASP A 1 419 ? 6.815 -4.825 -8.660 1.00 98.31 419 ASP A N 1
ATOM 3327 C CA . ASP A 1 419 ? 8.172 -4.574 -8.175 1.00 98.31 419 ASP A CA 1
ATOM 3328 C C . ASP A 1 419 ? 9.183 -5.474 -8.893 1.00 98.31 419 ASP A C 1
ATOM 3330 O O . ASP A 1 419 ? 10.254 -5.019 -9.313 1.00 98.31 419 ASP A O 1
ATOM 3334 N N . THR A 1 420 ? 8.830 -6.740 -9.148 1.00 98.56 420 THR A N 1
ATOM 3335 C CA . THR A 1 420 ? 9.688 -7.650 -9.921 1.00 98.56 420 THR A CA 1
ATOM 3336 C C . THR A 1 420 ? 9.912 -7.152 -11.352 1.00 98.56 420 THR A C 1
ATOM 3338 O O . THR A 1 420 ? 11.046 -7.179 -11.838 1.00 98.56 420 THR A O 1
ATOM 3341 N N . ALA A 1 421 ? 8.873 -6.684 -12.051 1.00 98.62 421 ALA A N 1
ATOM 3342 C CA . ALA A 1 421 ? 8.996 -6.170 -13.414 1.00 98.62 421 ALA A CA 1
ATOM 3343 C C . ALA A 1 421 ? 9.788 -4.860 -13.468 1.00 98.62 421 ALA A C 1
ATOM 3345 O O . ALA A 1 421 ? 10.632 -4.676 -14.354 1.00 98.62 421 ALA A O 1
ATOM 3346 N N . MET A 1 422 ? 9.537 -3.962 -12.516 1.00 98.56 422 MET A N 1
ATOM 3347 C CA . MET A 1 422 ? 10.274 -2.714 -12.348 1.00 98.56 422 MET A CA 1
ATOM 3348 C C . MET A 1 422 ? 11.757 -2.988 -12.099 1.00 98.56 422 MET A C 1
ATOM 3350 O O . MET A 1 422 ? 12.603 -2.493 -12.850 1.00 98.56 422 MET A O 1
ATOM 3354 N N . GLY A 1 423 ? 12.072 -3.841 -11.122 1.00 98.56 423 GLY A N 1
ATOM 3355 C CA . GLY A 1 423 ? 13.440 -4.229 -10.792 1.00 98.56 423 GLY A CA 1
ATOM 3356 C C . GLY A 1 423 ? 14.131 -4.911 -11.960 1.00 98.56 423 GLY A C 1
ATOM 3357 O O . GLY A 1 423 ? 15.226 -4.497 -12.339 1.00 98.56 423 GLY A O 1
ATOM 3358 N N . PHE A 1 424 ? 13.462 -5.868 -12.613 1.00 98.69 424 PHE A N 1
ATOM 3359 C CA . PHE A 1 424 ? 13.996 -6.542 -13.795 1.00 98.69 424 PHE A CA 1
ATOM 3360 C C . PHE A 1 424 ? 14.398 -5.538 -14.876 1.00 98.69 424 PHE A C 1
ATOM 3362 O O . PHE A 1 424 ? 15.510 -5.566 -15.402 1.00 98.69 424 PHE A O 1
ATOM 3369 N N . ARG A 1 425 ? 13.491 -4.622 -15.220 1.00 98.44 425 ARG A N 1
ATOM 3370 C CA . ARG A 1 425 ? 13.738 -3.639 -16.270 1.00 98.44 425 ARG A CA 1
ATOM 3371 C C . ARG A 1 425 ? 14.888 -2.708 -15.899 1.00 98.44 425 ARG A C 1
ATOM 3373 O O . ARG A 1 425 ? 15.790 -2.522 -16.713 1.00 98.44 425 ARG A O 1
ATOM 3380 N N . LEU A 1 426 ? 14.851 -2.124 -14.704 1.00 98.56 426 LEU A N 1
ATOM 3381 C CA . LEU A 1 426 ? 15.826 -1.125 -14.271 1.00 98.56 426 LEU A CA 1
ATOM 3382 C C . LEU A 1 426 ? 17.226 -1.728 -14.130 1.00 98.56 426 LEU A C 1
ATOM 3384 O O . LEU A 1 426 ? 18.178 -1.179 -14.683 1.00 98.56 426 LEU A O 1
ATOM 3388 N N . LEU A 1 427 ? 17.352 -2.886 -13.481 1.00 98.62 427 LEU A N 1
ATOM 3389 C CA . LEU A 1 427 ? 18.622 -3.598 -13.345 1.00 98.62 427 LEU A CA 1
ATOM 3390 C C . LEU A 1 427 ? 19.197 -3.978 -14.715 1.00 98.62 427 LEU A C 1
ATOM 3392 O O . LEU A 1 427 ? 20.361 -3.695 -15.006 1.00 98.62 427 LEU A O 1
ATOM 3396 N N . ARG A 1 428 ? 18.374 -4.539 -15.609 1.00 96.94 428 ARG A N 1
ATOM 3397 C CA . ARG A 1 428 ? 18.835 -4.936 -16.945 1.00 96.94 428 ARG A CA 1
ATOM 3398 C C . ARG A 1 428 ? 19.251 -3.741 -17.800 1.00 96.94 428 ARG A C 1
ATOM 3400 O O . ARG A 1 428 ? 20.253 -3.818 -18.507 1.00 96.94 428 ARG A O 1
ATOM 3407 N N . GLN A 1 429 ? 18.529 -2.623 -17.714 1.00 96.00 429 GLN A N 1
ATOM 3408 C CA . GLN A 1 429 ? 18.902 -1.370 -18.383 1.00 96.00 429 GLN A CA 1
ATOM 3409 C C . GLN A 1 429 ? 20.274 -0.838 -17.943 1.00 96.00 429 GLN A C 1
ATOM 3411 O O . GLN A 1 429 ? 20.930 -0.157 -18.730 1.00 96.00 429 GLN A O 1
ATOM 3416 N N . HIS A 1 430 ? 20.710 -1.166 -16.726 1.00 97.31 430 HIS A N 1
ATOM 3417 C CA . HIS A 1 430 ? 21.978 -0.718 -16.145 1.00 97.31 430 HIS A CA 1
ATOM 3418 C C . HIS A 1 430 ? 23.059 -1.810 -16.126 1.00 97.31 430 HIS A C 1
ATOM 3420 O O . HIS A 1 430 ? 24.096 -1.642 -15.492 1.00 97.31 430 HIS A O 1
ATOM 3426 N N . GLY A 1 431 ? 22.858 -2.907 -16.865 1.00 96.81 431 GLY A N 1
ATOM 3427 C CA . GLY A 1 431 ? 23.895 -3.912 -17.115 1.00 96.81 431 GLY A CA 1
ATOM 3428 C C . GLY A 1 431 ? 24.078 -4.964 -16.020 1.00 96.81 431 GLY A C 1
ATOM 3429 O O . GLY A 1 431 ? 25.072 -5.686 -16.054 1.00 96.81 431 GLY A O 1
ATOM 3430 N N . TYR A 1 432 ? 23.141 -5.078 -15.077 1.00 97.75 432 TYR A N 1
ATOM 3431 C CA . TYR A 1 432 ? 23.150 -6.155 -14.087 1.00 97.75 432 TYR A CA 1
ATOM 3432 C C . TYR A 1 432 ? 22.746 -7.494 -14.713 1.00 97.75 432 TYR A C 1
ATOM 3434 O O . TYR A 1 432 ? 21.884 -7.551 -15.597 1.00 97.75 432 TYR A O 1
ATOM 3442 N N . ASP A 1 433 ? 23.354 -8.576 -14.224 1.00 94.00 433 ASP A N 1
ATOM 3443 C CA . ASP A 1 433 ? 23.053 -9.935 -14.670 1.00 94.00 433 ASP A CA 1
ATOM 3444 C C . ASP A 1 433 ? 21.857 -10.505 -13.899 1.00 94.00 433 ASP A C 1
ATOM 3446 O O . ASP A 1 433 ? 21.944 -10.852 -12.723 1.00 94.00 433 ASP A O 1
ATOM 3450 N N . ILE A 1 434 ? 20.714 -10.565 -14.575 1.00 94.75 434 ILE A N 1
ATOM 3451 C CA . ILE A 1 434 ? 19.449 -11.069 -14.040 1.00 94.75 434 ILE A CA 1
ATOM 3452 C C . ILE A 1 434 ? 18.720 -11.878 -15.107 1.00 94.75 434 ILE A C 1
ATOM 3454 O O . ILE A 1 434 ? 18.786 -11.566 -16.300 1.00 94.75 434 ILE A O 1
ATOM 3458 N N . THR A 1 435 ? 17.992 -12.911 -14.684 1.00 93.31 435 THR A N 1
ATOM 3459 C CA . THR A 1 435 ? 17.311 -13.847 -15.583 1.00 93.31 435 THR A CA 1
ATOM 3460 C C . THR A 1 435 ? 15.796 -13.611 -15.619 1.00 93.31 435 THR A C 1
ATOM 3462 O O . THR A 1 435 ? 15.173 -13.352 -14.588 1.00 93.31 435 THR A O 1
ATOM 3465 N N . PRO A 1 436 ? 15.149 -13.755 -16.789 1.00 95.56 436 PRO A N 1
ATOM 3466 C CA . PRO A 1 436 ? 13.699 -13.590 -16.914 1.00 95.56 436 PRO A CA 1
ATOM 3467 C C . PRO A 1 436 ? 12.892 -14.768 -16.353 1.00 95.56 436 PRO A C 1
ATOM 3469 O O . PRO A 1 436 ? 11.669 -14.694 -16.279 1.00 95.56 436 PRO A O 1
ATOM 3472 N N . SER A 1 437 ? 13.539 -15.863 -15.938 1.00 95.62 437 SER A N 1
ATOM 3473 C CA . SER A 1 437 ? 12.864 -17.035 -15.360 1.00 95.62 437 SER A CA 1
ATOM 3474 C C . SER A 1 437 ? 12.025 -16.700 -14.125 1.00 95.62 437 SER A C 1
ATOM 3476 O O . SER A 1 437 ? 11.094 -17.439 -13.811 1.00 95.62 437 SER A O 1
ATOM 3478 N N . VAL A 1 438 ? 12.323 -15.578 -13.465 1.00 96.19 438 VAL A N 1
ATOM 3479 C CA . VAL A 1 438 ? 11.569 -15.040 -12.332 1.00 96.19 438 VAL A CA 1
ATOM 3480 C C . VAL A 1 438 ? 10.072 -14.901 -12.637 1.00 96.19 438 VAL A C 1
ATOM 3482 O O . VAL A 1 438 ? 9.246 -15.268 -11.805 1.00 96.19 438 VAL A O 1
ATOM 3485 N N . PHE A 1 439 ? 9.711 -14.516 -13.870 1.00 97.12 439 PHE A N 1
ATOM 3486 C CA . PHE A 1 439 ? 8.321 -14.278 -14.270 1.00 97.12 439 PHE A CA 1
ATOM 3487 C C . PHE A 1 439 ? 7.446 -15.540 -14.259 1.00 97.12 439 PHE A C 1
ATOM 3489 O O . PHE A 1 439 ? 6.224 -15.429 -14.224 1.00 97.12 439 PHE A O 1
ATOM 3496 N N . LYS A 1 440 ? 8.041 -16.743 -14.221 1.00 96.19 440 LYS A N 1
ATOM 3497 C CA . LYS A 1 440 ? 7.291 -18.008 -14.116 1.00 96.19 440 LYS A CA 1
ATOM 3498 C C . LYS A 1 440 ? 6.485 -18.108 -12.823 1.00 96.19 440 LYS A C 1
ATOM 3500 O O . LYS A 1 440 ? 5.471 -18.791 -12.805 1.00 96.19 440 LYS A O 1
ATOM 3505 N N . HIS A 1 441 ? 6.917 -17.428 -11.761 1.00 94.19 441 HIS A N 1
ATOM 3506 C CA . HIS A 1 441 ? 6.223 -17.427 -10.469 1.00 94.19 441 HIS A CA 1
ATOM 3507 C C . HIS A 1 441 ? 4.860 -16.727 -10.531 1.00 94.19 441 HIS A C 1
ATOM 3509 O O . HIS A 1 441 ? 3.993 -17.005 -9.705 1.00 94.19 441 HIS A O 1
ATOM 3515 N N . PHE A 1 442 ? 4.665 -15.861 -11.527 1.00 95.44 442 PHE A N 1
ATOM 3516 C CA . PHE A 1 442 ? 3.442 -15.090 -11.732 1.00 95.44 442 PHE A CA 1
ATOM 3517 C C . PHE A 1 442 ? 2.598 -15.620 -12.895 1.00 95.44 442 PHE A C 1
ATOM 3519 O O . PHE A 1 442 ? 1.523 -15.086 -13.157 1.00 95.44 442 PHE A O 1
ATOM 3526 N N . GLU A 1 443 ? 3.068 -16.652 -13.606 1.00 94.69 443 GLU A N 1
ATOM 3527 C CA . GLU A 1 443 ? 2.344 -17.268 -14.716 1.00 94.69 443 GLU A CA 1
ATOM 3528 C C . GLU A 1 443 ? 1.402 -18.365 -14.196 1.00 94.69 443 GLU A C 1
ATOM 3530 O O . GLU A 1 443 ? 1.828 -19.334 -13.569 1.00 94.69 443 GLU A O 1
ATOM 3535 N N . LYS A 1 444 ? 0.108 -18.242 -14.499 1.00 91.94 444 LYS A N 1
ATOM 3536 C CA . LYS A 1 444 ? -0.927 -19.227 -14.174 1.00 91.94 444 LYS A CA 1
ATOM 3537 C C . LYS A 1 444 ? -1.873 -19.390 -15.355 1.00 91.94 444 LYS A C 1
ATOM 3539 O O . LYS A 1 444 ? -2.496 -18.428 -15.793 1.00 91.94 444 LYS A O 1
ATOM 3544 N N . ASP A 1 445 ? -1.972 -20.610 -15.879 1.00 90.75 445 ASP A N 1
ATOM 3545 C CA . ASP A 1 445 ? -2.850 -20.956 -17.007 1.00 90.75 445 ASP A CA 1
ATOM 3546 C C . ASP A 1 445 ? -2.666 -20.031 -18.233 1.00 90.75 445 ASP A C 1
ATOM 3548 O O . ASP A 1 445 ? -3.626 -19.632 -18.893 1.00 90.75 445 ASP A O 1
ATOM 3552 N N . GLY A 1 446 ? -1.412 -19.646 -18.514 1.00 89.69 446 GLY A N 1
ATOM 3553 C CA . GLY A 1 446 ? -1.046 -18.736 -19.608 1.00 89.69 446 GLY A CA 1
ATOM 3554 C C . GLY A 1 446 ? -1.390 -17.260 -19.367 1.00 89.69 446 GLY A C 1
ATOM 3555 O O . GLY A 1 446 ? -1.246 -16.445 -20.278 1.00 89.69 446 GLY A O 1
ATOM 3556 N N . LYS A 1 447 ? -1.844 -16.909 -18.161 1.00 93.62 447 LYS A N 1
ATOM 3557 C CA . LYS A 1 447 ? -2.094 -15.537 -17.704 1.00 93.62 447 LYS A CA 1
ATOM 3558 C C . LYS A 1 447 ? -1.056 -15.125 -16.672 1.00 93.62 447 LYS A C 1
ATOM 3560 O O . LYS A 1 447 ? -0.430 -15.978 -16.052 1.00 93.62 447 LYS A O 1
ATOM 3565 N N . PHE A 1 448 ? -0.922 -13.821 -16.462 1.00 94.69 448 PHE A N 1
ATOM 3566 C CA . PHE A 1 448 ? -0.057 -13.256 -15.430 1.00 94.69 448 PHE A CA 1
ATOM 3567 C C . PHE A 1 448 ? -0.894 -12.555 -14.360 1.00 94.69 448 PHE A C 1
ATOM 3569 O O . PHE A 1 448 ? -1.865 -11.862 -14.684 1.00 94.69 448 PHE A O 1
ATOM 3576 N N . VAL A 1 449 ? -0.531 -12.778 -13.098 1.00 93.12 449 VAL A N 1
ATOM 3577 C CA . VAL A 1 449 ? -1.214 -12.258 -11.901 1.00 93.12 449 VAL A CA 1
ATOM 3578 C C . VAL A 1 449 ? -0.278 -11.365 -11.085 1.00 93.12 449 VAL A C 1
ATOM 3580 O O . VAL A 1 449 ? 0.938 -11.465 -11.234 1.00 93.12 449 VAL A O 1
ATOM 3583 N N . CYS A 1 450 ? -0.838 -10.488 -10.245 1.00 92.31 450 CYS A N 1
ATOM 3584 C CA . CYS A 1 450 ? -0.052 -9.564 -9.424 1.00 92.31 450 CYS A CA 1
ATOM 3585 C C . CYS A 1 450 ? 0.734 -10.318 -8.349 1.00 92.31 450 CYS A C 1
ATOM 3587 O O . CYS A 1 450 ? 1.955 -10.207 -8.293 1.00 92.31 450 CYS A O 1
ATOM 3589 N N . PHE A 1 451 ? 0.041 -11.153 -7.572 1.00 91.94 451 PHE A N 1
ATOM 3590 C CA . PHE A 1 451 ? 0.655 -12.026 -6.576 1.00 91.94 451 PHE A CA 1
ATOM 3591 C C . PHE A 1 451 ? 0.506 -13.506 -6.952 1.00 91.94 451 PHE A C 1
ATOM 3593 O O . PHE A 1 451 ? -0.527 -13.910 -7.501 1.00 91.94 451 PHE A O 1
ATOM 3600 N N . PRO A 1 452 ? 1.487 -14.363 -6.618 1.00 86.62 452 PRO A N 1
ATOM 3601 C CA . PRO A 1 452 ? 1.322 -15.805 -6.734 1.00 86.62 452 PRO A CA 1
ATOM 3602 C C . PRO A 1 452 ? 0.080 -16.277 -5.963 1.00 86.62 452 PRO A C 1
ATOM 3604 O O . PRO A 1 452 ? -0.188 -15.817 -4.858 1.00 86.62 452 PRO A O 1
ATOM 3607 N N . MET A 1 453 ? -0.664 -17.226 -6.538 1.00 80.06 453 MET A N 1
ATOM 3608 C CA . MET A 1 453 ? -1.917 -17.787 -5.989 1.00 80.06 453 MET A CA 1
ATOM 3609 C C . MET A 1 453 ? -3.124 -16.839 -5.943 1.00 80.06 453 MET A C 1
ATOM 3611 O O . MET A 1 453 ? -4.220 -17.295 -5.614 1.00 80.06 453 MET A O 1
ATOM 3615 N N . GLU A 1 454 ? -2.980 -15.574 -6.335 1.00 78.62 454 GLU A N 1
ATOM 3616 C CA . GLU A 1 454 ? -4.119 -14.668 -6.420 1.00 78.62 454 GLU A CA 1
ATOM 3617 C C . GLU A 1 454 ? -5.117 -15.130 -7.497 1.00 78.62 454 GLU A C 1
ATOM 3619 O O . GLU A 1 454 ? -4.754 -15.661 -8.553 1.00 78.62 454 GLU A O 1
ATOM 3624 N N . THR A 1 455 ? -6.408 -14.956 -7.216 1.00 69.69 455 THR A N 1
ATOM 3625 C CA . THR A 1 455 ? -7.507 -15.281 -8.142 1.00 69.69 455 THR A CA 1
ATOM 3626 C C . THR A 1 455 ? -8.138 -14.049 -8.781 1.00 69.69 455 THR A C 1
ATOM 3628 O O . THR A 1 455 ? -9.011 -14.190 -9.639 1.00 69.69 455 THR A O 1
ATOM 3631 N N . ASN A 1 456 ? -7.740 -12.853 -8.347 1.00 70.69 456 ASN A N 1
ATOM 3632 C CA . ASN A 1 456 ? -8.257 -11.594 -8.862 1.00 70.69 456 ASN A CA 1
ATOM 3633 C C . ASN A 1 456 ? -7.819 -11.365 -10.310 1.00 70.69 456 ASN A C 1
ATOM 3635 O O . ASN A 1 456 ? -6.850 -11.940 -10.812 1.00 70.69 456 ASN A O 1
ATOM 3639 N N . HIS A 1 457 ? -8.561 -10.497 -10.993 1.00 71.88 457 HIS A N 1
ATOM 3640 C CA . HIS A 1 457 ? -8.143 -9.999 -12.293 1.00 71.88 457 HIS A CA 1
ATOM 3641 C C . HIS A 1 457 ? -6.853 -9.188 -12.151 1.00 71.88 457 HIS A C 1
ATOM 3643 O O . HIS A 1 457 ? -6.684 -8.459 -11.179 1.00 71.88 457 HIS A O 1
ATOM 3649 N N . ALA A 1 458 ? -5.974 -9.292 -13.147 1.00 84.19 458 ALA A N 1
ATOM 3650 C CA . ALA A 1 458 ? -4.779 -8.465 -13.212 1.00 84.19 458 ALA A CA 1
ATOM 3651 C C . ALA A 1 458 ? -5.137 -6.966 -13.202 1.00 84.19 458 ALA A C 1
ATOM 3653 O O . ALA A 1 458 ? -6.162 -6.568 -13.772 1.00 84.19 458 ALA A O 1
ATOM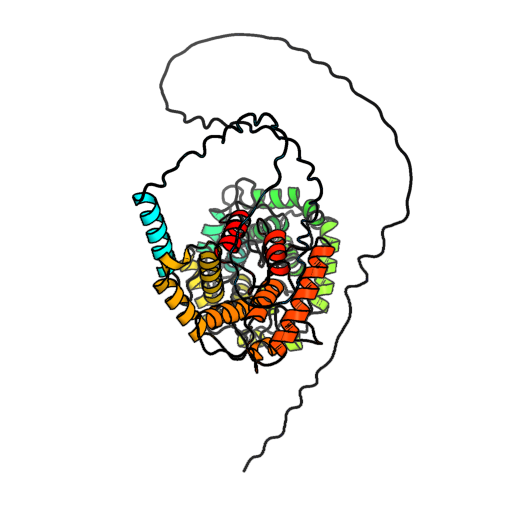 3654 N N . SER A 1 459 ? -4.273 -6.164 -12.579 1.00 91.69 459 SER A N 1
ATOM 3655 C CA . SER A 1 459 ? -4.368 -4.699 -12.516 1.00 91.69 459 SER A CA 1
ATOM 3656 C C . SER A 1 459 ? -3.601 -4.037 -13.668 1.00 91.69 459 SER A C 1
ATOM 3658 O O . SER A 1 459 ? -2.769 -4.671 -14.321 1.00 91.69 459 SER A O 1
ATOM 3660 N N . VAL A 1 460 ? -3.884 -2.768 -13.959 1.00 95.81 460 VAL A N 1
ATOM 3661 C CA . VAL A 1 460 ? -3.317 -2.066 -15.119 1.00 95.81 460 VAL A CA 1
ATOM 3662 C C . VAL A 1 460 ? -1.840 -1.747 -14.916 1.00 95.81 460 VAL A C 1
ATOM 3664 O O . VAL A 1 460 ? -1.052 -2.026 -15.822 1.00 95.81 460 VAL A O 1
ATOM 3667 N N . THR A 1 461 ? -1.438 -1.227 -13.757 1.00 96.75 461 THR A N 1
ATOM 3668 C CA . THR A 1 461 ? -0.049 -0.814 -13.505 1.00 96.75 461 THR A CA 1
ATOM 3669 C C . THR A 1 461 ? 0.936 -1.988 -13.461 1.00 96.75 461 THR A C 1
ATOM 3671 O O . THR A 1 461 ? 1.917 -1.913 -14.210 1.00 96.75 461 THR A O 1
ATOM 3674 N N . PRO A 1 462 ? 0.673 -3.136 -12.792 1.00 97.12 462 PRO A N 1
ATOM 3675 C CA . PRO A 1 462 ? 1.617 -4.256 -12.804 1.00 97.12 462 PRO A CA 1
ATOM 3676 C C . PRO A 1 462 ? 1.761 -4.867 -14.199 1.00 97.12 462 PRO A C 1
ATOM 3678 O O . PRO A 1 462 ? 2.855 -5.243 -14.628 1.00 97.12 462 PRO A O 1
ATOM 3681 N N . MET A 1 463 ? 0.665 -4.927 -14.967 1.00 97.94 463 MET A N 1
ATOM 3682 C CA . MET A 1 463 ? 0.703 -5.412 -16.350 1.00 97.94 463 MET A CA 1
ATOM 3683 C C . MET A 1 463 ? 1.413 -4.427 -17.279 1.00 97.94 463 MET A C 1
ATOM 3685 O O . MET A 1 463 ? 2.132 -4.845 -18.187 1.00 97.94 463 MET A O 1
ATOM 3689 N N . HIS A 1 464 ? 1.265 -3.123 -17.053 1.00 98.38 464 HIS A N 1
ATOM 3690 C CA . HIS A 1 464 ? 1.987 -2.100 -17.800 1.00 98.38 464 HIS A CA 1
ATOM 3691 C C . HIS A 1 464 ? 3.489 -2.158 -17.534 1.00 98.38 464 HIS A C 1
ATOM 3693 O O . HIS A 1 464 ? 4.268 -2.206 -18.491 1.00 98.38 464 HIS A O 1
ATOM 3699 N N . ASN A 1 465 ? 3.90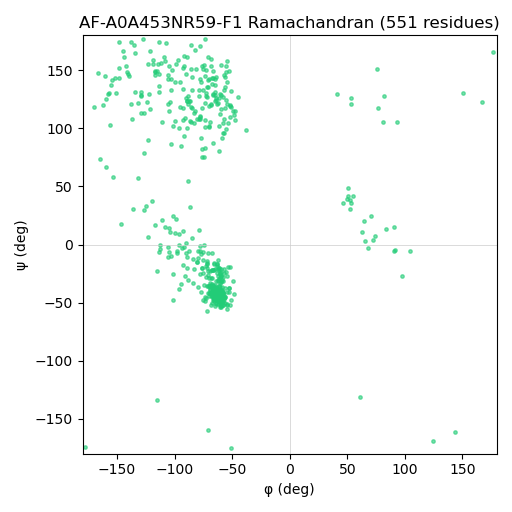6 -2.265 -16.275 1.00 98.62 465 ASN A N 1
ATOM 3700 C CA . ASN A 1 465 ? 5.312 -2.420 -15.914 1.00 98.62 465 ASN A CA 1
ATOM 3701 C C . ASN A 1 465 ? 5.901 -3.741 -16.425 1.00 98.62 465 ASN A C 1
ATOM 3703 O O . ASN A 1 465 ? 7.000 -3.740 -16.989 1.00 98.62 465 ASN A O 1
ATOM 3707 N N . THR A 1 466 ? 5.142 -4.838 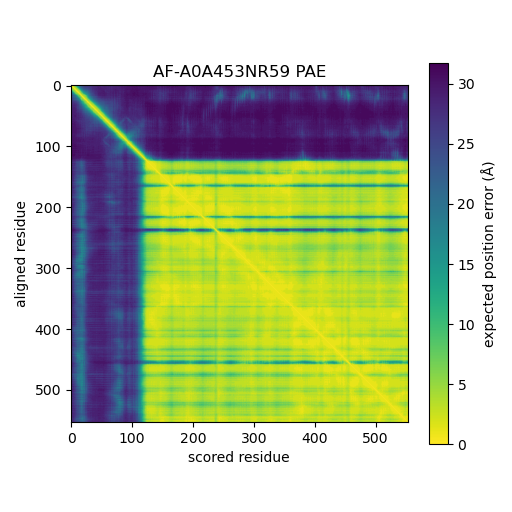-16.379 1.00 98.62 466 THR A N 1
ATOM 3708 C CA . THR A 1 466 ? 5.538 -6.124 -16.982 1.00 98.62 466 THR A CA 1
ATOM 3709 C C . THR A 1 466 ? 5.676 -6.025 -18.503 1.00 98.62 466 THR A C 1
ATOM 3711 O O . THR A 1 466 ? 6.655 -6.507 -19.080 1.00 98.62 466 THR A O 1
ATOM 3714 N N . TYR A 1 467 ? 4.760 -5.328 -19.183 1.00 98.69 467 TYR A N 1
ATOM 3715 C CA . TYR A 1 467 ? 4.879 -5.074 -20.618 1.00 98.69 467 TYR A CA 1
ATOM 3716 C C . TYR A 1 467 ? 6.126 -4.242 -20.942 1.00 98.69 467 TYR A C 1
ATOM 3718 O O . TYR A 1 467 ? 6.862 -4.587 -21.868 1.00 98.69 467 TYR A O 1
ATOM 3726 N N . ARG A 1 468 ? 6.425 -3.191 -20.166 1.00 98.62 468 ARG A N 1
ATOM 3727 C CA . ARG A 1 468 ? 7.667 -2.406 -20.304 1.00 98.62 468 ARG A CA 1
ATOM 3728 C C . ARG A 1 468 ? 8.906 -3.286 -20.110 1.00 98.62 468 ARG A C 1
ATOM 3730 O O . ARG A 1 468 ? 9.829 -3.207 -20.918 1.00 98.62 468 ARG A O 1
ATOM 3737 N N . ALA A 1 469 ? 8.915 -4.150 -19.095 1.00 98.50 469 ALA A N 1
ATOM 3738 C CA . ALA A 1 469 ? 10.004 -5.084 -18.812 1.00 98.50 469 ALA A CA 1
ATOM 3739 C C . ALA A 1 469 ? 10.235 -6.092 -19.951 1.00 98.50 469 ALA A C 1
ATOM 3741 O O . ALA A 1 469 ? 11.378 -6.338 -20.340 1.00 98.50 469 ALA A O 1
A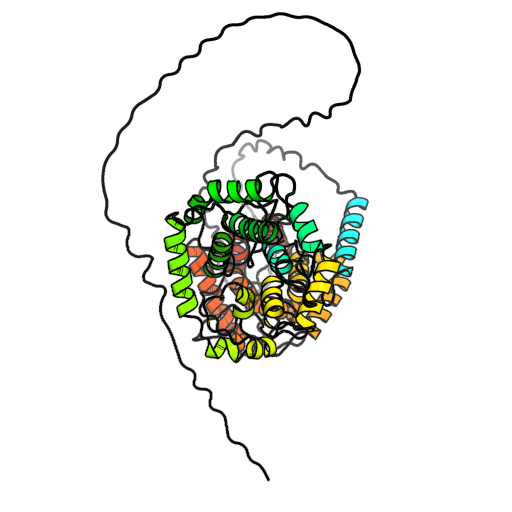TOM 3742 N N . SER A 1 470 ? 9.159 -6.602 -20.561 1.00 98.00 470 SER A N 1
ATOM 3743 C CA . SER A 1 470 ? 9.237 -7.585 -21.654 1.00 98.00 470 SER A CA 1
ATOM 3744 C C . SER A 1 470 ? 10.003 -7.105 -22.890 1.00 98.00 470 SER A C 1
ATOM 3746 O O . SER A 1 470 ? 10.527 -7.904 -23.667 1.00 98.00 470 SER A O 1
ATOM 3748 N N . GLN A 1 471 ? 10.132 -5.788 -23.057 1.00 97.19 471 GLN A N 1
ATOM 3749 C CA . GLN A 1 471 ? 10.831 -5.178 -24.185 1.00 97.19 471 GLN A CA 1
ATOM 3750 C C . GLN A 1 471 ? 12.365 -5.215 -24.042 1.00 97.19 471 GLN A C 1
ATOM 3752 O O . GLN A 1 471 ? 13.066 -4.885 -25.001 1.00 97.19 471 GLN A O 1
ATOM 3757 N N . PHE A 1 472 ? 12.877 -5.682 -22.894 1.00 95.94 472 PHE A N 1
ATOM 3758 C CA . PHE A 1 472 ? 14.301 -5.897 -22.585 1.00 95.94 472 PHE A CA 1
ATOM 3759 C C . PHE A 1 472 ? 14.724 -7.371 -22.680 1.00 95.94 472 PHE A C 1
ATOM 3761 O O . PHE A 1 472 ? 15.689 -7.804 -22.049 1.00 95.94 472 PHE A O 1
ATOM 3768 N N . MET A 1 473 ? 13.997 -8.158 -23.467 1.00 94.38 473 MET A N 1
ATOM 3769 C CA . MET A 1 473 ? 14.348 -9.542 -23.767 1.00 94.38 473 MET A CA 1
ATOM 3770 C C . MET A 1 473 ? 15.573 -9.629 -24.693 1.00 94.38 473 MET A C 1
ATOM 3772 O O . MET A 1 473 ? 15.651 -8.936 -25.715 1.00 94.38 473 MET A O 1
ATOM 3776 N N . PHE A 1 474 ? 16.501 -10.525 -24.368 1.00 95.00 474 PHE A N 1
ATOM 3777 C CA . PHE A 1 474 ? 17.653 -10.887 -25.188 1.00 95.00 474 PHE A CA 1
ATOM 3778 C C . PHE A 1 474 ? 17.408 -12.177 -25.986 1.00 95.00 474 PHE A C 1
ATOM 3780 O O . PHE A 1 474 ? 16.602 -13.019 -25.590 1.00 95.00 474 PHE A O 1
ATOM 3787 N N . PRO A 1 475 ? 18.103 -12.382 -27.121 1.00 94.00 475 PRO A N 1
ATOM 3788 C CA . PRO A 1 475 ? 18.110 -13.681 -27.786 1.00 94.00 475 PRO A CA 1
ATOM 3789 C C . PRO A 1 475 ? 18.616 -14.779 -26.838 1.00 94.00 475 PRO A C 1
ATOM 3791 O O . PRO A 1 475 ? 19.701 -14.652 -26.279 1.00 94.00 475 PRO A O 1
ATOM 3794 N N . GLY A 1 476 ? 17.848 -15.860 -26.686 1.00 91.38 476 GLY A N 1
ATOM 3795 C CA . GLY A 1 476 ? 18.185 -16.980 -25.797 1.00 91.38 476 GLY A CA 1
ATOM 3796 C C . GLY A 1 476 ? 17.625 -16.870 -24.375 1.00 91.38 476 GLY A C 1
ATOM 3797 O O . GLY A 1 476 ? 17.753 -17.829 -23.619 1.00 91.38 476 GLY A O 1
ATOM 3798 N N . ASP A 1 477 ? 16.978 -15.753 -24.027 1.00 94.56 477 ASP A N 1
ATOM 3799 C CA . ASP A 1 477 ? 16.188 -15.652 -22.800 1.00 94.56 477 ASP A CA 1
ATOM 3800 C C . ASP A 1 477 ? 15.049 -16.686 -22.773 1.00 94.56 477 ASP A C 1
ATOM 3802 O O . ASP A 1 477 ? 14.536 -17.117 -23.809 1.00 94.56 477 ASP A O 1
ATOM 3806 N N . ASP A 1 478 ? 14.622 -17.048 -21.562 1.00 92.88 478 ASP A N 1
ATOM 3807 C CA . ASP A 1 478 ? 13.443 -17.885 -21.351 1.00 92.88 478 ASP A CA 1
ATOM 3808 C C . ASP A 1 478 ? 12.188 -17.251 -21.981 1.00 92.88 478 ASP A C 1
ATOM 3810 O O . ASP A 1 478 ? 11.896 -16.070 -21.770 1.00 92.88 478 ASP A O 1
ATOM 3814 N N . ASP A 1 479 ? 11.412 -18.050 -22.720 1.00 95.56 479 ASP A N 1
ATOM 3815 C CA . ASP A 1 479 ? 10.213 -17.595 -23.440 1.00 95.56 479 ASP A CA 1
ATOM 3816 C C . ASP A 1 479 ? 9.113 -17.045 -22.511 1.00 95.56 479 ASP A C 1
ATOM 3818 O O . ASP A 1 479 ? 8.197 -16.368 -22.979 1.00 95.56 479 ASP A O 1
ATOM 3822 N N . VAL A 1 480 ? 9.196 -17.269 -21.191 1.00 97.25 480 VAL A N 1
ATOM 3823 C CA . VAL A 1 480 ? 8.247 -16.689 -20.225 1.00 97.25 480 VAL A CA 1
ATOM 3824 C C . VAL A 1 480 ? 8.115 -15.173 -20.365 1.00 97.25 480 VAL A C 1
ATOM 3826 O O . VAL A 1 480 ? 7.001 -14.658 -20.303 1.00 97.25 480 VAL A O 1
ATOM 3829 N N . LEU A 1 481 ? 9.206 -14.453 -20.646 1.00 96.50 481 LEU A N 1
ATOM 3830 C CA . LEU A 1 481 ? 9.153 -13.000 -20.812 1.00 96.50 481 LEU A CA 1
ATOM 3831 C C . LEU A 1 481 ? 8.412 -12.598 -22.094 1.00 96.50 481 LEU A C 1
ATOM 3833 O O . LEU A 1 481 ? 7.683 -11.605 -22.111 1.00 96.50 481 LEU A O 1
ATOM 3837 N N . ALA A 1 482 ? 8.544 -13.393 -23.159 1.00 96.81 482 ALA A N 1
ATOM 3838 C CA . ALA A 1 482 ? 7.794 -13.193 -24.393 1.00 96.81 482 ALA A CA 1
ATOM 3839 C C . ALA A 1 482 ? 6.299 -13.495 -24.201 1.00 96.81 482 ALA A C 1
ATOM 3841 O O . ALA A 1 482 ? 5.459 -12.775 -24.747 1.00 96.81 482 ALA A O 1
ATOM 3842 N N . ARG A 1 483 ? 5.954 -14.537 -23.428 1.00 97.88 483 ARG A N 1
ATOM 3843 C CA . ARG A 1 483 ? 4.562 -14.841 -23.048 1.00 97.88 483 ARG A CA 1
ATOM 3844 C C . ARG A 1 483 ? 3.959 -13.720 -22.206 1.00 97.88 483 ARG A C 1
ATOM 3846 O O . ARG A 1 483 ? 2.877 -13.251 -22.552 1.00 97.88 483 ARG A O 1
ATOM 3853 N N . ALA A 1 484 ? 4.691 -13.234 -21.201 1.00 97.75 484 ALA A N 1
ATOM 3854 C CA . ALA A 1 484 ? 4.298 -12.090 -20.381 1.00 97.75 484 ALA A CA 1
ATOM 3855 C C . ALA A 1 484 ? 4.032 -10.856 -21.246 1.00 97.75 484 ALA A C 1
ATOM 3857 O O . ALA A 1 484 ? 2.954 -10.274 -21.187 1.00 97.75 484 ALA A O 1
ATOM 3858 N N . GLY A 1 485 ? 4.965 -10.514 -22.141 1.00 97.88 485 GLY A N 1
ATOM 3859 C CA . GLY A 1 485 ? 4.810 -9.380 -23.051 1.00 97.88 485 GLY A CA 1
ATOM 3860 C C . GLY A 1 485 ? 3.569 -9.470 -23.945 1.00 97.88 485 GLY A C 1
ATOM 3861 O O . GLY A 1 485 ? 2.876 -8.467 -24.118 1.00 97.88 485 GLY A O 1
ATOM 3862 N N . ARG A 1 486 ? 3.253 -10.658 -24.486 1.00 97.94 486 ARG A N 1
ATOM 3863 C CA . ARG A 1 486 ? 2.032 -10.872 -25.286 1.00 97.94 486 ARG A CA 1
ATOM 3864 C C . ARG A 1 486 ? 0.771 -10.693 -24.446 1.00 97.94 486 ARG A C 1
ATOM 3866 O O . ARG A 1 486 ? -0.070 -9.874 -24.808 1.00 97.94 486 ARG A O 1
ATOM 3873 N N . TYR A 1 487 ? 0.686 -11.393 -23.316 1.00 98.00 487 TYR A N 1
ATOM 3874 C CA . TYR A 1 487 ? -0.463 -11.319 -22.415 1.00 98.00 487 TYR A CA 1
ATOM 3875 C C . TYR A 1 487 ? -0.714 -9.887 -21.928 1.00 98.00 487 TYR A C 1
ATOM 3877 O O . TYR A 1 487 ? -1.816 -9.366 -22.083 1.00 98.00 487 TYR A O 1
ATOM 3885 N N . CYS A 1 488 ? 0.312 -9.218 -21.395 1.00 98.25 488 CYS A N 1
ATOM 3886 C CA . CYS A 1 488 ? 0.174 -7.873 -20.845 1.00 98.25 488 CYS A CA 1
ATOM 3887 C C . CYS A 1 488 ? -0.219 -6.852 -21.916 1.00 98.25 488 CYS A C 1
ATOM 3889 O O . CYS A 1 488 ? -1.018 -5.962 -21.639 1.00 98.25 488 CYS A O 1
ATOM 3891 N N . ARG A 1 489 ? 0.295 -6.987 -23.148 1.00 98.25 489 ARG A N 1
ATOM 3892 C CA . ARG A 1 489 ? -0.100 -6.122 -24.265 1.00 98.25 489 ARG A CA 1
ATOM 3893 C C . ARG A 1 489 ? -1.564 -6.318 -24.644 1.00 98.25 489 ARG A C 1
ATOM 3895 O O . ARG A 1 489 ? -2.268 -5.328 -24.810 1.00 98.25 489 ARG A O 1
ATOM 3902 N N . GLU A 1 490 ? -2.014 -7.563 -24.784 1.00 98.12 490 GLU A N 1
ATOM 3903 C CA . GLU A 1 490 ? -3.414 -7.882 -25.097 1.00 98.12 490 GLU A CA 1
ATOM 3904 C C . GLU A 1 490 ? -4.356 -7.379 -23.999 1.00 98.12 490 GLU A C 1
ATOM 3906 O O . GLU A 1 490 ? -5.354 -6.726 -24.299 1.00 98.12 490 GLU A O 1
ATOM 3911 N N . PHE A 1 491 ? -3.989 -7.595 -22.734 1.00 97.38 491 PHE A N 1
ATOM 3912 C CA . PHE A 1 491 ? -4.712 -7.082 -21.574 1.00 97.38 491 PHE A CA 1
ATOM 3913 C C . PHE A 1 491 ? -4.830 -5.549 -21.606 1.00 97.38 491 PHE A C 1
ATOM 3915 O O . PHE A 1 491 ? -5.929 -5.008 -21.531 1.00 97.38 491 PHE A O 1
ATOM 3922 N N . LEU A 1 492 ? -3.717 -4.834 -21.785 1.00 98.25 492 LEU A N 1
ATOM 3923 C CA . LEU A 1 492 ? -3.695 -3.369 -21.871 1.00 98.25 492 LEU A CA 1
ATOM 3924 C C . LEU A 1 492 ? -4.540 -2.836 -23.040 1.00 98.25 492 LEU A C 1
ATOM 3926 O O . LEU A 1 492 ? -5.227 -1.826 -22.890 1.00 98.25 492 LEU A O 1
ATOM 3930 N N . GLN A 1 493 ? -4.506 -3.499 -24.199 1.00 98.38 493 GLN A N 1
ATOM 3931 C CA . GLN A 1 493 ? -5.311 -3.118 -25.364 1.00 98.38 493 GLN A CA 1
ATOM 3932 C C . GLN A 1 493 ? -6.808 -3.338 -25.129 1.00 98.38 493 GLN A C 1
ATOM 3934 O O . GLN A 1 493 ? -7.609 -2.486 -25.513 1.00 98.38 493 GLN A O 1
ATOM 3939 N N . GLU A 1 494 ? -7.186 -4.441 -24.479 1.00 97.44 494 GLU A N 1
ATOM 3940 C CA . GLU A 1 494 ? -8.570 -4.695 -24.072 1.00 97.44 494 GLU A CA 1
ATOM 3941 C C . GLU A 1 494 ? -9.055 -3.590 -23.130 1.00 97.44 494 GLU A C 1
ATOM 3943 O O . GLU A 1 494 ? -10.038 -2.916 -23.442 1.00 97.44 494 GLU A O 1
ATOM 3948 N N . ARG A 1 495 ? -8.304 -3.309 -22.058 1.00 95.94 495 ARG A N 1
ATOM 3949 C CA . ARG A 1 495 ? -8.632 -2.241 -21.103 1.00 95.94 495 ARG A CA 1
ATOM 3950 C C . ARG A 1 495 ? -8.733 -0.873 -21.770 1.00 95.94 495 ARG A C 1
ATOM 3952 O O . ARG A 1 495 ? -9.672 -0.135 -21.483 1.00 95.94 495 ARG A O 1
ATOM 3959 N N . GLN A 1 496 ? -7.831 -0.552 -22.700 1.00 96.62 496 GLN A N 1
ATOM 3960 C CA . GLN A 1 496 ? -7.903 0.678 -23.492 1.00 96.62 496 GLN A CA 1
ATOM 3961 C C . GLN A 1 496 ? -9.186 0.744 -24.330 1.00 96.62 496 GLN A C 1
ATOM 3963 O O . GLN A 1 496 ? -9.864 1.768 -24.333 1.00 96.62 496 GLN A O 1
ATOM 3968 N N . SER A 1 497 ? -9.541 -0.343 -25.020 1.00 96.94 497 SER A N 1
ATOM 3969 C CA . SER A 1 497 ? -10.736 -0.398 -25.873 1.00 96.94 497 SER A CA 1
ATOM 3970 C C . SER A 1 497 ? -12.050 -0.351 -25.088 1.00 96.94 497 SER A C 1
ATOM 3972 O O . SER A 1 497 ? -13.045 0.170 -25.587 1.00 96.94 497 SER A O 1
ATOM 3974 N N . SER A 1 498 ? -12.031 -0.844 -23.849 1.00 94.56 498 SER A N 1
ATOM 3975 C CA . SER A 1 498 ? -13.171 -0.883 -22.934 1.00 94.56 498 SER A CA 1
ATOM 3976 C C . SER A 1 498 ? -13.281 0.364 -22.044 1.00 94.56 498 SER A C 1
ATOM 3978 O O . SER A 1 498 ? -14.178 0.414 -21.206 1.00 94.56 498 SER A O 1
ATOM 3980 N N . ASN A 1 499 ? -12.386 1.352 -22.193 1.00 92.25 499 ASN A N 1
ATOM 3981 C CA . ASN A 1 499 ? -12.269 2.525 -21.314 1.00 92.25 499 ASN A CA 1
ATOM 3982 C C . ASN A 1 499 ? -12.094 2.160 -19.823 1.00 92.25 499 ASN A C 1
ATOM 3984 O O . ASN A 1 499 ? -12.706 2.757 -18.943 1.00 92.25 499 ASN A O 1
ATOM 3988 N N . LYS A 1 500 ? -11.265 1.145 -19.550 1.00 92.19 500 LYS A N 1
ATOM 3989 C CA . LYS A 1 500 ? -10.967 0.605 -18.212 1.00 92.19 500 LYS A CA 1
ATOM 3990 C C . LYS A 1 500 ? -9.483 0.716 -17.851 1.00 92.19 500 LYS A C 1
ATOM 3992 O O . LYS A 1 500 ? -8.912 -0.206 -17.275 1.00 92.19 500 LYS A O 1
ATOM 3997 N N . LEU A 1 501 ? -8.838 1.812 -18.256 1.00 93.31 501 LEU A N 1
ATOM 3998 C CA . LEU A 1 501 ? -7.451 2.137 -17.890 1.00 93.31 501 LEU A CA 1
ATOM 3999 C C . LEU A 1 501 ? -7.398 2.923 -16.575 1.00 93.31 501 LEU A C 1
ATOM 4001 O O . LEU A 1 501 ? -6.835 4.010 -16.506 1.00 93.31 501 LEU A O 1
ATOM 4005 N N . TYR A 1 502 ? -8.009 2.352 -15.548 1.00 90.19 502 TYR A N 1
ATOM 4006 C CA . TYR A 1 502 ? -7.871 2.756 -14.156 1.00 90.19 502 TYR A CA 1
ATOM 4007 C C . TYR A 1 502 ? -7.182 1.615 -13.406 1.00 90.19 502 TYR A C 1
ATOM 4009 O O . TYR A 1 502 ? -7.234 0.459 -13.842 1.00 90.19 502 TYR A O 1
ATOM 4017 N N . ASP A 1 503 ? -6.524 1.930 -12.297 1.00 91.50 503 ASP A N 1
ATOM 4018 C CA . ASP A 1 503 ? -5.811 0.937 -11.506 1.00 91.50 503 ASP A CA 1
ATOM 4019 C C . ASP A 1 503 ? -6.425 0.760 -10.119 1.00 91.50 503 ASP A C 1
ATOM 4021 O O . ASP A 1 503 ? -6.989 1.692 -9.556 1.00 91.50 503 ASP A O 1
ATOM 4025 N N . LYS A 1 504 ? -6.309 -0.458 -9.584 1.00 88.56 504 LYS A N 1
ATOM 4026 C CA . LYS A 1 504 ? -6.798 -0.809 -8.248 1.00 88.56 504 LYS A CA 1
ATOM 4027 C C . LYS A 1 504 ? -5.934 -0.207 -7.132 1.00 88.56 504 LYS A C 1
ATOM 4029 O O . LYS A 1 504 ? -6.429 -0.011 -6.028 1.00 88.56 504 LYS A O 1
ATOM 4034 N N . TRP A 1 505 ? -4.652 0.015 -7.400 1.00 92.06 505 TRP A N 1
ATOM 4035 C CA . TRP A 1 505 ? -3.628 0.317 -6.402 1.00 92.06 505 TRP A CA 1
ATOM 4036 C C . TRP A 1 505 ? -3.212 1.788 -6.400 1.00 92.06 505 TRP A C 1
ATOM 4038 O O . TRP A 1 505 ? -2.493 2.217 -5.500 1.00 92.06 505 TRP A O 1
ATOM 4048 N N . ILE A 1 506 ? -3.629 2.567 -7.404 1.00 94.12 506 ILE A N 1
ATOM 4049 C CA . ILE A 1 506 ? -3.233 3.968 -7.543 1.00 94.12 506 ILE A CA 1
ATOM 4050 C C . ILE A 1 506 ? -4.245 4.788 -8.354 1.00 94.12 506 ILE A C 1
ATOM 4052 O O . ILE A 1 506 ? -4.713 4.382 -9.420 1.00 94.12 506 ILE A O 1
ATOM 4056 N N . ILE A 1 507 ? -4.519 5.995 -7.867 1.00 94.50 507 ILE A N 1
ATOM 4057 C CA . ILE A 1 507 ? -5.242 7.063 -8.552 1.00 94.50 507 ILE A CA 1
ATOM 4058 C C . ILE A 1 507 ? -4.200 8.033 -9.103 1.00 94.50 507 ILE A C 1
ATOM 4060 O O . ILE A 1 507 ? -3.575 8.788 -8.359 1.00 94.50 507 ILE A O 1
ATOM 4064 N N . THR A 1 508 ? -3.998 7.997 -10.417 1.00 94.81 508 THR A N 1
ATOM 4065 C CA . THR A 1 508 ? -2.996 8.826 -11.105 1.00 94.81 508 THR A CA 1
ATOM 4066 C C . THR A 1 508 ? -3.633 9.933 -11.929 1.00 94.81 508 THR A C 1
ATOM 4068 O O . THR A 1 508 ? -4.737 9.755 -12.445 1.00 94.81 508 THR A O 1
ATOM 4071 N N . LYS A 1 509 ? -2.874 10.991 -12.209 1.00 96.06 509 LYS A N 1
ATOM 4072 C CA . LYS A 1 509 ? -3.279 12.048 -13.146 1.00 96.06 509 LYS A CA 1
ATOM 4073 C C . LYS A 1 509 ? -3.630 11.558 -14.565 1.00 96.06 509 LYS A C 1
ATOM 4075 O O . LYS A 1 509 ? -4.624 12.033 -15.108 1.00 96.06 509 LYS A O 1
ATOM 4080 N N . ASP A 1 510 ? -2.833 10.679 -15.190 1.00 97.06 510 ASP A N 1
ATOM 4081 C CA . ASP A 1 510 ? -3.070 10.245 -16.586 1.00 97.06 510 ASP A CA 1
ATOM 4082 C C . ASP A 1 510 ? -2.523 8.838 -16.931 1.00 97.06 510 ASP A C 1
ATOM 4084 O O . ASP A 1 510 ? -1.744 8.655 -17.874 1.00 97.06 510 ASP A O 1
ATOM 4088 N N . LEU A 1 511 ? -2.967 7.804 -16.204 1.00 97.00 511 LEU A N 1
ATOM 4089 C CA . LEU A 1 511 ? -2.672 6.404 -16.551 1.00 97.00 511 LEU A CA 1
ATOM 4090 C C . LEU A 1 511 ? -3.067 6.029 -17.996 1.00 97.00 511 LEU A C 1
ATOM 4092 O O . LEU A 1 511 ? -2.274 5.348 -18.661 1.00 97.00 511 LEU A O 1
ATOM 4096 N N . PRO A 1 512 ? -4.226 6.465 -18.544 1.00 97.69 512 PRO A N 1
ATOM 4097 C CA . PRO A 1 512 ? -4.569 6.192 -19.937 1.00 97.69 512 PRO A CA 1
ATOM 4098 C C . PRO A 1 512 ? -3.535 6.731 -20.930 1.00 97.69 512 PRO A C 1
ATOM 4100 O O . PRO A 1 512 ? -3.195 6.038 -21.896 1.00 97.69 512 PRO A O 1
ATOM 4103 N N . GLY A 1 513 ? -3.003 7.932 -20.691 1.00 97.75 513 GLY A N 1
ATOM 4104 C CA . GLY A 1 513 ? -1.932 8.519 -21.485 1.00 97.75 513 GLY A CA 1
ATOM 4105 C C . GLY A 1 513 ? -0.619 7.744 -21.382 1.00 97.75 513 GLY A C 1
ATOM 4106 O O . GLY A 1 513 ? 0.014 7.482 -22.412 1.00 97.75 513 GLY A O 1
ATOM 4107 N N . GLU A 1 514 ? -0.211 7.333 -20.178 1.00 97.94 514 GLU A N 1
ATOM 4108 C CA . GLU A 1 514 ? 1.019 6.552 -19.962 1.00 97.94 514 GLU A CA 1
ATOM 4109 C C . GLU A 1 514 ? 0.976 5.199 -20.693 1.00 97.94 514 GLU A C 1
ATOM 4111 O O . GLU A 1 514 ? 1.901 4.822 -21.433 1.00 97.94 514 GLU A O 1
ATOM 4116 N N . VAL A 1 515 ? -0.134 4.475 -20.531 1.00 98.12 515 VAL A N 1
ATOM 4117 C CA . VAL A 1 515 ? -0.368 3.186 -21.190 1.00 98.12 515 VAL A CA 1
ATOM 4118 C C . VAL A 1 515 ? -0.485 3.373 -22.700 1.00 98.12 515 VAL A C 1
ATOM 4120 O O . VAL A 1 515 ? 0.161 2.652 -23.467 1.00 98.12 515 VAL A O 1
ATOM 4123 N N . GLY A 1 516 ? -1.254 4.370 -23.142 1.00 97.88 516 GLY A N 1
ATOM 4124 C CA . GLY A 1 516 ? -1.448 4.681 -24.554 1.00 97.88 516 GLY A CA 1
ATOM 4125 C C . GLY A 1 516 ? -0.137 5.012 -25.267 1.00 97.88 516 GLY A C 1
ATOM 4126 O O . GLY A 1 516 ? 0.101 4.516 -26.370 1.00 97.88 516 GLY A O 1
ATOM 4127 N N . TYR A 1 517 ? 0.749 5.783 -24.631 1.00 97.81 517 TYR A N 1
ATOM 4128 C CA . TYR A 1 517 ? 2.085 6.053 -25.162 1.00 97.81 517 TYR A CA 1
ATOM 4129 C C . TYR A 1 517 ? 2.883 4.757 -25.334 1.00 97.81 517 TYR A C 1
ATOM 4131 O O . TYR A 1 517 ? 3.392 4.481 -26.418 1.00 97.81 517 TYR A O 1
ATOM 4139 N N . THR A 1 518 ? 2.919 3.918 -24.298 1.00 96.81 518 THR A N 1
ATOM 4140 C CA . THR A 1 518 ? 3.707 2.675 -24.281 1.00 96.81 518 THR A CA 1
ATOM 4141 C C . THR A 1 518 ? 3.215 1.645 -25.308 1.00 96.81 518 THR A C 1
ATOM 4143 O O . THR A 1 518 ? 4.013 0.917 -25.902 1.00 96.81 518 THR A O 1
ATOM 4146 N N . LEU A 1 519 ? 1.902 1.576 -25.553 1.00 97.62 519 LEU A N 1
ATOM 4147 C CA . LEU A 1 519 ? 1.313 0.704 -26.576 1.00 97.62 519 LEU A CA 1
ATOM 4148 C C . LEU A 1 519 ? 1.630 1.166 -28.006 1.00 97.62 519 LEU A C 1
ATOM 4150 O O . LEU A 1 519 ? 1.825 0.325 -28.889 1.00 97.62 519 LEU A O 1
ATOM 4154 N N . ASN A 1 520 ? 1.683 2.482 -28.231 1.00 96.75 520 ASN A N 1
ATOM 4155 C CA . ASN A 1 520 ? 1.928 3.082 -29.545 1.00 96.75 520 ASN A CA 1
ATOM 4156 C C . ASN A 1 520 ? 3.419 3.183 -29.891 1.00 96.75 520 ASN A C 1
ATOM 4158 O O . ASN A 1 520 ? 3.792 3.053 -31.058 1.00 96.75 520 ASN A O 1
ATOM 4162 N N . PHE A 1 521 ? 4.268 3.390 -28.884 1.00 96.25 521 PHE A N 1
ATOM 4163 C CA . PHE A 1 521 ? 5.707 3.576 -29.028 1.00 96.25 521 PHE A CA 1
ATOM 4164 C C . PHE A 1 521 ? 6.451 2.530 -28.189 1.00 96.25 521 PHE A C 1
ATOM 4166 O O . PHE A 1 521 ? 6.768 2.775 -27.025 1.00 96.25 521 PHE A O 1
ATOM 4173 N N . PRO A 1 522 ? 6.756 1.351 -28.768 1.00 94.00 522 PRO A N 1
ATOM 4174 C CA . PRO A 1 522 ? 7.626 0.377 -28.121 1.00 94.00 522 PRO A CA 1
ATOM 4175 C C . PRO A 1 522 ? 8.973 1.006 -27.754 1.00 94.00 522 PRO A C 1
ATOM 4177 O O . PRO A 1 522 ? 9.444 1.904 -28.447 1.00 94.00 522 PRO A O 1
ATOM 4180 N N . TRP A 1 523 ? 9.651 0.481 -26.737 1.00 95.00 523 TRP A N 1
ATOM 4181 C CA . TRP A 1 523 ? 10.923 0.982 -26.216 1.00 95.00 523 TRP A CA 1
ATOM 4182 C C . TRP A 1 523 ? 11.966 1.239 -27.314 1.00 95.00 523 TRP A C 1
ATOM 4184 O O . TRP A 1 523 ? 12.591 2.294 -27.337 1.00 95.00 523 TRP A O 1
ATOM 4194 N N . LYS A 1 524 ? 12.089 0.337 -28.300 1.00 93.56 524 LYS A N 1
ATOM 4195 C CA . LYS A 1 524 ? 13.018 0.494 -29.442 1.00 93.56 524 LYS A CA 1
ATOM 4196 C C . LYS A 1 524 ? 12.711 1.698 -30.349 1.00 93.56 524 LYS A C 1
ATOM 4198 O O . LYS A 1 524 ? 13.560 2.081 -31.148 1.00 93.56 524 LYS A O 1
ATOM 4203 N N . ALA A 1 525 ? 11.508 2.255 -30.258 1.00 95.25 525 ALA A N 1
ATOM 4204 C CA . ALA A 1 525 ? 11.045 3.443 -30.969 1.00 95.25 525 ALA A CA 1
ATOM 4205 C C . ALA A 1 525 ? 10.787 4.640 -30.028 1.00 95.25 525 ALA A C 1
ATOM 4207 O 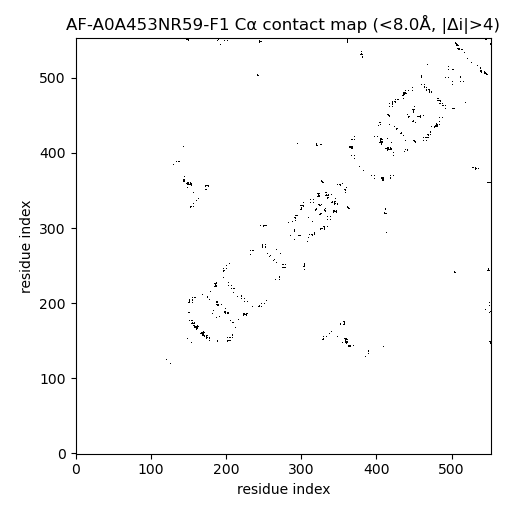O . ALA A 1 525 ? 10.418 5.714 -30.503 1.00 95.25 525 ALA A O 1
ATOM 4208 N N . SER A 1 526 ? 10.989 4.477 -28.715 1.00 95.00 526 SER A N 1
ATOM 4209 C CA . SER A 1 526 ? 10.841 5.544 -27.725 1.00 95.00 526 SER A CA 1
ATOM 4210 C C . SER A 1 526 ? 12.120 6.379 -27.677 1.00 95.00 526 SER A C 1
ATOM 4212 O O . SER A 1 526 ? 13.149 5.951 -27.153 1.00 95.00 526 SER A O 1
ATOM 4214 N N . LEU A 1 527 ? 12.086 7.579 -28.263 1.00 96.12 527 LEU A N 1
ATOM 4215 C CA . LEU A 1 527 ? 13.196 8.523 -28.133 1.00 96.12 527 LEU A CA 1
ATOM 4216 C C . LEU A 1 527 ? 13.123 9.211 -26.762 1.00 96.12 527 LEU A C 1
ATOM 4218 O O . LEU A 1 527 ? 12.069 9.768 -26.444 1.00 96.12 527 LEU A O 1
ATOM 4222 N N . PRO A 1 528 ? 14.234 9.304 -26.000 1.00 94.94 528 PRO A N 1
ATOM 4223 C CA . PRO A 1 528 ? 14.198 9.764 -24.609 1.00 94.94 528 PRO A CA 1
ATOM 4224 C C . PRO A 1 528 ? 13.486 11.104 -24.396 1.00 94.94 528 PRO A C 1
ATOM 4226 O O . PRO A 1 528 ? 12.722 11.270 -23.453 1.00 94.94 528 PRO A O 1
ATOM 4229 N N . ARG A 1 529 ? 13.693 12.079 -25.292 1.00 97.25 529 ARG A N 1
ATOM 4230 C CA . ARG A 1 529 ? 13.071 13.407 -25.159 1.00 97.25 529 ARG A CA 1
ATOM 4231 C C . ARG A 1 529 ? 11.590 13.434 -25.523 1.00 97.25 529 ARG A C 1
ATOM 4233 O O . ARG A 1 529 ? 10.888 14.304 -25.020 1.00 97.25 529 ARG A O 1
ATOM 4240 N N . ILE A 1 530 ? 11.118 12.502 -26.352 1.00 96.88 530 ILE A N 1
ATOM 4241 C CA . ILE A 1 530 ? 9.689 12.371 -26.655 1.00 96.88 530 ILE A CA 1
ATOM 4242 C C . ILE A 1 530 ? 8.976 11.771 -25.445 1.00 96.88 530 ILE A C 1
ATOM 4244 O O . ILE A 1 530 ? 7.994 12.348 -24.991 1.00 96.88 530 ILE A O 1
ATOM 4248 N N . GLU A 1 531 ? 9.503 10.678 -24.889 1.00 96.62 531 GLU A N 1
ATOM 4249 C CA . GLU A 1 531 ? 8.942 10.045 -23.690 1.00 96.62 531 GLU A CA 1
ATOM 4250 C C . GLU A 1 531 ? 8.893 11.025 -22.519 1.00 96.62 531 GLU A C 1
ATOM 4252 O O . GLU A 1 531 ? 7.830 11.230 -21.941 1.00 96.62 531 GLU A O 1
ATOM 4257 N N . THR A 1 532 ? 10.001 11.724 -22.241 1.00 98.38 532 THR A N 1
ATOM 4258 C CA . THR A 1 532 ? 10.028 12.760 -21.201 1.00 98.38 532 THR A CA 1
ATOM 4259 C C . THR A 1 532 ? 8.993 13.847 -21.441 1.00 98.38 532 THR A C 1
ATOM 4261 O O . THR A 1 532 ? 8.308 14.251 -20.505 1.00 98.38 532 THR A O 1
ATOM 4264 N N . ARG A 1 533 ? 8.852 14.336 -22.680 1.00 97.94 533 ARG A N 1
ATOM 4265 C CA . ARG A 1 533 ? 7.873 15.385 -22.971 1.00 97.94 533 ARG A CA 1
ATOM 4266 C C . ARG A 1 533 ? 6.454 14.914 -22.666 1.00 97.94 533 ARG A C 1
ATOM 4268 O O . ARG A 1 533 ? 5.712 15.701 -22.092 1.00 97.94 533 ARG A O 1
ATOM 4275 N N . MET A 1 534 ? 6.098 13.682 -23.021 1.00 97.62 534 MET A N 1
ATOM 4276 C CA . MET A 1 534 ? 4.771 13.133 -22.721 1.00 97.62 534 MET A CA 1
ATOM 4277 C C . MET A 1 534 ? 4.588 12.913 -21.219 1.00 97.62 534 MET A C 1
ATOM 4279 O O . MET A 1 534 ? 3.577 13.324 -20.658 1.00 97.62 534 MET A O 1
ATOM 4283 N N . TYR A 1 535 ? 5.596 12.355 -20.544 1.00 98.31 535 TYR A N 1
ATOM 4284 C CA . TYR A 1 535 ? 5.490 12.040 -19.124 1.00 98.31 535 TYR A CA 1
ATOM 4285 C C . TYR A 1 535 ? 5.395 13.278 -18.225 1.00 98.31 535 TYR A C 1
ATOM 4287 O O . TYR A 1 535 ? 4.738 13.229 -17.193 1.00 98.31 535 TYR A O 1
ATOM 4295 N N . LEU A 1 536 ? 5.976 14.416 -18.622 1.00 98.12 536 LEU A N 1
ATOM 4296 C CA . LEU A 1 536 ? 5.794 15.686 -17.902 1.00 98.12 536 LEU A CA 1
ATOM 4297 C C . LEU A 1 536 ? 4.322 16.128 -17.834 1.00 98.12 536 LEU A C 1
ATOM 4299 O O . LEU A 1 536 ? 3.921 16.748 -16.851 1.00 98.12 536 LEU A O 1
ATOM 4303 N N . ASP A 1 537 ? 3.515 15.794 -18.846 1.00 97.06 537 ASP A N 1
ATOM 4304 C CA . ASP A 1 537 ? 2.078 16.090 -18.836 1.00 97.06 537 ASP A CA 1
ATOM 4305 C C . ASP A 1 537 ? 1.283 15.032 -18.056 1.00 97.06 537 ASP A C 1
ATOM 4307 O O . ASP A 1 537 ? 0.199 15.341 -17.565 1.00 97.06 537 ASP A O 1
ATOM 4311 N N . GLN A 1 538 ? 1.835 13.830 -17.876 1.00 98.06 538 GLN A N 1
ATOM 4312 C CA . GLN A 1 538 ? 1.164 12.681 -17.255 1.00 98.06 538 GLN A CA 1
ATOM 4313 C C . GLN A 1 538 ? 1.440 12.545 -15.757 1.00 98.06 538 GLN A C 1
ATOM 4315 O O . GLN A 1 538 ? 0.555 12.150 -15.010 1.00 98.06 538 GLN A O 1
ATOM 4320 N N . TYR A 1 539 ? 2.640 12.914 -15.306 1.00 98.12 539 TYR A N 1
ATOM 4321 C CA . TYR A 1 539 ? 3.047 12.799 -13.909 1.00 98.12 539 TYR A CA 1
ATOM 4322 C C . TYR A 1 539 ? 2.186 13.691 -13.001 1.00 98.12 539 TYR A C 1
ATOM 4324 O O . TYR A 1 539 ? 2.087 14.906 -13.225 1.00 98.12 539 TYR A O 1
ATOM 4332 N N . GLY A 1 540 ? 1.557 13.103 -11.977 1.00 96.31 540 GLY A N 1
ATOM 4333 C CA . GLY A 1 540 ? 0.673 13.825 -11.059 1.00 96.31 540 GLY A CA 1
ATOM 4334 C C . GLY A 1 540 ? 1.382 14.541 -9.916 1.00 96.31 540 GLY A C 1
ATOM 4335 O O . GLY A 1 540 ? 0.775 15.394 -9.259 1.00 96.31 540 GLY A O 1
ATOM 4336 N N . GLY A 1 541 ? 2.670 14.259 -9.700 1.00 95.44 541 GLY A N 1
ATOM 4337 C CA . GLY A 1 541 ? 3.422 14.817 -8.581 1.00 95.44 541 GLY A CA 1
ATOM 4338 C C . GLY A 1 541 ? 2.798 14.399 -7.251 1.00 95.44 541 GLY A C 1
ATOM 4339 O O . GLY A 1 541 ? 2.479 13.236 -7.052 1.00 95.44 541 GLY A O 1
ATOM 4340 N N . ASN A 1 542 ? 2.578 15.358 -6.355 1.00 91.94 542 ASN A N 1
ATOM 4341 C CA . ASN A 1 542 ? 1.957 15.112 -5.051 1.00 91.94 542 ASN A CA 1
ATOM 4342 C C . ASN A 1 542 ? 0.437 14.866 -5.106 1.00 91.94 542 ASN A C 1
ATOM 4344 O O . ASN A 1 542 ? -0.171 14.699 -4.054 1.00 91.94 542 ASN A O 1
ATOM 4348 N N . ASN A 1 543 ? -0.187 14.900 -6.290 1.00 94.06 543 ASN A N 1
ATOM 4349 C CA . ASN A 1 543 ? -1.623 14.654 -6.427 1.00 94.06 543 ASN A CA 1
ATOM 4350 C C . ASN A 1 543 ? -1.955 13.176 -6.645 1.00 94.06 543 ASN A C 1
ATOM 4352 O O . ASN A 1 543 ? -3.090 12.799 -6.364 1.00 94.06 543 ASN A O 1
ATOM 4356 N N . ASP A 1 544 ? -0.997 12.358 -7.095 1.00 95.50 544 ASP A N 1
ATOM 4357 C CA . ASP A 1 544 ? -1.200 10.912 -7.226 1.00 95.50 544 ASP A CA 1
ATOM 4358 C C . ASP A 1 544 ? -1.419 10.298 -5.831 1.00 95.50 544 ASP A C 1
ATOM 4360 O O . ASP A 1 544 ? -0.762 10.690 -4.860 1.00 95.50 544 ASP A O 1
ATOM 4364 N N . VAL A 1 545 ? -2.384 9.386 -5.718 1.00 96.50 545 VAL A N 1
ATOM 4365 C CA . VAL A 1 545 ? -2.793 8.753 -4.453 1.00 96.50 545 VAL A CA 1
ATOM 4366 C C . VAL A 1 545 ? -2.648 7.249 -4.596 1.00 96.50 545 VAL A C 1
ATOM 4368 O O . VAL A 1 545 ? -3.177 6.679 -5.547 1.00 96.50 545 VAL A O 1
ATOM 4371 N N . TRP A 1 546 ? -1.990 6.590 -3.655 1.00 96.75 546 TRP A N 1
ATOM 4372 C CA . TRP A 1 546 ? -1.936 5.135 -3.617 1.00 96.75 546 TRP A CA 1
ATOM 4373 C C . TRP A 1 546 ? -3.069 4.564 -2.766 1.00 96.75 546 TRP A C 1
ATOM 4375 O O . TRP A 1 546 ? -3.574 5.222 -1.856 1.00 96.75 546 TRP A O 1
ATOM 4385 N N . ILE A 1 547 ? -3.473 3.332 -3.067 1.00 95.12 547 ILE A N 1
ATOM 4386 C CA . ILE A 1 547 ? -4.575 2.639 -2.398 1.00 95.12 547 ILE A CA 1
ATOM 4387 C C . ILE A 1 547 ? -4.048 1.333 -1.793 1.00 95.12 547 ILE A C 1
ATOM 4389 O O . ILE A 1 547 ? -3.651 0.418 -2.515 1.00 95.12 547 ILE A O 1
ATOM 4393 N N . ALA A 1 548 ? -4.101 1.231 -0.464 1.00 94.12 548 ALA A N 1
ATOM 4394 C CA . ALA A 1 548 ? -3.925 -0.003 0.303 1.00 94.12 548 ALA A CA 1
ATOM 4395 C C . ALA A 1 548 ? -5.246 -0.340 1.022 1.00 94.12 548 ALA A C 1
ATOM 4397 O O . ALA A 1 548 ? -6.303 -0.301 0.395 1.00 94.12 548 ALA A O 1
ATOM 4398 N N . ASN A 1 549 ? -5.217 -0.685 2.314 1.00 92.75 549 ASN A N 1
ATOM 4399 C CA . ASN A 1 549 ? -6.416 -0.738 3.171 1.00 92.75 549 ASN A CA 1
ATOM 4400 C C . ASN A 1 549 ? -7.033 0.661 3.407 1.00 92.75 549 ASN A C 1
ATOM 4402 O O . ASN A 1 549 ? -8.230 0.764 3.672 1.00 92.75 549 ASN A O 1
ATOM 4406 N N . VAL A 1 550 ? -6.232 1.715 3.238 1.00 96.69 550 VAL A N 1
ATOM 4407 C CA . VAL A 1 550 ? -6.602 3.137 3.184 1.00 96.69 550 VAL A CA 1
ATOM 4408 C C . VAL A 1 550 ? -5.822 3.845 2.070 1.00 96.69 550 VAL A C 1
ATOM 4410 O O . VAL A 1 550 ? -4.951 3.243 1.432 1.00 96.69 550 VAL A O 1
ATOM 4413 N N . LEU A 1 551 ? -6.133 5.116 1.821 1.00 97.12 551 LEU A N 1
ATOM 4414 C CA . LEU A 1 551 ? -5.328 5.964 0.944 1.00 97.12 551 LEU A CA 1
ATOM 4415 C C . LEU A 1 551 ? -3.983 6.304 1.592 1.00 97.12 551 LEU A C 1
ATOM 4417 O O . LEU A 1 551 ? -3.905 6.555 2.795 1.00 97.12 551 LEU A O 1
ATOM 4421 N N . TYR A 1 552 ? -2.926 6.354 0.783 1.00 97.06 552 TYR A N 1
ATOM 4422 C CA . TYR A 1 552 ? -1.615 6.824 1.224 1.00 97.06 552 TYR A CA 1
ATOM 4423 C C . TYR A 1 552 ? -0.863 7.579 0.123 1.00 97.06 552 TYR A C 1
ATOM 4425 O O . TYR A 1 552 ? -1.246 7.568 -1.053 1.00 97.06 552 TYR A O 1
ATOM 4433 N N . ARG A 1 553 ? 0.202 8.272 0.529 1.00 94.50 553 ARG A N 1
ATOM 4434 C CA . ARG A 1 553 ? 1.096 9.043 -0.344 1.00 94.50 553 ARG A CA 1
ATOM 4435 C C . ARG A 1 553 ? 2.488 8.449 -0.375 1.00 94.50 553 ARG A C 1
ATOM 4437 O O . ARG A 1 553 ? 2.954 8.052 0.719 1.00 94.50 553 ARG A O 1
#

Organism: Aegilops tauschii subsp. strangulata (NCBI:txid200361)

Mean predicted aligned error: 12.77 Å

InterPro domains:
  IPR001906 Terpene synthase, N-terminal domain [PF01397] (311-519)
  IPR008930 Terpenoid cyclases/protein prenyltransferase alpha-alpha toroid [SSF48239] (118-231)
  IPR008930 Terpenoid cyclases/protein prenyltransferase alpha-alpha toroid [SSF48239] (322-544)
  IPR036965 Terpene synthase, N-terminal domain superfamily [G3DSA:1.50.10.130] (133-553)
  IPR050148 Terpene synthase-like [PTHR31739] (126-553)

Radius of gyration: 28.91 Å; Cα contacts (8 Å, |Δi|>4): 667; chains: 1; bounding box: 68×101×91 Å